Protein AF-A0A970P4Z1-F1 (afdb_monomer)

Foldseek 3Di:
DPDDPDDDDDDDDDPDDCPVVLPDPDPVVCVVPVPVVLVSCVVVVVLLVSLVSLLVVCVVPVQPLVSLVSNLVSCLVLFVLVSNLSSLVSNCVVVVLPLVSLLSNLSSCVSVVVLVSSLVSLVSSCVSPVLPLSSLLSQLSSCLSVVHDLVSLCVSLVSSCVSPVLQLSSLQSNLSSCVVVVNLVSSLVSLVSSCVSPVLPLSSLQSNLVSCVVVVNNVSSLVSLVSSCVSCVQPVVNLVSLADDDDPQCVVVLQQWFAWAAFLQRQKIWTWGADPQAIWIWIFGNDDDTDTQTQDDDNWAFDEWEAFLVRQKIWTKTWDFADDPPDPGTQIKIWIWITGNRNPDDIDTLDIANDWAYWYAQNVVSWIWTWHQDPVQGIFIWTADNPNRDIDGADALDSVWHKHTWAAASVNQKIWIKTWADQDPVRQTKIFIWMDGNNDNNPTDGLDIGSWGWPQWYAQNVRQKIKTWTQAPDPFAIWIWMHTSVSSHDIDTSDRGLGNRFRWYARNVSRHTDGRHHDPPDD

Sequence (523 aa):
MTERISRSNCWSGAVGIAAALLFFVPVASAQEDPAGSINVLVEAGRLPEAAGIAAAWAEEQPGHLEALRLCGELCLEVGRYSQSENALRSLLFYYPHDSELLVMLGQALLAQGDYADAREQFEAAIHLAADSAAAYTGLAAVAVEDAQDPGDILSAAEIAINVAPDYAPAHTALGVALRQIGRSDEALDALKRAHELDPEHAPTLYELGLTWELAGEHDLARRAWDRFVRIAPHEPEAWLLQNRLVVTEIEPIMDRAFEARYSPDGTRIAYRSRGPGGWVLFTIPAEGEPQETMVWATEDAIQSIEWSPDGKLLAVAIYGRRQVEGQERPQAVRELLVVPSDGSAQPKVVMQSQYLGEIAWNPATGRIGARHYERRQGWMLVEIDPESGAVEETELPDKRLPYYAPWWSDDGSKLLVARRGSQLPDGSFTYDLLVGPATDLTSAQVVYSSSQLPRRPVFSRDGSIVLFATPGPVSGRISIWAMPSDGSREPVLVDRNAGSYASPSLTPDGRFMLTTREQMLSR

Secondary structure (DSSP, 8-state):
--S-S---------TTSGGGTTT---HHHHHH-HHHHHHHHHHTT-HHHHHHHHHHHHHHSTT-HHHHHHHHHHHHHHT-HHHHHHHHHHHHHH-TT-HHHHHHHHHHHHHHT-HHHHHHHHHHHHHH-TT-HHHHHHHHHHHHHTT--HHHHHHHHHHHHHH-TT-HHHHHHHHHHHHHTT-HHHHHHHHHHHHHH-TT-HHHHHHHHHHHHHTT-HHHHHHHHHHHHHH-TTSHHHHHHHT----SSSHHHHTT-EEEEE-TT-SEEEEEEEETTEEEEEEEESSSS---EEEEEESSEEEEEEE-TTSSEEEEEEEEEEPPTT-SSPEEEEEEEEEETTS-SPPEEEEEETT---EEEETTTTEEEEEEEETTTEEEEEEE-TTT--EEEPP-S-TTSPEEEEEE-TTSSEEEEEEEEEEPTTS-EEEEEEEEETT-GGG-EEEEEESSPPEEEEE-TTS-EEEEEEE-SSTT-EEEEEEETT-SSPPEEEES---TT---EE-TTS--EE---------

Nearest PDB structures (foldseek):
  9f8w-assembly1_A  TM=6.489E-01  e=5.414E-06  Trypanosoma brucei
  3cvq-assembly1_A  TM=6.002E-01  e=3.636E-06  unclassified
  6q6g-assembly1_K  TM=6.664E-01  e=1.869E-05  Homo sapiens
  5g04-assembly1_J  TM=6.891E-01  e=7.364E-05  Homo sapiens
  4ui9-assembly1_K  TM=6.656E-01  e=6.449E-05  Homo sapiens

Solvent-accessible surface area (backbone atoms only — not comparable to full-atom values): 27227 Å² total; per-residue (Å²): 143,87,84,79,94,73,82,86,86,86,84,90,86,76,93,79,71,66,79,76,56,77,82,62,82,52,76,74,55,42,75,79,38,48,68,64,46,31,50,55,27,49,78,68,68,39,45,68,57,25,19,50,53,23,43,52,47,18,68,79,35,80,81,40,64,69,31,22,47,46,12,21,52,36,16,44,76,54,41,34,28,72,62,9,37,57,24,32,56,57,48,35,73,79,41,78,82,44,39,66,56,26,33,52,36,16,51,23,28,44,75,73,64,42,44,70,62,14,44,51,27,18,51,51,14,34,75,73,35,82,70,43,29,66,24,29,29,47,45,16,53,40,30,63,71,71,71,46,65,56,66,57,14,36,51,27,10,52,49,10,32,72,60,32,77,79,44,29,65,16,28,30,42,33,13,53,24,31,41,76,74,69,39,52,70,61,11,50,54,30,24,50,53,14,35,72,63,34,80,76,45,48,70,40,27,46,50,43,14,55,52,26,44,76,71,68,39,52,72,59,13,49,56,29,35,58,48,22,28,70,76,38,61,85,39,52,66,25,51,45,57,62,17,63,80,84,62,80,87,55,43,84,58,38,54,57,33,42,52,44,34,45,24,62,81,31,61,30,31,38,29,34,34,78,56,98,77,29,30,34,36,34,27,28,45,61,65,77,79,73,57,78,40,74,34,48,76,38,74,43,46,73,75,44,75,35,54,32,74,85,46,55,35,28,42,35,34,33,44,42,71,43,82,44,93,96,48,96,59,60,42,70,40,24,36,38,29,42,28,42,52,81,31,83,48,80,68,40,79,39,45,77,37,81,46,62,54,51,64,24,48,34,54,72,78,69,24,39,27,27,19,39,59,41,98,88,70,42,46,43,51,32,35,27,36,76,85,80,33,51,77,43,80,55,78,61,69,59,66,88,46,55,58,48,35,46,35,44,21,72,82,28,58,35,30,34,34,36,30,61,50,58,76,42,97,88,71,50,50,30,23,27,35,30,35,23,44,50,92,44,40,72,72,38,41,78,42,44,75,33,81,53,65,72,37,65,55,39,52,34,60,87,46,55,34,31,37,32,26,32,78,38,98,53,92,71,31,22,24,34,32,26,25,45,45,82,31,68,28,68,68,41,84,71,35,81,69,33,17,76,55,49,28,66,23,54,38,54,85,52,32,29,66,44,64,24,45,59,71,84,77,79,132

pLDDT: mean 79.16, std 17.47, range [22.88, 97.75]

Mean predicted aligned error: 14.26 Å

Radius of gyration: 25.95 Å; Cα contacts (8 Å, |Δi|>4): 1112; chains: 1; bounding box: 54×61×87 Å

Structure (mmCIF, N/CA/C/O backbone):
data_AF-A0A970P4Z1-F1
#
_entry.id   AF-A0A970P4Z1-F1
#
loop_
_atom_site.group_PDB
_atom_site.id
_atom_site.type_symbol
_atom_site.label_atom_id
_atom_site.label_alt_id
_atom_site.label_comp_id
_atom_site.label_asym_id
_atom_site.label_entity_id
_atom_site.label_seq_id
_atom_site.pdbx_PDB_ins_code
_atom_site.Cartn_x
_atom_site.Cartn_y
_atom_site.Cartn_z
_atom_site.occupancy
_atom_site.B_iso_or_equiv
_atom_site.auth_seq_id
_atom_site.auth_comp_id
_atom_site.auth_asym_id
_atom_site.auth_atom_id
_atom_site.pdbx_PDB_model_num
ATOM 1 N N . MET A 1 1 ? 14.697 -18.741 -30.236 1.00 31.83 1 MET A N 1
ATOM 2 C CA . MET A 1 1 ? 13.375 -18.250 -29.799 1.00 31.83 1 MET A CA 1
ATOM 3 C C . MET A 1 1 ? 13.533 -16.752 -29.550 1.00 31.83 1 MET A C 1
ATOM 5 O O . MET A 1 1 ? 13.399 -16.288 -28.437 1.00 31.83 1 MET A O 1
ATOM 9 N N . THR A 1 2 ? 13.940 -16.015 -30.591 1.00 27.83 2 THR A N 1
ATOM 10 C CA . THR A 1 2 ? 14.603 -14.699 -30.444 1.00 27.83 2 THR A CA 1
ATOM 11 C C . THR A 1 2 ? 14.043 -13.646 -31.401 1.00 27.83 2 THR A C 1
ATOM 13 O O . THR A 1 2 ? 14.712 -12.682 -31.729 1.00 27.83 2 THR A O 1
ATOM 16 N N . GLU A 1 3 ? 12.815 -13.830 -31.880 1.00 26.58 3 GLU A N 1
ATOM 17 C CA . GLU A 1 3 ? 12.137 -12.843 -32.725 1.00 26.58 3 GLU A CA 1
ATOM 18 C C . GLU A 1 3 ? 10.633 -13.148 -32.736 1.00 26.58 3 GLU A C 1
ATOM 20 O O . GLU A 1 3 ? 10.158 -13.921 -33.567 1.00 26.58 3 GLU A O 1
ATOM 25 N N . ARG A 1 4 ? 9.898 -12.613 -31.749 1.00 26.38 4 ARG A N 1
ATOM 26 C CA . ARG A 1 4 ? 8.471 -12.221 -31.825 1.00 26.38 4 ARG A CA 1
ATOM 27 C C . ARG A 1 4 ? 7.903 -11.928 -30.429 1.00 26.38 4 ARG A C 1
ATOM 29 O O . ARG A 1 4 ? 7.106 -12.689 -29.902 1.00 26.38 4 ARG A O 1
ATOM 36 N N . ILE A 1 5 ? 8.240 -10.761 -29.892 1.00 30.69 5 ILE A N 1
ATOM 37 C CA . ILE A 1 5 ? 7.280 -9.954 -29.124 1.00 30.69 5 ILE A CA 1
ATOM 38 C C . ILE A 1 5 ? 7.251 -8.582 -29.801 1.00 30.69 5 ILE A C 1
ATOM 40 O O . ILE A 1 5 ? 7.689 -7.563 -29.292 1.00 30.69 5 ILE A O 1
ATOM 44 N N . SER A 1 6 ? 6.824 -8.581 -31.062 1.00 29.42 6 SER A N 1
ATOM 45 C CA . SER A 1 6 ? 6.236 -7.398 -31.671 1.00 29.42 6 SER A CA 1
ATOM 46 C C . SER A 1 6 ? 5.211 -7.848 -32.708 1.00 29.42 6 SER A C 1
ATOM 48 O O . SER A 1 6 ? 5.454 -8.765 -33.498 1.00 29.42 6 SER A O 1
ATOM 50 N N . ARG A 1 7 ? 4.075 -7.148 -32.690 1.00 24.62 7 ARG A N 1
ATOM 51 C CA . ARG A 1 7 ? 2.903 -7.223 -33.578 1.00 24.62 7 ARG A CA 1
ATOM 52 C C . ARG A 1 7 ? 1.742 -8.101 -33.119 1.00 24.62 7 ARG A C 1
ATOM 54 O O . ARG A 1 7 ? 1.724 -9.322 -33.234 1.00 24.62 7 ARG A O 1
ATOM 61 N N . SER A 1 8 ? 0.721 -7.357 -32.723 1.00 25.86 8 SER A N 1
ATOM 62 C CA . SER A 1 8 ? -0.686 -7.692 -32.673 1.00 25.86 8 SER A CA 1
ATOM 63 C C . SER A 1 8 ? -1.253 -8.238 -33.996 1.00 25.86 8 SER A C 1
ATOM 65 O O . SER A 1 8 ? -0.891 -7.822 -35.097 1.00 25.86 8 SER A O 1
ATOM 67 N N . ASN A 1 9 ? -2.257 -9.094 -33.798 1.00 25.22 9 ASN A N 1
ATOM 68 C CA . ASN A 1 9 ? -3.374 -9.484 -34.657 1.00 25.22 9 ASN A CA 1
ATOM 69 C C . ASN A 1 9 ? -3.23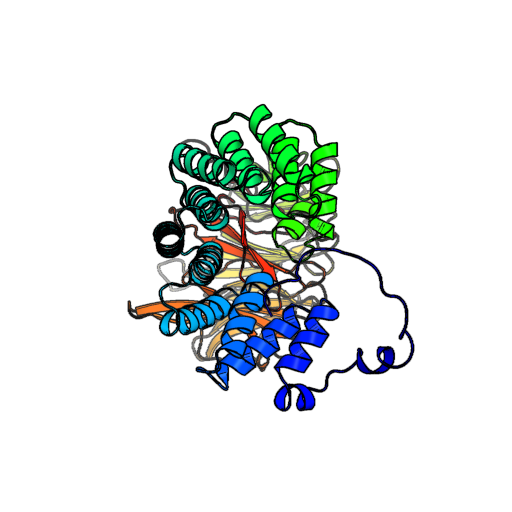3 -10.499 -35.807 1.00 25.22 9 ASN A C 1
ATOM 71 O O . ASN A 1 9 ? -2.392 -10.419 -36.699 1.00 25.22 9 ASN A O 1
ATOM 75 N N . CYS A 1 10 ? -4.276 -11.345 -35.797 1.00 22.98 10 CYS A N 1
ATOM 76 C CA . CYS A 1 10 ? -4.770 -12.316 -36.773 1.00 22.98 10 CYS A CA 1
ATOM 77 C C . CYS A 1 10 ? -4.075 -13.679 -36.765 1.00 22.98 10 CYS A C 1
ATOM 79 O O . CYS A 1 10 ? -3.025 -13.805 -37.366 1.00 22.98 10 CYS A O 1
ATOM 81 N N . TRP A 1 11 ? -4.723 -14.700 -36.181 1.00 22.88 11 TRP A N 1
ATOM 82 C CA . TRP A 1 11 ? -5.276 -15.850 -36.923 1.00 22.88 11 TRP A CA 1
ATOM 83 C C . TRP A 1 11 ? -6.448 -16.467 -36.139 1.00 22.88 11 TRP A C 1
ATOM 85 O O . TRP A 1 11 ? -6.290 -17.116 -35.110 1.00 22.88 11 TRP A O 1
ATOM 95 N N . SER A 1 12 ? -7.653 -16.250 -36.661 1.00 27.34 12 SER A N 1
ATOM 96 C CA . SER A 1 12 ? -8.869 -17.000 -36.357 1.00 27.34 12 SER A CA 1
ATOM 97 C C . SER A 1 12 ? -8.754 -18.432 -36.890 1.00 27.34 12 SER A C 1
ATOM 99 O O . SER A 1 12 ? -8.513 -18.598 -38.087 1.00 27.34 12 SER A O 1
ATOM 101 N N . GLY A 1 13 ? -9.005 -19.451 -36.058 1.00 26.16 13 GLY A N 1
ATOM 102 C CA . GLY A 1 13 ? -9.275 -20.801 -36.575 1.00 26.16 13 GLY A CA 1
ATOM 103 C C . GLY A 1 13 ? -8.850 -22.006 -35.735 1.00 26.16 13 GLY A C 1
ATOM 104 O O . GLY A 1 13 ? -8.271 -22.918 -36.304 1.00 26.16 13 GLY A O 1
ATOM 105 N N . ALA A 1 14 ? -9.157 -22.056 -34.432 1.00 24.72 14 ALA A N 1
ATOM 106 C CA . ALA A 1 14 ? -9.288 -23.316 -33.670 1.00 24.72 14 ALA A CA 1
ATOM 107 C C . ALA A 1 14 ? -10.071 -23.102 -32.350 1.00 24.72 14 ALA A C 1
ATOM 109 O O . ALA A 1 14 ? -9.676 -23.545 -31.275 1.00 24.72 14 ALA A O 1
ATOM 110 N N . VAL A 1 15 ? -11.195 -22.382 -32.422 1.00 32.41 15 VAL A N 1
ATOM 111 C CA . VAL A 1 15 ? -12.054 -22.000 -31.279 1.00 32.41 15 VAL A CA 1
ATOM 112 C C . VAL A 1 15 ? -12.996 -23.149 -30.889 1.00 32.41 15 VAL A C 1
ATOM 114 O O . VAL A 1 15 ? -14.202 -23.046 -31.051 1.00 32.41 15 VAL A O 1
ATOM 117 N N . GLY A 1 16 ? -12.487 -24.293 -30.429 1.00 24.17 16 GLY A N 1
ATOM 118 C CA . GLY A 1 16 ? -13.386 -25.433 -30.169 1.00 24.17 16 GLY A CA 1
ATOM 119 C C . GLY A 1 16 ? -13.098 -26.301 -28.958 1.00 24.17 16 GLY A C 1
ATOM 120 O O . GLY A 1 16 ? -14.043 -26.755 -28.324 1.00 24.17 16 GLY A O 1
ATOM 121 N N . ILE A 1 17 ? -11.829 -26.569 -28.638 1.00 25.88 17 ILE A N 1
ATOM 122 C CA . ILE A 1 17 ? -11.504 -27.667 -27.705 1.00 25.88 17 ILE A CA 1
ATOM 123 C C . ILE A 1 17 ? -10.605 -27.216 -26.537 1.00 25.88 17 ILE A C 1
ATOM 125 O O . ILE A 1 17 ? -10.666 -27.811 -25.467 1.00 25.88 17 ILE A O 1
ATOM 129 N N . ALA A 1 18 ? -9.870 -26.103 -26.657 1.00 27.06 18 ALA A N 1
ATOM 130 C CA . ALA A 1 18 ? -9.019 -25.590 -25.571 1.00 27.06 18 ALA A CA 1
ATOM 131 C C . ALA A 1 18 ? -9.788 -24.836 -24.462 1.00 27.06 18 ALA A C 1
ATOM 133 O O . ALA A 1 18 ? -9.302 -24.725 -23.340 1.00 27.06 18 ALA A O 1
ATOM 134 N N . ALA A 1 19 ? -11.015 -24.371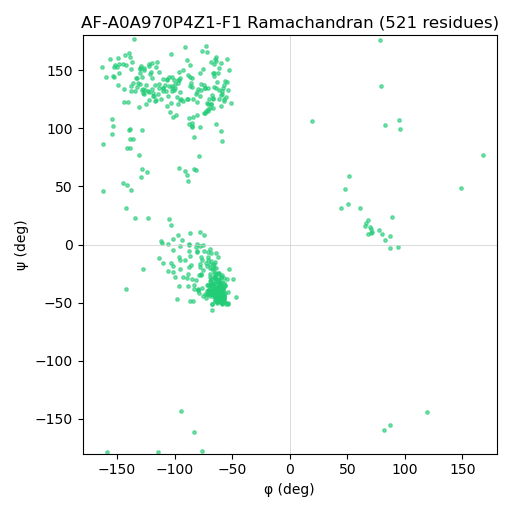 -24.731 1.00 29.31 19 ALA A N 1
ATOM 135 C CA . ALA A 1 19 ? -11.786 -23.559 -23.782 1.00 29.31 19 ALA A CA 1
ATOM 136 C C . ALA A 1 19 ? -12.218 -24.310 -22.504 1.00 29.31 19 ALA A C 1
ATOM 138 O O . ALA A 1 19 ? -12.555 -23.676 -21.509 1.00 29.31 19 ALA A O 1
ATOM 139 N N . ALA A 1 20 ? -12.191 -25.649 -22.506 1.00 27.34 20 ALA A N 1
ATOM 140 C CA . ALA A 1 20 ? -12.586 -26.462 -21.354 1.00 27.34 20 ALA A CA 1
ATOM 141 C C . ALA A 1 20 ? -11.425 -26.811 -20.397 1.00 27.34 20 ALA A C 1
ATOM 143 O O . ALA A 1 20 ? -11.689 -27.245 -19.280 1.00 27.34 20 ALA A O 1
ATOM 144 N N . LEU A 1 21 ? -10.162 -26.603 -20.795 1.00 32.38 21 LEU A N 1
ATOM 145 C CA . LEU A 1 21 ? -8.988 -26.844 -19.936 1.00 32.38 21 LEU A CA 1
ATOM 146 C C . LEU A 1 21 ? -8.491 -25.573 -19.220 1.00 32.38 21 LEU A C 1
ATOM 148 O O . LEU A 1 21 ? -7.712 -25.666 -18.280 1.00 32.38 21 LEU A O 1
ATOM 152 N N . LEU A 1 22 ? -8.996 -24.394 -19.602 1.00 37.84 22 LEU A N 1
ATOM 153 C CA . LEU A 1 22 ? -8.603 -23.093 -19.037 1.00 37.84 22 LEU A CA 1
ATOM 154 C C . LEU A 1 22 ? -9.092 -22.840 -17.598 1.00 37.84 22 LEU A C 1
ATOM 156 O O . LEU A 1 22 ? -8.661 -21.876 -16.973 1.00 37.84 22 LEU A O 1
ATOM 160 N N . PHE A 1 23 ? -9.980 -23.682 -17.060 1.00 40.66 23 PHE A N 1
ATOM 161 C CA . PHE A 1 23 ? -10.573 -23.469 -15.733 1.00 40.66 23 PHE A CA 1
ATOM 162 C C . PHE A 1 23 ? -9.867 -24.198 -14.585 1.00 40.66 23 PHE A C 1
ATOM 164 O O . PHE A 1 23 ? -10.114 -23.865 -13.431 1.00 40.66 23 PHE A O 1
ATOM 171 N N . PHE A 1 24 ? -8.985 -25.158 -14.864 1.00 43.41 24 PHE A N 1
ATOM 172 C CA . PHE A 1 24 ? -8.253 -25.896 -13.834 1.00 43.41 24 PHE A CA 1
ATOM 173 C C . PHE A 1 24 ? -6.933 -26.389 -14.433 1.00 43.41 24 PHE A C 1
ATOM 175 O O . PHE A 1 24 ? -6.920 -27.390 -15.145 1.00 43.41 24 PHE A O 1
ATOM 182 N N . VAL A 1 25 ? -5.822 -25.711 -14.133 1.00 45.41 25 VAL A N 1
ATOM 183 C CA . VAL A 1 25 ? -4.501 -26.352 -14.187 1.00 45.41 25 VAL A CA 1
ATOM 184 C C . VAL A 1 25 ? -4.342 -27.043 -12.830 1.00 45.41 25 VAL A C 1
ATOM 186 O O . VAL A 1 25 ? -4.159 -26.354 -11.825 1.00 45.41 25 VAL A O 1
ATOM 189 N N . PRO A 1 26 ? -4.533 -28.369 -12.721 1.00 43.97 26 PRO A N 1
ATOM 190 C CA . PRO A 1 26 ? -4.331 -29.053 -11.452 1.00 43.97 26 PRO A CA 1
ATOM 191 C C . PRO A 1 26 ? -2.860 -28.929 -11.036 1.00 43.97 26 PRO A C 1
ATOM 193 O O . PRO A 1 26 ? -1.967 -29.103 -11.856 1.00 43.97 26 PRO A O 1
ATOM 196 N N . VAL A 1 27 ? -2.600 -28.704 -9.745 1.00 47.38 27 VAL A N 1
ATOM 197 C CA . VAL A 1 27 ? -1.242 -28.621 -9.158 1.00 47.38 27 VAL A CA 1
ATOM 198 C C . VAL A 1 27 ? -0.346 -29.801 -9.581 1.00 47.38 27 VAL A C 1
ATOM 200 O O . VAL A 1 27 ? 0.859 -29.644 -9.738 1.00 47.38 27 VAL A O 1
ATOM 203 N N . ALA A 1 28 ? -0.942 -30.969 -9.850 1.00 39.56 28 ALA A N 1
ATOM 204 C CA . ALA A 1 28 ? -0.243 -32.156 -10.336 1.00 39.56 28 ALA A CA 1
ATOM 205 C C . ALA A 1 28 ? 0.321 -32.031 -11.770 1.00 39.56 28 ALA A C 1
ATOM 207 O O . ALA A 1 28 ? 1.358 -32.623 -12.043 1.00 39.56 28 ALA A O 1
ATOM 208 N N . SER A 1 29 ? -0.303 -31.268 -12.682 1.00 46.91 29 SER A N 1
ATOM 209 C CA . SER A 1 29 ? 0.237 -31.082 -14.043 1.00 46.91 29 SER A CA 1
ATOM 210 C C . SER A 1 29 ? 1.386 -30.073 -14.087 1.00 46.91 29 SER A C 1
ATOM 212 O O . SER A 1 29 ? 2.253 -30.177 -14.948 1.00 46.91 29 SER A O 1
ATOM 214 N N . ALA A 1 30 ? 1.424 -29.131 -13.138 1.00 53.72 30 ALA A N 1
ATOM 215 C CA . ALA A 1 30 ? 2.509 -28.158 -13.016 1.00 53.72 30 ALA A CA 1
ATOM 216 C C . ALA A 1 30 ? 3.838 -28.793 -12.571 1.00 53.72 30 ALA A C 1
ATOM 218 O O . ALA A 1 30 ? 4.892 -28.269 -12.908 1.00 53.72 30 ALA A O 1
ATOM 219 N N . GLN A 1 31 ? 3.803 -29.930 -11.864 1.00 59.41 31 GLN A N 1
ATOM 220 C CA . GLN A 1 31 ? 5.013 -30.675 -11.490 1.00 59.41 31 GLN A CA 1
ATOM 221 C C . GLN A 1 31 ? 5.612 -31.492 -12.647 1.00 59.41 31 GLN A C 1
ATOM 223 O O . GLN A 1 31 ? 6.811 -31.758 -12.641 1.00 59.41 31 GLN A O 1
ATOM 228 N N . GLU A 1 32 ? 4.804 -31.906 -13.628 1.00 67.12 32 GLU A N 1
ATOM 229 C CA . GLU A 1 32 ? 5.275 -32.712 -14.765 1.00 67.12 32 GLU A CA 1
ATOM 230 C C . GLU A 1 32 ? 5.770 -31.850 -15.940 1.00 67.12 32 GLU A C 1
ATOM 232 O O . GLU A 1 32 ? 6.745 -32.222 -16.592 1.00 67.12 32 GLU A O 1
ATOM 237 N N . ASP A 1 33 ? 5.135 -30.697 -16.187 1.00 85.56 33 ASP A N 1
ATOM 238 C CA . ASP A 1 33 ? 5.551 -29.706 -17.192 1.00 85.56 33 ASP A CA 1
ATOM 239 C C . ASP A 1 33 ? 5.337 -28.266 -16.670 1.00 85.56 33 ASP A C 1
ATOM 241 O O . ASP A 1 33 ? 4.302 -27.629 -16.939 1.00 85.56 33 ASP A O 1
ATOM 245 N N . PRO A 1 34 ? 6.303 -27.739 -15.889 1.00 87.56 34 PRO A N 1
ATOM 246 C CA . PRO A 1 34 ? 6.222 -26.392 -15.333 1.00 87.56 34 PRO A CA 1
ATOM 247 C C . PRO A 1 34 ? 6.188 -25.318 -16.426 1.00 87.56 34 PRO A C 1
ATOM 249 O O . PRO A 1 34 ? 5.377 -24.395 -16.360 1.00 87.56 34 PRO A O 1
ATOM 252 N N . ALA A 1 35 ? 7.018 -25.461 -17.465 1.00 88.94 35 ALA A N 1
ATOM 253 C CA . ALA A 1 35 ? 7.129 -24.496 -18.556 1.00 88.94 35 ALA A CA 1
ATOM 254 C C . ALA A 1 35 ? 5.828 -24.397 -19.371 1.00 88.94 35 ALA A C 1
ATOM 256 O O . ALA A 1 35 ? 5.346 -23.296 -19.645 1.00 88.94 35 ALA A O 1
ATOM 257 N N . GLY A 1 36 ? 5.214 -25.536 -19.710 1.00 88.44 36 GLY A N 1
ATOM 258 C CA . GLY A 1 36 ? 3.916 -25.567 -20.384 1.00 88.44 36 GLY A CA 1
ATOM 259 C C . GLY A 1 36 ? 2.811 -24.909 -19.556 1.00 88.44 36 GLY A C 1
ATOM 260 O O . GLY A 1 36 ? 2.016 -24.131 -20.087 1.00 88.44 36 GLY A O 1
ATOM 261 N N . SER A 1 37 ? 2.797 -25.154 -18.244 1.00 89.44 37 SER A N 1
ATOM 262 C CA . SER A 1 37 ? 1.815 -24.562 -17.325 1.00 89.44 37 SER A CA 1
ATOM 263 C C . SER A 1 37 ? 1.980 -23.044 -17.195 1.00 89.44 37 SER A C 1
ATOM 265 O O . SER A 1 37 ? 0.988 -22.314 -17.246 1.00 89.44 37 SER A O 1
ATOM 267 N N . ILE A 1 38 ? 3.223 -22.562 -17.084 1.00 92.12 38 ILE A N 1
ATOM 268 C CA . ILE A 1 38 ? 3.551 -21.130 -17.056 1.00 92.12 38 ILE A CA 1
ATOM 269 C C . ILE A 1 38 ? 3.061 -20.453 -18.338 1.00 92.12 38 ILE A C 1
ATOM 271 O O . ILE A 1 38 ? 2.343 -19.459 -18.255 1.00 92.12 38 ILE A O 1
ATOM 275 N N . ASN A 1 39 ? 3.360 -21.018 -19.511 1.00 90.62 39 ASN A N 1
ATOM 276 C CA . ASN A 1 39 ? 2.945 -20.440 -20.792 1.00 90.62 39 ASN A CA 1
ATOM 277 C C . ASN A 1 39 ? 1.423 -20.293 -20.906 1.00 90.62 39 ASN A C 1
ATOM 279 O O . ASN A 1 39 ? 0.939 -19.238 -21.307 1.00 90.62 39 ASN A O 1
ATOM 283 N N . VAL A 1 40 ? 0.657 -21.310 -20.495 1.00 90.00 40 VAL A N 1
ATOM 284 C CA . VAL A 1 40 ? -0.816 -21.238 -20.495 1.00 90.00 40 VAL A CA 1
ATOM 285 C C . VAL A 1 40 ? -1.321 -20.120 -19.581 1.00 90.00 40 VAL A C 1
ATOM 287 O O . VAL A 1 40 ? -2.264 -19.411 -19.934 1.00 90.00 40 VAL A O 1
ATOM 290 N N . LEU A 1 41 ? -0.708 -19.942 -18.408 1.00 85.12 41 LEU A N 1
ATOM 291 C CA . LEU A 1 41 ? -1.094 -18.887 -17.471 1.00 85.12 41 LEU A CA 1
ATOM 292 C C . LEU A 1 41 ? -0.727 -17.494 -17.988 1.00 85.12 41 LEU A C 1
ATOM 294 O O . LEU A 1 41 ? -1.535 -16.577 -17.843 1.00 85.12 41 LEU A O 1
ATOM 298 N N . VAL A 1 42 ? 0.433 -17.341 -18.629 1.00 86.44 42 VAL A N 1
ATOM 299 C CA . VAL A 1 42 ? 0.848 -16.089 -19.280 1.00 86.44 42 VAL A CA 1
ATOM 300 C C . VAL A 1 42 ? -0.111 -15.731 -20.417 1.00 86.44 42 VAL A C 1
ATOM 302 O O . VAL A 1 42 ? -0.616 -14.612 -20.454 1.00 86.44 42 VAL A O 1
ATOM 305 N N . GLU A 1 43 ? -0.458 -16.685 -21.288 1.00 85.75 43 GLU A N 1
ATOM 306 C CA . GLU A 1 43 ? -1.449 -16.475 -22.356 1.00 85.75 43 GLU A CA 1
ATOM 307 C C . GLU A 1 43 ? -2.839 -16.116 -21.809 1.00 85.75 43 GLU A C 1
ATOM 309 O O . GLU A 1 43 ? -3.587 -15.361 -22.434 1.00 85.75 43 GLU A O 1
ATOM 314 N N . ALA A 1 44 ? -3.183 -16.630 -20.627 1.00 81.94 44 ALA A N 1
ATOM 315 C CA . ALA A 1 44 ? -4.415 -16.300 -19.921 1.00 81.94 44 ALA A CA 1
ATOM 316 C C . ALA A 1 44 ? -4.345 -14.977 -19.128 1.00 81.94 44 ALA A C 1
ATOM 318 O O . ALA A 1 44 ? -5.338 -14.604 -18.502 1.00 81.94 44 ALA A O 1
ATOM 319 N N . GLY A 1 45 ? -3.201 -14.281 -19.112 1.00 79.25 45 GLY A N 1
ATOM 320 C CA . GLY A 1 45 ? -2.983 -13.052 -18.339 1.00 79.25 45 GLY A CA 1
ATOM 321 C C . GLY A 1 45 ? -2.899 -13.260 -16.820 1.00 79.25 45 GLY A C 1
ATOM 322 O O . GLY A 1 45 ? -2.969 -12.301 -16.055 1.00 79.25 45 GLY A O 1
ATOM 323 N N . ARG A 1 46 ? -2.749 -14.503 -16.350 1.00 79.94 46 ARG A N 1
ATOM 324 C CA . ARG A 1 46 ? -2.668 -14.874 -14.924 1.00 79.94 46 ARG A CA 1
ATOM 325 C C . ARG A 1 46 ? -1.221 -14.824 -14.427 1.00 79.94 46 ARG A C 1
ATOM 327 O O . ARG A 1 46 ? -0.696 -15.795 -13.881 1.00 79.94 46 ARG A O 1
ATOM 334 N N . LEU A 1 47 ? -0.581 -13.673 -14.624 1.00 82.50 47 LEU A N 1
ATOM 335 C CA . LEU A 1 47 ? 0.845 -13.465 -14.355 1.00 82.50 47 LEU A CA 1
ATOM 336 C C . LEU A 1 47 ? 1.261 -13.785 -12.903 1.00 82.50 47 LEU A C 1
ATOM 338 O O . LEU A 1 47 ? 2.271 -14.467 -12.735 1.00 82.50 47 LEU A O 1
ATOM 342 N N . PRO A 1 48 ? 0.502 -13.419 -11.842 1.00 81.12 48 PRO A N 1
ATOM 343 C CA . PRO A 1 48 ? 0.902 -13.728 -10.460 1.00 81.12 48 PRO A CA 1
ATOM 344 C C . PRO A 1 48 ? 0.994 -15.229 -10.152 1.00 81.12 48 PRO A C 1
ATOM 346 O O . PRO A 1 48 ? 1.797 -15.659 -9.320 1.00 81.12 48 PRO A O 1
ATOM 349 N N . GLU A 1 49 ? 0.172 -16.038 -10.818 1.00 82.50 49 GLU A N 1
ATOM 350 C CA . GLU A 1 49 ? 0.193 -17.494 -10.673 1.00 82.50 49 GLU A CA 1
ATOM 351 C C . GLU A 1 49 ? 1.339 -18.106 -11.473 1.00 82.50 49 GLU A C 1
ATOM 353 O O . GLU A 1 49 ? 2.053 -18.965 -10.956 1.00 82.50 49 GLU A O 1
ATOM 358 N N . ALA A 1 50 ? 1.561 -17.612 -12.696 1.00 88.06 50 ALA A N 1
ATOM 359 C CA . ALA A 1 50 ? 2.700 -17.996 -13.522 1.00 88.06 50 ALA A CA 1
ATOM 360 C C . ALA A 1 50 ? 4.030 -17.730 -12.793 1.00 88.06 50 ALA A C 1
ATOM 362 O O . ALA A 1 50 ? 4.869 -18.625 -12.700 1.00 88.06 50 ALA A O 1
ATOM 363 N N . ALA A 1 51 ? 4.176 -16.547 -12.187 1.00 88.88 51 ALA A N 1
ATOM 364 C CA . ALA A 1 51 ? 5.326 -16.184 -11.362 1.00 88.88 51 ALA A CA 1
ATOM 365 C C . ALA A 1 51 ? 5.492 -17.118 -10.151 1.00 88.88 51 ALA A C 1
ATOM 367 O O . ALA A 1 51 ? 6.604 -17.518 -9.824 1.00 88.88 51 ALA A O 1
ATOM 368 N N . GLY A 1 52 ? 4.389 -17.520 -9.505 1.00 84.50 52 GLY A N 1
ATOM 369 C CA . GLY A 1 52 ? 4.421 -18.483 -8.399 1.00 84.50 52 GLY A CA 1
ATOM 370 C C . GLY A 1 52 ? 4.965 -19.852 -8.805 1.00 84.50 52 GLY A C 1
ATOM 371 O O . GLY A 1 52 ? 5.804 -20.404 -8.097 1.00 84.50 52 GLY A O 1
ATOM 372 N N . ILE A 1 53 ? 4.533 -20.376 -9.955 1.00 89.81 53 ILE A N 1
ATOM 373 C CA . ILE A 1 53 ? 5.043 -21.650 -10.483 1.00 89.81 53 ILE A CA 1
ATOM 374 C C . ILE A 1 53 ? 6.512 -21.514 -10.896 1.00 89.81 53 ILE A C 1
ATOM 376 O O . ILE A 1 53 ? 7.312 -22.392 -10.581 1.00 89.81 53 ILE A O 1
ATOM 380 N N . ALA A 1 54 ? 6.887 -20.413 -11.554 1.00 92.44 54 ALA A N 1
ATOM 381 C CA . ALA A 1 54 ? 8.268 -20.165 -11.962 1.00 92.44 54 ALA A CA 1
ATOM 382 C C . ALA A 1 54 ? 9.223 -20.077 -10.758 1.00 92.44 54 ALA A C 1
ATOM 384 O O . ALA A 1 54 ? 10.291 -20.689 -10.779 1.00 92.44 54 ALA A O 1
ATOM 385 N N . ALA A 1 55 ? 8.817 -19.381 -9.690 1.00 90.06 55 ALA A N 1
ATOM 386 C CA . ALA A 1 55 ? 9.581 -19.286 -8.449 1.00 90.06 55 ALA A CA 1
ATOM 387 C C . ALA A 1 55 ? 9.751 -20.653 -7.773 1.00 90.06 55 ALA A C 1
ATOM 389 O O . ALA A 1 55 ? 10.875 -21.044 -7.467 1.00 90.06 55 ALA A O 1
ATOM 390 N N . ALA A 1 56 ? 8.665 -21.418 -7.622 1.00 90.56 56 ALA A N 1
ATOM 391 C CA . ALA A 1 56 ? 8.729 -22.759 -7.044 1.00 90.56 56 ALA A CA 1
ATOM 392 C C . ALA A 1 56 ? 9.632 -23.696 -7.866 1.00 90.56 56 ALA A C 1
ATOM 394 O O . ALA A 1 56 ? 10.450 -24.426 -7.309 1.00 90.56 56 ALA A O 1
ATOM 395 N N . TRP A 1 57 ? 9.545 -23.635 -9.198 1.00 93.38 57 TRP A N 1
ATOM 396 C CA . TRP A 1 57 ? 10.386 -24.442 -10.079 1.00 93.38 57 TRP A CA 1
ATOM 397 C C . TRP A 1 57 ? 11.874 -24.081 -9.957 1.00 93.38 57 TRP A C 1
ATOM 399 O O . TRP A 1 57 ? 12.727 -24.970 -9.898 1.00 93.38 57 TRP A O 1
ATOM 409 N N . ALA A 1 58 ? 12.192 -22.787 -9.871 1.00 93.50 58 ALA A N 1
ATOM 410 C CA . ALA A 1 58 ? 13.551 -22.307 -9.646 1.00 93.50 58 ALA A CA 1
ATOM 411 C C . ALA A 1 58 ? 14.105 -22.729 -8.271 1.00 93.50 58 ALA A C 1
ATOM 413 O O . ALA A 1 58 ? 15.281 -23.070 -8.171 1.00 93.50 58 ALA A O 1
ATOM 414 N N . GLU A 1 59 ? 13.275 -22.754 -7.225 1.00 90.31 59 GLU A N 1
ATOM 415 C CA . GLU A 1 59 ? 13.665 -23.228 -5.890 1.00 90.31 59 GLU A CA 1
ATOM 416 C C . GLU A 1 59 ? 13.910 -24.744 -5.853 1.00 90.31 59 GLU A C 1
ATOM 418 O O . GLU A 1 59 ? 14.888 -25.202 -5.258 1.00 90.31 59 GLU A O 1
ATOM 423 N N . GLU A 1 60 ? 13.058 -25.533 -6.515 1.00 91.88 60 GLU A N 1
ATOM 424 C CA . GLU A 1 60 ? 13.227 -26.987 -6.621 1.00 91.88 60 GLU A CA 1
ATOM 425 C C . GLU A 1 60 ? 14.467 -27.367 -7.443 1.00 91.88 60 GLU A C 1
ATOM 427 O O . GLU A 1 60 ? 15.126 -28.373 -7.158 1.00 91.88 60 GLU A O 1
ATOM 432 N N . GLN A 1 61 ? 14.804 -26.564 -8.458 1.00 91.06 61 GLN A N 1
ATOM 433 C CA . GLN A 1 61 ? 15.946 -26.788 -9.344 1.00 91.06 61 GLN A CA 1
ATOM 434 C C . GLN A 1 61 ? 16.815 -25.521 -9.495 1.00 91.06 61 GLN A C 1
ATOM 436 O O . GLN A 1 61 ? 16.821 -24.906 -10.564 1.00 91.06 61 GLN A O 1
ATOM 441 N N . PRO A 1 62 ? 17.654 -25.175 -8.495 1.00 88.06 62 PRO A N 1
ATOM 442 C CA . PRO A 1 62 ? 18.398 -23.903 -8.453 1.00 88.06 62 PRO A CA 1
ATOM 443 C C . PRO A 1 62 ? 19.405 -23.655 -9.588 1.00 88.06 62 PRO A C 1
ATOM 445 O O . PRO A 1 62 ? 19.947 -22.563 -9.708 1.00 88.06 62 PRO A O 1
ATOM 448 N N . GLY A 1 63 ? 19.709 -24.668 -10.406 1.00 89.00 63 GLY A N 1
ATOM 449 C CA . GLY A 1 63 ? 20.574 -24.551 -11.586 1.00 89.00 63 GLY A CA 1
ATOM 450 C C . GLY A 1 63 ? 19.826 -24.578 -12.923 1.00 89.00 63 GLY A C 1
ATOM 451 O O . GLY A 1 63 ? 20.470 -24.547 -13.971 1.00 89.00 63 GLY A O 1
ATOM 452 N N . HIS A 1 64 ? 18.493 -24.685 -12.919 1.00 94.69 64 HIS A N 1
ATOM 453 C CA . HIS A 1 64 ? 17.702 -24.771 -14.143 1.00 94.69 64 HIS A CA 1
ATOM 454 C C . HIS A 1 64 ? 17.547 -23.382 -14.774 1.00 94.69 64 HIS A C 1
ATOM 456 O O . HIS A 1 64 ? 16.732 -22.569 -14.345 1.00 94.69 64 HIS A O 1
ATOM 462 N N . LEU A 1 65 ? 18.341 -23.105 -15.810 1.00 95.44 65 LEU A N 1
ATOM 463 C CA . LEU A 1 65 ? 18.486 -21.761 -16.386 1.00 95.44 65 LEU A CA 1
ATOM 464 C C . LEU A 1 65 ? 17.169 -21.169 -16.908 1.00 95.44 65 LEU A C 1
ATOM 466 O O . LEU A 1 65 ? 16.915 -19.985 -16.719 1.00 95.44 65 LEU A O 1
ATOM 470 N N . GLU A 1 66 ? 16.308 -21.982 -17.519 1.00 94.25 66 GLU A N 1
ATOM 471 C CA . GLU A 1 66 ? 14.988 -21.528 -17.981 1.00 94.25 66 GLU A CA 1
ATOM 472 C C . GLU A 1 66 ? 14.044 -21.221 -16.809 1.00 94.25 66 GLU A C 1
ATOM 474 O O . GLU A 1 66 ? 13.291 -20.255 -16.872 1.00 94.25 66 GLU A O 1
ATOM 479 N N . ALA A 1 67 ? 14.139 -21.975 -15.708 1.00 93.81 67 ALA A N 1
ATOM 480 C CA . ALA A 1 67 ? 13.307 -21.740 -14.529 1.00 93.81 67 ALA A CA 1
ATOM 481 C C . ALA A 1 67 ? 13.711 -20.428 -13.853 1.00 93.81 67 ALA A C 1
ATOM 483 O O . ALA A 1 67 ? 12.863 -19.602 -13.531 1.00 93.81 67 ALA A O 1
ATOM 484 N N . LEU A 1 68 ? 15.023 -20.201 -13.715 1.00 96.62 68 LEU A N 1
ATOM 485 C CA . LEU A 1 68 ? 15.565 -18.943 -13.211 1.00 96.62 68 LEU A CA 1
ATOM 486 C C . LEU A 1 68 ? 15.197 -17.762 -14.117 1.00 96.62 68 LEU A C 1
ATOM 488 O O . LEU A 1 68 ? 14.905 -16.686 -13.608 1.00 96.62 68 LEU A O 1
ATOM 492 N N . ARG A 1 69 ? 15.186 -17.946 -15.445 1.00 96.38 69 ARG A N 1
ATOM 493 C CA . ARG A 1 69 ? 14.836 -16.872 -16.389 1.00 96.38 69 ARG A CA 1
ATOM 494 C C . ARG A 1 69 ? 13.370 -16.486 -16.258 1.00 96.38 69 ARG A C 1
ATOM 496 O O . ARG A 1 69 ? 13.085 -15.318 -16.021 1.00 96.38 69 ARG A O 1
ATOM 503 N N . LEU A 1 70 ? 12.473 -17.469 -16.306 1.00 95.31 70 LEU A N 1
ATOM 504 C CA . LEU A 1 70 ? 11.041 -17.240 -16.120 1.00 95.31 70 LEU A CA 1
ATOM 505 C C . LEU A 1 70 ? 10.732 -16.674 -14.730 1.00 95.31 70 LEU A C 1
ATOM 507 O O . LEU A 1 70 ? 9.888 -15.794 -14.611 1.00 95.31 70 LEU A O 1
ATOM 511 N N . CYS A 1 71 ? 11.429 -17.132 -13.685 1.00 95.19 71 CYS A N 1
ATOM 512 C CA . CYS A 1 71 ? 11.296 -16.570 -12.344 1.00 95.19 71 CYS A CA 1
ATOM 513 C C . CYS A 1 71 ? 11.745 -15.104 -12.317 1.00 95.19 71 CYS A C 1
ATOM 515 O O . CYS A 1 71 ? 10.985 -14.254 -11.874 1.00 95.19 71 CYS A O 1
ATOM 517 N N . GLY A 1 72 ? 12.933 -14.786 -12.838 1.00 94.81 72 GLY A N 1
ATOM 518 C CA . GLY A 1 72 ? 13.451 -13.419 -12.900 1.00 94.81 72 GLY A CA 1
ATOM 519 C C . GLY A 1 72 ? 12.506 -12.458 -13.622 1.00 94.81 72 GLY A C 1
ATOM 520 O O . GLY A 1 72 ? 12.188 -11.408 -13.072 1.00 94.81 72 GLY A O 1
ATOM 521 N N . GLU A 1 73 ? 12.025 -12.836 -14.809 1.00 94.56 73 GLU A N 1
ATOM 522 C CA . GLU A 1 73 ? 11.123 -12.033 -15.650 1.00 94.56 73 GLU A CA 1
ATOM 523 C C . GLU A 1 73 ? 9.735 -11.866 -15.026 1.00 94.56 73 GLU A C 1
ATOM 525 O O . GLU A 1 73 ? 9.294 -10.744 -14.776 1.00 94.56 73 GLU A O 1
ATOM 530 N N . LEU A 1 74 ? 9.055 -12.975 -14.721 1.00 92.44 74 LEU A N 1
ATOM 531 C CA . LEU A 1 74 ? 7.674 -12.929 -14.247 1.00 92.44 74 LEU A CA 1
ATOM 532 C C . LEU A 1 74 ? 7.586 -12.347 -12.839 1.00 92.44 74 LEU A C 1
ATOM 534 O O . LEU A 1 74 ? 6.670 -11.579 -12.564 1.00 92.44 74 LEU A O 1
ATOM 538 N N . CYS A 1 75 ? 8.528 -12.674 -11.945 1.00 88.38 75 CYS A N 1
ATOM 539 C CA . CYS A 1 75 ? 8.546 -12.087 -10.606 1.00 88.38 75 CYS A CA 1
ATOM 540 C C . CYS A 1 75 ? 8.831 -10.584 -10.654 1.00 88.38 75 CYS A C 1
ATOM 542 O O . CYS A 1 75 ? 8.260 -9.855 -9.847 1.00 88.38 75 CYS A O 1
ATOM 544 N N . LEU A 1 76 ? 9.649 -10.107 -11.599 1.00 88.75 76 LEU A N 1
ATOM 545 C CA . LEU A 1 76 ? 9.863 -8.673 -11.794 1.00 88.75 76 LEU A CA 1
ATOM 546 C C . LEU A 1 76 ? 8.570 -7.985 -12.242 1.00 88.75 76 LEU A C 1
ATOM 548 O O . LEU A 1 76 ? 8.166 -6.994 -11.641 1.00 88.75 76 LEU A O 1
ATOM 552 N N . GLU A 1 77 ? 7.891 -8.549 -13.243 1.00 85.44 77 GLU A N 1
ATOM 553 C CA . GLU A 1 77 ? 6.654 -7.995 -13.804 1.00 85.44 77 GLU A CA 1
ATOM 554 C C . GLU A 1 77 ? 5.508 -7.941 -12.782 1.00 85.44 77 GLU A C 1
ATOM 556 O O . GLU A 1 77 ? 4.739 -6.979 -12.743 1.00 85.44 77 GLU A O 1
ATOM 561 N N . VAL A 1 78 ? 5.382 -8.954 -11.919 1.00 80.50 78 VAL A N 1
ATOM 562 C CA . VAL A 1 78 ? 4.292 -8.999 -10.931 1.00 80.50 78 VAL A CA 1
ATOM 563 C C . VAL A 1 78 ? 4.618 -8.293 -9.618 1.00 80.50 78 VAL A C 1
ATOM 565 O O . VAL A 1 78 ? 3.717 -8.188 -8.787 1.00 80.50 78 VAL A O 1
ATOM 568 N N . GLY A 1 79 ? 5.849 -7.809 -9.424 1.00 79.69 79 GLY A N 1
ATOM 569 C CA . GLY A 1 79 ? 6.267 -7.078 -8.223 1.00 79.69 79 GLY A CA 1
ATOM 570 C C . GLY A 1 79 ? 6.800 -7.938 -7.068 1.00 79.69 79 GLY A C 1
ATOM 571 O O . GLY A 1 79 ? 6.746 -7.523 -5.912 1.00 79.69 79 GLY A O 1
ATOM 572 N N . ARG A 1 80 ? 7.294 -9.149 -7.351 1.00 83.94 80 ARG A N 1
ATOM 573 C CA . ARG A 1 80 ? 7.975 -10.049 -6.397 1.00 83.94 80 ARG A CA 1
ATOM 574 C C . ARG A 1 80 ? 9.492 -9.892 -6.504 1.00 83.94 80 ARG A C 1
ATOM 576 O O . ARG A 1 80 ? 10.212 -10.803 -6.925 1.00 83.94 80 ARG A O 1
ATOM 583 N N . TYR A 1 81 ? 9.973 -8.712 -6.143 1.00 85.69 81 TYR A N 1
ATOM 584 C CA . TYR A 1 81 ? 11.328 -8.270 -6.458 1.00 85.69 81 TYR A CA 1
ATOM 585 C C . TYR A 1 81 ? 12.427 -9.113 -5.807 1.00 85.69 81 TYR A C 1
ATOM 587 O O . TYR A 1 81 ? 13.358 -9.494 -6.510 1.00 85.69 81 TYR A O 1
ATOM 595 N N . SER A 1 82 ? 12.288 -9.535 -4.543 1.00 85.75 82 SER A N 1
ATOM 596 C CA . SER A 1 82 ? 13.308 -10.397 -3.917 1.00 85.75 82 SER A CA 1
ATOM 597 C C . SER A 1 82 ? 13.451 -11.768 -4.598 1.00 85.75 82 SER A C 1
ATOM 599 O O . SER A 1 82 ? 14.552 -12.311 -4.703 1.00 85.75 82 SER A O 1
ATOM 601 N N . GLN A 1 83 ? 12.349 -12.362 -5.077 1.00 88.06 83 GLN A N 1
ATOM 602 C CA . GLN A 1 83 ? 12.405 -13.625 -5.832 1.00 88.06 83 GLN A CA 1
ATOM 603 C C . GLN A 1 83 ? 13.072 -13.415 -7.194 1.00 88.06 83 GLN A C 1
ATOM 605 O O . GLN A 1 83 ? 13.921 -14.215 -7.593 1.00 88.06 83 GLN A O 1
ATOM 610 N N . SER A 1 84 ? 12.727 -12.312 -7.866 1.00 94.19 84 SER A N 1
ATOM 611 C CA . SER A 1 84 ? 13.356 -11.912 -9.124 1.00 94.19 84 SER A CA 1
ATOM 612 C C . SER A 1 84 ? 14.865 -11.707 -8.954 1.00 94.19 84 SER A C 1
ATOM 614 O O . SER A 1 84 ? 15.650 -12.326 -9.669 1.00 94.19 84 SER A O 1
ATOM 616 N N . GLU A 1 85 ? 15.287 -10.939 -7.947 1.00 94.94 85 GLU A N 1
ATOM 617 C CA . GLU A 1 85 ? 16.694 -10.694 -7.628 1.00 94.94 85 GLU A CA 1
ATOM 618 C C . GLU A 1 85 ? 17.477 -11.997 -7.447 1.00 94.94 85 GLU A C 1
ATOM 620 O O . GLU A 1 85 ? 18.521 -12.185 -8.075 1.00 94.94 85 GLU A O 1
ATOM 625 N N . ASN A 1 86 ? 16.974 -12.918 -6.620 1.00 93.50 86 ASN A N 1
ATOM 626 C CA . ASN A 1 86 ? 17.655 -14.185 -6.355 1.00 93.50 86 ASN A CA 1
ATOM 627 C C . ASN A 1 86 ? 17.862 -15.003 -7.641 1.00 93.50 86 ASN A C 1
ATOM 629 O O . ASN A 1 86 ? 18.943 -15.564 -7.869 1.00 93.50 86 ASN A O 1
ATOM 633 N N . ALA A 1 87 ? 16.844 -15.046 -8.502 1.00 95.69 87 ALA A N 1
ATOM 634 C CA . ALA A 1 87 ? 16.907 -15.758 -9.770 1.00 95.69 87 ALA A CA 1
ATOM 635 C C . ALA A 1 87 ? 17.864 -15.081 -10.770 1.00 95.69 87 ALA A C 1
ATOM 637 O O . ALA A 1 87 ? 18.688 -15.755 -11.395 1.00 95.69 87 ALA A O 1
ATOM 638 N N . LEU A 1 88 ? 17.821 -13.750 -10.869 1.00 97.50 88 LEU A N 1
ATOM 639 C CA . LEU A 1 88 ? 18.672 -12.954 -11.758 1.00 97.50 88 LEU A CA 1
ATOM 640 C C . LEU A 1 88 ? 20.143 -12.987 -11.335 1.00 97.50 88 LEU A C 1
ATOM 642 O O . LEU A 1 88 ? 21.011 -13.195 -12.182 1.00 97.50 88 LEU A O 1
ATOM 646 N N . ARG A 1 89 ? 20.449 -12.881 -10.035 1.00 97.00 89 ARG A N 1
ATOM 647 C CA . ARG A 1 89 ? 21.819 -13.055 -9.518 1.00 97.00 89 ARG A CA 1
ATOM 648 C C . ARG A 1 89 ? 22.353 -14.455 -9.815 1.00 97.00 89 ARG A C 1
ATOM 650 O O . ARG A 1 89 ? 23.512 -14.601 -10.206 1.00 97.00 89 ARG A O 1
ATOM 657 N N . SER A 1 90 ? 21.504 -15.477 -9.694 1.00 95.88 90 SER A N 1
ATOM 658 C CA . SER A 1 90 ? 21.865 -16.851 -10.058 1.00 95.88 90 SER A CA 1
ATOM 659 C C . SER A 1 90 ? 22.145 -16.986 -11.557 1.00 95.88 90 SER A C 1
ATOM 661 O O . SER A 1 90 ? 23.113 -17.638 -11.936 1.00 95.88 90 SER A O 1
ATOM 663 N N . LEU A 1 91 ? 21.366 -16.334 -12.425 1.00 96.12 91 LEU A N 1
ATOM 664 C CA . LEU A 1 91 ? 21.639 -16.304 -13.866 1.00 96.12 91 LEU A CA 1
ATOM 665 C C . LEU A 1 91 ? 22.920 -15.549 -14.212 1.00 96.12 91 LEU A C 1
ATOM 667 O O . LEU A 1 91 ? 23.693 -16.034 -15.035 1.00 96.12 91 LEU A O 1
ATOM 671 N N . LEU A 1 92 ? 23.177 -14.411 -13.570 1.00 96.12 92 LEU A N 1
ATOM 672 C CA . LEU A 1 92 ? 24.389 -13.614 -13.774 1.00 96.12 92 LEU A CA 1
ATOM 673 C C . LEU A 1 92 ? 25.657 -14.356 -13.337 1.00 96.12 92 LEU A C 1
ATOM 675 O O . LEU A 1 92 ? 26.724 -14.110 -13.892 1.00 96.12 92 LEU A O 1
ATOM 679 N N . PHE A 1 93 ? 25.560 -15.324 -12.421 1.00 94.88 93 PHE A N 1
ATOM 680 C CA . PHE A 1 93 ? 26.674 -16.233 -12.141 1.00 94.88 93 PHE A CA 1
ATOM 681 C C . PHE A 1 93 ? 27.079 -17.057 -13.379 1.00 94.88 93 PHE A C 1
ATOM 683 O O . PHE A 1 93 ? 28.269 -17.259 -13.622 1.00 94.88 93 PHE A O 1
ATOM 690 N N . TYR A 1 94 ? 26.109 -17.511 -14.183 1.00 94.12 94 TYR A N 1
ATOM 691 C CA . TYR A 1 94 ? 26.362 -18.248 -15.430 1.00 94.12 94 TYR A CA 1
ATOM 692 C C . TYR A 1 94 ? 26.614 -17.323 -16.631 1.00 94.12 94 TYR A C 1
ATOM 694 O O . TYR A 1 94 ? 27.367 -17.684 -17.538 1.00 94.12 94 TYR A O 1
ATOM 702 N N . TYR A 1 95 ? 26.014 -16.132 -16.626 1.00 94.94 95 TYR A N 1
ATOM 703 C CA . TYR A 1 95 ? 26.047 -15.149 -17.709 1.00 94.94 95 TYR A CA 1
ATOM 704 C C . TYR A 1 95 ? 26.483 -13.758 -17.204 1.00 94.94 95 TYR A C 1
ATOM 706 O O . TYR A 1 95 ? 25.709 -12.806 -17.277 1.00 94.94 95 TYR A O 1
ATOM 714 N N . PRO A 1 96 ? 27.732 -13.588 -16.728 1.00 93.31 96 PRO A N 1
ATOM 715 C CA . PRO A 1 96 ? 28.184 -12.366 -16.041 1.00 93.31 96 PRO A CA 1
ATOM 716 C C . PRO A 1 96 ? 28.311 -11.124 -16.938 1.00 93.31 96 PRO A C 1
ATOM 718 O O . PRO A 1 96 ? 28.647 -10.043 -16.461 1.00 93.31 96 PRO A O 1
ATOM 721 N N . HIS A 1 97 ? 28.093 -11.275 -18.244 1.00 94.19 97 HIS A N 1
ATOM 722 C CA . HIS A 1 97 ? 28.188 -10.203 -19.236 1.00 94.19 97 HIS A CA 1
ATOM 723 C C . HIS A 1 97 ? 26.890 -10.029 -20.034 1.00 94.19 97 HIS A C 1
ATOM 725 O O . HIS A 1 97 ? 26.915 -9.526 -21.155 1.00 94.19 97 HIS A O 1
ATOM 731 N N . ASP A 1 98 ? 25.764 -10.474 -19.480 1.00 95.19 98 ASP A N 1
ATOM 732 C CA . ASP A 1 98 ? 24.443 -10.230 -20.050 1.00 95.19 98 ASP A CA 1
ATOM 733 C C . ASP A 1 98 ? 23.911 -8.886 -19.524 1.00 95.19 98 ASP A C 1
ATOM 735 O O . ASP A 1 98 ? 23.513 -8.757 -18.364 1.00 95.19 98 ASP A O 1
ATOM 739 N N . SER A 1 99 ? 23.952 -7.858 -20.376 1.00 95.06 99 SER A N 1
ATOM 740 C CA . SER A 1 99 ? 23.503 -6.508 -20.024 1.00 95.06 99 SER A CA 1
ATOM 741 C C . SER A 1 99 ? 22.005 -6.434 -19.738 1.00 95.06 99 SER A C 1
ATOM 743 O O . SER A 1 99 ? 21.584 -5.586 -18.959 1.00 95.06 99 SER A O 1
ATOM 745 N N . GLU A 1 100 ? 21.195 -7.298 -20.352 1.00 95.06 100 GLU A N 1
ATOM 746 C CA . GLU A 1 100 ? 19.746 -7.320 -20.144 1.00 95.06 100 GLU A CA 1
ATOM 747 C C . GLU A 1 100 ? 19.419 -7.852 -18.746 1.00 95.06 100 GLU A C 1
ATOM 749 O O . GLU A 1 100 ? 18.642 -7.237 -18.017 1.00 95.06 100 GLU A O 1
ATOM 754 N N . LEU A 1 101 ? 20.107 -8.914 -18.314 1.00 96.38 101 LEU A N 1
ATOM 755 C CA . LEU A 1 101 ? 19.990 -9.423 -16.945 1.00 96.38 101 LEU A CA 1
ATOM 756 C C . LEU A 1 101 ? 20.429 -8.401 -15.890 1.00 96.38 101 LEU A C 1
ATOM 758 O O . LEU A 1 101 ? 19.807 -8.317 -14.832 1.00 96.38 101 LEU A O 1
ATOM 762 N N . LEU A 1 102 ? 21.470 -7.609 -16.169 1.00 97.62 102 LEU A N 1
ATOM 763 C CA . LEU A 1 102 ? 21.889 -6.519 -15.282 1.00 97.62 102 LEU A CA 1
ATOM 764 C C . LEU A 1 102 ? 20.834 -5.408 -15.199 1.00 97.62 102 LEU A C 1
ATOM 766 O O . LEU A 1 102 ? 20.568 -4.911 -14.108 1.00 97.62 102 LEU A O 1
ATOM 770 N N . VAL A 1 103 ? 20.192 -5.050 -16.318 1.00 97.25 103 VAL A N 1
ATOM 771 C CA . VAL A 1 103 ? 19.074 -4.089 -16.319 1.00 97.25 103 VAL A CA 1
ATOM 772 C C . VAL A 1 103 ? 17.911 -4.610 -15.481 1.00 97.25 103 VAL A C 1
ATOM 774 O O . VAL A 1 103 ? 17.413 -3.881 -14.628 1.00 97.25 103 VAL A O 1
ATOM 777 N N . MET A 1 104 ? 17.505 -5.864 -15.679 1.00 96.94 104 MET A N 1
ATOM 778 C CA . MET A 1 104 ? 16.421 -6.473 -14.906 1.00 96.94 104 MET A CA 1
ATOM 779 C C . MET A 1 104 ? 16.744 -6.540 -13.411 1.00 96.94 104 MET A C 1
ATOM 781 O O . MET A 1 104 ? 15.889 -6.252 -12.576 1.00 96.94 104 MET A O 1
ATOM 785 N N . LEU A 1 105 ? 17.989 -6.880 -13.059 1.00 97.25 105 LEU A N 1
ATOM 786 C CA . LEU A 1 105 ? 18.424 -6.903 -11.665 1.00 97.25 105 LEU A CA 1
ATOM 787 C C . LEU A 1 105 ? 18.396 -5.490 -11.071 1.00 97.25 105 LEU A C 1
ATOM 789 O O . LEU A 1 105 ? 17.894 -5.302 -9.966 1.00 97.25 105 LEU A O 1
ATOM 793 N N . GLY A 1 106 ? 18.870 -4.491 -11.821 1.00 95.69 106 GLY A N 1
ATOM 794 C CA . GLY A 1 106 ? 18.776 -3.085 -11.434 1.00 95.69 106 GLY A CA 1
ATOM 795 C C . GLY A 1 106 ? 17.332 -2.631 -11.205 1.00 95.69 106 GLY A C 1
ATOM 796 O O . GLY A 1 106 ? 17.067 -1.917 -10.243 1.00 95.69 106 GLY A O 1
ATOM 797 N N . GLN A 1 107 ? 16.381 -3.084 -12.029 1.00 91.81 107 GLN A N 1
ATOM 798 C CA . GLN A 1 107 ? 14.951 -2.797 -11.858 1.00 91.81 107 GLN A CA 1
ATOM 799 C C . GLN A 1 107 ? 14.382 -3.436 -10.584 1.00 91.81 107 GLN A C 1
ATOM 801 O O . GLN A 1 107 ? 13.678 -2.760 -9.835 1.00 91.81 107 GLN A O 1
ATOM 806 N N . ALA A 1 108 ? 14.718 -4.701 -10.307 1.00 87.88 108 ALA A N 1
ATOM 807 C CA . ALA A 1 108 ? 14.298 -5.383 -9.081 1.00 87.88 108 ALA A CA 1
ATOM 808 C C . ALA A 1 108 ? 14.842 -4.684 -7.823 1.00 87.88 108 ALA A C 1
ATOM 810 O O . ALA A 1 108 ? 14.112 -4.488 -6.855 1.00 87.88 108 ALA A O 1
ATOM 811 N N . LEU A 1 109 ? 16.115 -4.282 -7.837 1.00 86.12 109 LEU A N 1
ATOM 812 C CA . LEU A 1 109 ? 16.763 -3.582 -6.722 1.00 86.12 109 LEU A CA 1
ATOM 813 C C . LEU A 1 109 ? 16.197 -2.174 -6.517 1.00 86.12 109 LEU A C 1
ATOM 815 O O . LEU A 1 109 ? 15.934 -1.767 -5.388 1.00 86.12 109 LEU A O 1
ATOM 819 N N . LEU A 1 110 ? 15.955 -1.441 -7.609 1.00 80.88 110 LEU A N 1
ATOM 820 C CA . LEU A 1 110 ? 15.330 -0.121 -7.564 1.00 80.88 110 LEU A CA 1
ATOM 821 C C . LEU A 1 110 ? 13.956 -0.189 -6.891 1.00 80.88 110 LEU A C 1
ATOM 823 O O . LEU A 1 110 ? 13.657 0.638 -6.034 1.00 80.88 110 LEU A O 1
ATOM 827 N N . ALA A 1 111 ? 13.143 -1.183 -7.250 1.00 78.12 111 ALA A N 1
ATOM 828 C CA . ALA A 1 111 ? 11.810 -1.347 -6.689 1.00 78.12 111 ALA A CA 1
ATOM 829 C C . ALA A 1 111 ? 11.814 -1.766 -5.204 1.00 78.12 111 ALA A C 1
ATOM 831 O O . ALA A 1 111 ? 10.901 -1.392 -4.472 1.00 78.12 111 ALA A O 1
ATOM 832 N N . GLN A 1 112 ? 12.862 -2.461 -4.744 1.00 77.31 112 GLN A N 1
ATOM 833 C CA . GLN A 1 112 ? 13.096 -2.774 -3.322 1.00 77.31 112 GLN A CA 1
ATOM 834 C C . GLN A 1 112 ? 13.639 -1.574 -2.519 1.00 77.31 112 GLN A C 1
ATOM 836 O O . GLN A 1 112 ? 13.683 -1.610 -1.289 1.00 77.31 112 GLN A O 1
ATOM 841 N N . GLY A 1 113 ? 14.045 -0.490 -3.191 1.00 77.44 113 GLY A N 1
ATOM 842 C CA . GLY A 1 113 ? 14.646 0.690 -2.565 1.00 77.44 113 GLY A CA 1
ATOM 843 C C . GLY A 1 113 ? 16.167 0.613 -2.380 1.00 77.44 113 GLY A C 1
ATOM 844 O O . GLY A 1 113 ? 16.757 1.516 -1.781 1.00 77.44 113 GLY A O 1
ATOM 845 N N . ASP A 1 114 ? 16.823 -0.421 -2.915 1.00 80.94 114 ASP A N 1
ATOM 846 C CA . ASP A 1 114 ? 18.275 -0.618 -2.853 1.00 80.94 114 ASP A CA 1
ATOM 847 C C . ASP A 1 114 ? 18.986 0.184 -3.957 1.00 80.94 114 ASP A C 1
ATOM 849 O O . ASP A 1 114 ? 19.602 -0.346 -4.884 1.00 80.94 114 ASP A O 1
ATOM 853 N N . TYR A 1 115 ? 18.893 1.513 -3.865 1.00 82.38 115 TYR A N 1
ATOM 854 C CA . TYR A 1 115 ? 19.325 2.445 -4.915 1.00 82.38 115 TYR A CA 1
ATOM 855 C C . TYR A 1 115 ? 20.815 2.361 -5.263 1.00 82.38 115 TYR A C 1
ATOM 857 O O . TYR A 1 115 ? 21.188 2.579 -6.417 1.00 82.38 115 TYR A O 1
ATOM 865 N N . ALA A 1 116 ? 21.668 2.054 -4.282 1.00 86.81 116 ALA A N 1
ATOM 866 C CA . ALA A 1 116 ? 23.109 1.936 -4.490 1.00 86.81 116 ALA A CA 1
ATOM 867 C C . ALA A 1 116 ? 23.449 0.733 -5.382 1.00 86.81 116 ALA A C 1
ATOM 869 O O . ALA A 1 116 ? 24.123 0.896 -6.401 1.00 86.81 116 ALA A O 1
ATOM 870 N N . ASP A 1 117 ? 22.920 -0.444 -5.044 1.00 88.50 117 ASP A N 1
ATOM 871 C CA . ASP A 1 117 ? 23.134 -1.666 -5.817 1.00 88.50 117 ASP A CA 1
ATOM 872 C C . ASP A 1 117 ? 22.443 -1.565 -7.185 1.00 88.50 117 ASP A C 1
ATOM 874 O O . ASP A 1 117 ? 23.025 -1.958 -8.196 1.00 88.50 117 ASP A O 1
ATOM 878 N N . ALA A 1 118 ? 21.240 -0.977 -7.248 1.00 91.06 118 ALA A N 1
ATOM 879 C CA . ALA A 1 118 ? 20.541 -0.724 -8.508 1.00 91.06 118 ALA A CA 1
ATOM 880 C C . ALA A 1 118 ? 21.381 0.139 -9.464 1.00 91.06 118 ALA A C 1
ATOM 882 O O . ALA A 1 118 ? 21.525 -0.201 -10.642 1.00 91.06 118 ALA A O 1
ATOM 883 N N . ARG A 1 119 ? 21.984 1.225 -8.952 1.00 93.56 119 ARG A N 1
ATOM 884 C CA . ARG A 1 119 ? 22.895 2.087 -9.720 1.00 93.56 119 ARG A CA 1
ATOM 885 C C . ARG A 1 119 ? 24.067 1.292 -10.280 1.00 93.56 119 ARG A C 1
ATOM 887 O O . ARG A 1 119 ? 24.332 1.391 -11.474 1.00 93.56 119 ARG A O 1
ATOM 894 N N . GLU A 1 120 ? 24.720 0.485 -9.444 1.00 96.00 120 GLU A N 1
ATOM 895 C CA . GLU A 1 120 ? 25.857 -0.342 -9.859 1.00 96.00 120 GLU A CA 1
ATOM 896 C C . GLU A 1 120 ? 25.475 -1.278 -11.015 1.00 96.00 120 GLU A C 1
ATOM 898 O O . GLU A 1 120 ? 26.213 -1.378 -11.996 1.00 96.00 120 GLU A O 1
ATOM 903 N N . GLN A 1 121 ? 24.302 -1.919 -10.953 1.00 97.44 121 GLN A N 1
ATOM 904 C CA . GLN A 1 121 ? 23.866 -2.822 -12.022 1.00 97.44 121 GLN A CA 1
ATOM 905 C C . GLN A 1 121 ? 23.553 -2.080 -13.327 1.00 97.44 121 GLN A C 1
ATOM 907 O O . GLN A 1 121 ? 23.929 -2.552 -14.402 1.00 97.44 121 GLN A O 1
ATOM 912 N N . PHE A 1 122 ? 22.917 -0.906 -13.265 1.00 97.12 122 PHE A N 1
ATOM 913 C CA . PHE A 1 122 ? 22.668 -0.103 -14.465 1.00 97.12 122 PHE A CA 1
ATOM 914 C C . PHE A 1 122 ? 23.965 0.439 -15.081 1.00 97.12 122 PHE A C 1
ATOM 916 O O . PHE A 1 122 ? 24.122 0.393 -16.301 1.00 97.12 122 PHE A O 1
ATOM 923 N N . GLU A 1 123 ? 24.923 0.892 -14.269 1.00 96.81 123 GLU A N 1
ATOM 924 C CA . GLU A 1 123 ? 26.251 1.307 -14.740 1.00 96.81 123 GLU A CA 1
ATOM 925 C C . GLU A 1 123 ? 27.007 0.136 -15.377 1.00 96.81 123 GLU A C 1
ATOM 927 O O . GLU A 1 123 ? 27.573 0.278 -16.463 1.00 96.81 123 GLU A O 1
ATOM 932 N N . ALA A 1 124 ? 26.963 -1.047 -14.759 1.00 97.19 124 ALA A N 1
ATOM 933 C CA . ALA A 1 124 ? 27.538 -2.262 -15.324 1.00 97.19 124 ALA A CA 1
ATOM 934 C C . ALA A 1 124 ? 26.878 -2.634 -16.665 1.00 97.19 124 ALA A C 1
ATOM 936 O O . ALA A 1 124 ? 27.580 -2.962 -17.625 1.00 97.19 124 ALA A O 1
ATOM 937 N N . ALA A 1 125 ? 25.551 -2.517 -16.776 1.00 97.19 125 ALA A N 1
ATOM 938 C CA . ALA A 1 125 ? 24.836 -2.735 -18.030 1.00 97.19 125 ALA A CA 1
ATOM 939 C C . ALA A 1 125 ? 25.272 -1.743 -19.121 1.00 97.19 125 ALA A C 1
ATOM 941 O O . ALA A 1 125 ? 25.511 -2.160 -20.251 1.00 97.19 125 ALA A O 1
ATOM 942 N N . ILE A 1 126 ? 25.447 -0.460 -18.783 1.00 96.81 126 ILE A N 1
ATOM 943 C CA . ILE A 1 126 ? 25.931 0.586 -19.704 1.00 96.81 126 ILE A CA 1
ATOM 944 C C . ILE A 1 126 ? 27.375 0.323 -20.138 1.00 96.81 126 ILE A C 1
ATOM 946 O O . ILE A 1 126 ? 27.724 0.525 -21.302 1.00 96.81 126 ILE A O 1
ATOM 950 N N . HIS A 1 127 ? 28.226 -0.156 -19.229 1.00 96.94 127 HIS A N 1
ATOM 951 C CA . HIS A 1 127 ? 29.598 -0.533 -19.561 1.00 96.94 127 HIS A CA 1
ATOM 952 C C . HIS A 1 127 ? 29.670 -1.680 -20.576 1.00 96.94 127 HIS A C 1
ATOM 954 O O . HIS A 1 127 ? 30.600 -1.713 -21.384 1.00 96.94 127 HIS A O 1
ATOM 960 N N . LEU A 1 128 ? 28.706 -2.604 -20.547 1.00 95.50 128 LEU A N 1
ATOM 961 C CA . LEU A 1 128 ? 28.605 -3.699 -21.514 1.00 95.50 128 LEU A CA 1
ATOM 962 C C . LEU A 1 128 ? 27.896 -3.279 -22.811 1.00 95.50 128 LEU A C 1
ATOM 964 O O . LEU A 1 128 ? 28.308 -3.702 -23.891 1.00 95.50 128 LEU A O 1
ATOM 968 N N . ALA A 1 129 ? 26.862 -2.443 -22.705 1.00 93.94 129 AL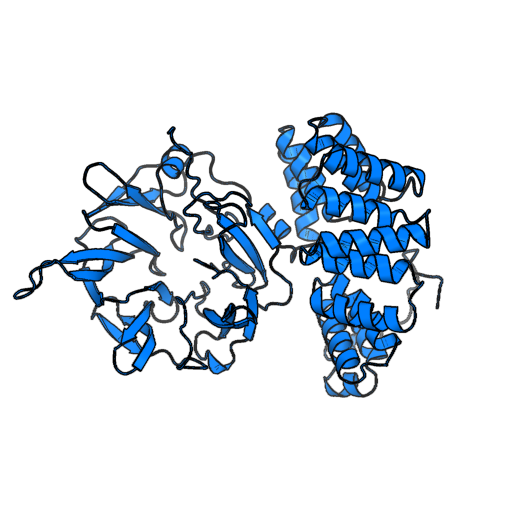A A N 1
ATOM 969 C CA . ALA A 1 129 ? 26.029 -1.968 -23.804 1.00 93.94 129 ALA A CA 1
ATOM 970 C C . ALA A 1 129 ? 25.714 -0.472 -23.628 1.00 93.94 129 ALA A C 1
ATOM 972 O O . ALA A 1 129 ? 24.721 -0.080 -23.010 1.00 93.94 129 ALA A O 1
ATOM 973 N N . ALA A 1 130 ? 26.572 0.376 -24.202 1.00 92.69 130 ALA A N 1
ATOM 974 C CA . ALA A 1 130 ? 26.465 1.834 -24.101 1.00 92.69 130 ALA A CA 1
ATOM 975 C C . ALA A 1 130 ? 25.244 2.423 -24.839 1.00 92.69 130 ALA A C 1
ATOM 977 O O . ALA A 1 130 ? 24.975 3.614 -24.733 1.00 92.69 130 ALA A O 1
ATOM 978 N N . ASP A 1 131 ? 24.513 1.608 -25.596 1.00 92.44 131 ASP A N 1
ATOM 979 C CA . ASP A 1 131 ? 23.266 1.929 -26.287 1.00 92.44 131 ASP A CA 1
ATOM 980 C C . ASP A 1 131 ? 22.027 1.334 -25.583 1.00 92.44 131 ASP A C 1
ATOM 982 O O . ASP A 1 131 ? 20.956 1.200 -26.177 1.00 92.44 131 ASP A O 1
ATOM 986 N N . SER A 1 132 ? 22.128 1.019 -24.288 1.00 93.31 132 SER A N 1
ATOM 987 C CA . SER A 1 132 ? 20.985 0.573 -23.488 1.00 93.31 132 SER A CA 1
ATOM 988 C C . SER A 1 132 ? 20.155 1.748 -22.960 1.00 93.31 132 SER A C 1
ATOM 990 O O . SER A 1 132 ? 20.387 2.270 -21.866 1.00 93.31 132 SER A O 1
ATOM 992 N N . ALA A 1 133 ? 19.124 2.148 -23.711 1.00 94.62 133 ALA A N 1
ATOM 993 C CA . ALA A 1 133 ? 18.170 3.169 -23.260 1.00 94.62 133 ALA A CA 1
ATOM 994 C C . ALA A 1 133 ? 17.452 2.777 -21.954 1.00 94.62 133 ALA A C 1
ATOM 996 O O . ALA A 1 133 ? 17.152 3.639 -21.124 1.00 94.62 133 ALA A O 1
ATOM 997 N N . ALA A 1 134 ? 17.219 1.477 -21.740 1.00 94.50 134 ALA A N 1
ATOM 998 C CA . ALA A 1 134 ? 16.633 0.953 -20.511 1.00 94.50 134 ALA A CA 1
ATOM 999 C C . ALA A 1 134 ? 17.548 1.174 -19.295 1.00 94.50 134 ALA A C 1
ATOM 1001 O O . ALA A 1 134 ? 17.062 1.620 -18.259 1.00 94.50 134 ALA A O 1
ATOM 1002 N N . ALA A 1 135 ? 18.861 0.953 -19.429 1.00 95.31 135 ALA A N 1
ATOM 1003 C CA . ALA A 1 135 ? 19.809 1.179 -18.338 1.00 95.31 135 ALA A CA 1
ATOM 1004 C C . ALA A 1 135 ? 19.935 2.668 -17.972 1.00 95.31 135 ALA A C 1
ATOM 1006 O O . ALA A 1 135 ? 19.898 3.017 -16.795 1.00 95.31 135 ALA A O 1
ATOM 1007 N N . TYR A 1 136 ? 19.996 3.562 -18.967 1.00 96.25 136 TYR A N 1
ATOM 1008 C CA . TYR A 1 136 ? 19.991 5.009 -18.713 1.00 96.25 136 TYR A CA 1
ATOM 1009 C C . TYR A 1 136 ? 18.680 5.493 -18.080 1.00 96.25 136 TYR A C 1
ATOM 1011 O O . TYR A 1 136 ? 18.703 6.320 -17.171 1.00 96.25 136 TYR A O 1
ATOM 1019 N N . THR A 1 137 ? 17.536 4.946 -18.502 1.00 93.88 137 THR A N 1
ATOM 1020 C CA . THR A 1 137 ? 16.245 5.236 -17.855 1.00 93.88 137 THR A CA 1
ATOM 1021 C C . THR A 1 137 ? 16.225 4.724 -16.411 1.00 93.88 137 THR A C 1
ATOM 1023 O O . THR A 1 137 ? 15.728 5.414 -15.525 1.00 93.88 137 THR A O 1
ATOM 1026 N N . GLY A 1 138 ? 16.819 3.554 -16.156 1.00 90.69 138 GLY A N 1
ATOM 1027 C CA . GLY A 1 138 ? 17.024 3.013 -14.813 1.00 90.69 138 GLY A CA 1
ATOM 1028 C C . GLY A 1 138 ? 17.863 3.933 -13.923 1.00 90.69 138 GLY A C 1
ATOM 1029 O O . GLY A 1 138 ? 17.464 4.216 -12.797 1.00 90.69 138 GLY A O 1
ATOM 1030 N N . LEU A 1 139 ? 18.965 4.492 -14.441 1.00 92.56 139 LEU A N 1
ATOM 1031 C CA . LEU A 1 139 ? 19.759 5.499 -13.722 1.00 92.56 139 LEU A CA 1
ATOM 1032 C C . LEU A 1 139 ? 18.969 6.773 -13.417 1.00 92.56 139 LEU A C 1
ATOM 1034 O O . LEU A 1 139 ? 19.073 7.298 -12.309 1.00 92.56 139 LEU A O 1
ATOM 1038 N N . ALA A 1 140 ? 18.164 7.255 -14.369 1.00 89.75 140 ALA A N 1
ATOM 1039 C CA . ALA A 1 140 ? 17.298 8.406 -14.140 1.00 89.75 140 ALA A CA 1
ATOM 1040 C C . ALA A 1 140 ? 16.294 8.126 -13.007 1.00 89.75 140 ALA A C 1
ATOM 1042 O O . ALA A 1 140 ? 16.121 8.959 -12.120 1.00 89.75 140 ALA A O 1
ATOM 1043 N N . ALA A 1 141 ? 15.688 6.935 -12.988 1.00 85.12 141 ALA A N 1
ATOM 1044 C CA . ALA A 1 141 ? 14.766 6.527 -11.931 1.00 85.12 141 ALA A CA 1
ATOM 1045 C C . ALA A 1 141 ? 15.464 6.392 -10.564 1.00 85.12 141 ALA A C 1
ATOM 1047 O O . ALA A 1 141 ? 14.958 6.894 -9.566 1.00 85.12 141 ALA A O 1
ATOM 1048 N N . VAL A 1 142 ? 16.673 5.823 -10.515 1.00 84.81 142 VAL A N 1
ATOM 1049 C CA . VAL A 1 142 ? 17.494 5.808 -9.291 1.00 84.81 142 VAL A CA 1
ATOM 1050 C C . VAL A 1 142 ? 17.773 7.230 -8.791 1.00 84.81 142 VAL A C 1
ATOM 1052 O O . VAL A 1 142 ? 17.689 7.488 -7.594 1.00 84.81 142 VAL A O 1
ATOM 1055 N N . ALA A 1 143 ? 18.106 8.165 -9.683 1.00 84.38 143 ALA A N 1
ATOM 1056 C CA . ALA A 1 143 ? 18.402 9.548 -9.310 1.00 84.38 143 ALA A CA 1
ATOM 1057 C C . ALA A 1 143 ? 17.165 10.301 -8.777 1.00 84.38 143 ALA A C 1
ATOM 1059 O O . ALA A 1 143 ? 17.298 11.095 -7.844 1.00 84.38 143 ALA A O 1
ATOM 1060 N N . VAL A 1 144 ? 15.967 10.008 -9.304 1.00 73.50 144 VAL A N 1
ATOM 1061 C CA . VAL A 1 144 ? 14.685 10.495 -8.755 1.00 73.50 144 VAL A CA 1
ATOM 1062 C C . VAL A 1 144 ? 14.503 10.031 -7.310 1.00 73.50 144 VAL A C 1
ATOM 1064 O O . VAL A 1 144 ? 14.114 10.820 -6.446 1.00 73.50 144 VAL A O 1
ATOM 1067 N N . GLU A 1 145 ? 14.776 8.755 -7.052 1.00 70.88 145 GLU A N 1
ATOM 1068 C CA . GLU A 1 145 ? 14.470 8.112 -5.778 1.00 70.88 145 GLU A CA 1
ATOM 1069 C C . GLU A 1 145 ? 15.486 8.417 -4.670 1.00 70.88 145 GLU A C 1
ATOM 1071 O O . GLU A 1 145 ? 15.103 8.703 -3.531 1.00 70.88 145 GLU A O 1
ATOM 1076 N N . ASP A 1 146 ? 16.773 8.464 -5.018 1.00 74.31 146 ASP A N 1
ATOM 1077 C CA . ASP A 1 146 ? 17.904 8.747 -4.122 1.00 74.31 146 ASP A CA 1
ATOM 1078 C C . ASP A 1 146 ? 18.059 10.254 -3.794 1.00 74.31 146 ASP A C 1
ATOM 1080 O O . ASP A 1 146 ? 19.063 10.683 -3.228 1.00 74.31 146 ASP A O 1
ATOM 1084 N N . ALA A 1 147 ? 17.060 11.079 -4.148 1.00 62.50 147 ALA A N 1
ATOM 1085 C CA . ALA A 1 147 ? 17.038 12.533 -3.944 1.00 62.50 147 ALA A CA 1
ATOM 1086 C C . ALA A 1 147 ? 18.310 13.248 -4.451 1.00 62.50 147 ALA A C 1
ATOM 1088 O O . ALA A 1 147 ? 18.774 14.219 -3.842 1.00 62.50 147 ALA A O 1
ATOM 1089 N N . GLN A 1 148 ? 18.874 12.748 -5.554 1.00 65.88 148 GLN A N 1
ATOM 1090 C CA . GLN A 1 148 ? 20.058 13.317 -6.195 1.00 65.88 148 GLN A CA 1
ATOM 1091 C C . GLN A 1 148 ? 19.722 14.627 -6.920 1.00 65.88 148 GLN A C 1
ATOM 1093 O O . GLN A 1 148 ? 18.559 15.024 -7.034 1.00 65.88 148 GLN A O 1
ATOM 1098 N N . ASP A 1 149 ? 20.760 15.328 -7.386 1.00 74.50 149 ASP A N 1
ATOM 1099 C CA . ASP A 1 149 ? 20.605 16.559 -8.160 1.00 74.50 149 ASP A CA 1
ATOM 1100 C C . ASP A 1 149 ? 19.703 16.293 -9.384 1.00 74.50 149 ASP A C 1
ATOM 1102 O O . ASP A 1 149 ? 19.989 15.383 -10.170 1.00 74.50 149 ASP A O 1
ATOM 1106 N N . PRO A 1 150 ? 18.631 17.077 -9.596 1.00 72.69 150 PRO A N 1
ATOM 1107 C CA . PRO A 1 150 ? 17.786 16.946 -10.777 1.00 72.69 150 PRO A CA 1
ATOM 1108 C C . PRO A 1 150 ? 18.535 16.992 -12.121 1.00 72.69 150 PRO A C 1
ATOM 1110 O O . PRO A 1 150 ? 18.018 16.510 -13.132 1.00 72.69 150 PRO A O 1
ATOM 1113 N N . GLY A 1 151 ? 19.750 17.553 -12.149 1.00 83.00 151 GLY A N 1
ATOM 1114 C CA . GLY A 1 151 ? 20.644 17.518 -13.304 1.00 83.00 151 GLY A CA 1
ATOM 1115 C C . GLY A 1 151 ? 21.059 16.106 -13.736 1.00 83.00 151 GLY A C 1
ATOM 1116 O O . GLY A 1 151 ? 21.161 15.856 -14.938 1.00 83.00 151 GLY A O 1
ATOM 1117 N N . ASP A 1 152 ? 21.231 15.171 -12.799 1.00 83.81 152 ASP A N 1
ATOM 1118 C CA . ASP A 1 152 ? 21.617 13.788 -13.111 1.00 83.81 152 ASP A CA 1
ATOM 1119 C C . ASP A 1 152 ? 20.466 13.027 -13.780 1.00 83.81 152 ASP A C 1
ATOM 1121 O O . ASP A 1 152 ? 20.675 12.307 -14.759 1.00 83.81 152 ASP A O 1
ATOM 1125 N N . ILE A 1 153 ? 19.232 13.258 -13.314 1.00 81.88 153 ILE A N 1
ATOM 1126 C CA . ILE A 1 153 ? 18.012 12.695 -13.911 1.00 81.88 153 ILE A CA 1
ATOM 1127 C C . ILE A 1 153 ? 17.862 13.196 -15.350 1.00 81.88 153 ILE A C 1
ATOM 1129 O O . ILE A 1 153 ? 17.630 12.406 -16.266 1.00 81.88 153 ILE A O 1
ATOM 1133 N N . LEU A 1 154 ? 18.020 14.511 -15.550 1.00 89.81 154 LEU A N 1
ATOM 1134 C CA . LEU A 1 154 ? 17.903 15.146 -16.861 1.00 89.81 154 LEU A CA 1
ATOM 1135 C C . LEU A 1 154 ? 18.941 14.581 -17.840 1.00 89.81 154 LEU A C 1
ATOM 1137 O O . LEU A 1 154 ? 18.581 14.154 -18.933 1.00 89.81 154 LEU A O 1
ATOM 1141 N N . SER A 1 155 ? 20.207 14.518 -17.418 1.00 92.25 155 SER A N 1
ATOM 1142 C CA . SER A 1 155 ? 21.311 13.984 -18.221 1.00 92.25 155 SER A CA 1
ATOM 1143 C C . SER A 1 155 ? 21.062 12.531 -18.638 1.00 92.25 155 SER A C 1
ATOM 1145 O O . SER A 1 155 ? 21.146 12.193 -19.820 1.00 92.25 155 SER A O 1
ATOM 1147 N N . ALA A 1 156 ? 20.686 11.666 -17.690 1.00 91.69 156 ALA A N 1
ATOM 1148 C CA . ALA A 1 156 ? 20.416 10.260 -17.973 1.00 91.69 156 ALA A CA 1
ATOM 1149 C C . ALA A 1 156 ? 19.216 10.075 -18.922 1.00 91.69 156 ALA A C 1
ATOM 1151 O O . ALA A 1 156 ? 19.296 9.289 -19.869 1.00 91.69 156 ALA A O 1
ATOM 1152 N N . ALA A 1 157 ? 18.134 10.838 -18.732 1.00 92.88 157 ALA A N 1
ATOM 1153 C CA . ALA A 1 157 ? 16.970 10.802 -19.616 1.00 92.88 157 ALA A CA 1
ATOM 1154 C C . ALA A 1 157 ? 17.293 11.307 -21.037 1.00 92.88 157 ALA A C 1
ATOM 1156 O O . ALA A 1 157 ? 16.884 10.688 -22.020 1.00 92.88 157 ALA A O 1
ATOM 1157 N N . GLU A 1 158 ? 18.071 12.386 -21.171 1.00 95.25 158 GLU A N 1
ATOM 1158 C CA . GLU A 1 158 ? 18.517 12.909 -22.469 1.00 95.25 158 GLU A CA 1
ATOM 1159 C C . GLU A 1 158 ? 19.401 11.904 -23.217 1.00 95.25 158 GLU A C 1
ATOM 1161 O O . GLU A 1 158 ? 19.234 11.707 -24.423 1.00 95.25 158 GLU A O 1
ATOM 1166 N N . ILE A 1 159 ? 20.312 11.219 -22.517 1.00 95.69 159 ILE A N 1
ATOM 1167 C CA . ILE A 1 159 ? 21.123 10.154 -23.119 1.00 95.69 159 ILE A CA 1
ATOM 1168 C C . ILE A 1 159 ? 20.231 8.994 -23.572 1.00 95.69 159 ILE A C 1
ATOM 1170 O O . ILE A 1 159 ? 20.372 8.538 -24.707 1.00 95.69 159 ILE A O 1
ATOM 1174 N N . ALA A 1 160 ? 19.277 8.557 -22.744 1.00 94.56 160 ALA A N 1
ATOM 1175 C CA . ALA A 1 160 ? 18.344 7.491 -23.105 1.00 94.56 160 ALA A CA 1
ATOM 1176 C C . ALA A 1 160 ? 17.537 7.827 -24.375 1.00 94.56 160 ALA A C 1
ATOM 1178 O O . ALA A 1 160 ? 17.390 6.972 -25.249 1.00 94.56 160 ALA A O 1
ATOM 1179 N N . ILE A 1 161 ? 17.081 9.076 -24.522 1.00 97.25 161 ILE A N 1
ATOM 1180 C CA . ILE A 1 161 ? 16.379 9.561 -25.723 1.00 97.25 161 ILE A CA 1
ATOM 1181 C C . ILE A 1 161 ? 17.318 9.625 -26.933 1.00 97.25 161 ILE A C 1
ATOM 1183 O O . ILE A 1 161 ? 16.922 9.252 -28.034 1.00 97.25 161 ILE A O 1
ATOM 1187 N N . ASN A 1 162 ? 18.565 10.070 -26.759 1.00 97.12 162 ASN A N 1
ATOM 1188 C CA . ASN A 1 162 ? 19.542 10.103 -27.854 1.00 97.12 162 ASN A CA 1
ATOM 1189 C C . ASN A 1 162 ? 19.859 8.700 -28.385 1.00 97.12 162 ASN A C 1
ATOM 1191 O O . ASN A 1 162 ? 20.050 8.520 -29.588 1.00 97.12 162 ASN A O 1
ATOM 1195 N N . VAL A 1 163 ? 19.910 7.717 -27.487 1.00 95.00 163 VAL A N 1
ATOM 1196 C CA . VAL A 1 163 ? 20.130 6.307 -27.810 1.00 95.00 163 VAL A CA 1
ATOM 1197 C C . VAL A 1 163 ? 18.895 5.690 -28.476 1.00 95.00 163 VAL A C 1
ATOM 1199 O O . VAL A 1 163 ? 19.020 5.028 -29.505 1.00 95.00 163 VAL A O 1
ATOM 1202 N N . ALA A 1 164 ? 17.701 5.929 -27.927 1.00 96.00 164 ALA A N 1
ATOM 1203 C CA . ALA A 1 164 ? 16.440 5.411 -28.450 1.00 96.00 164 A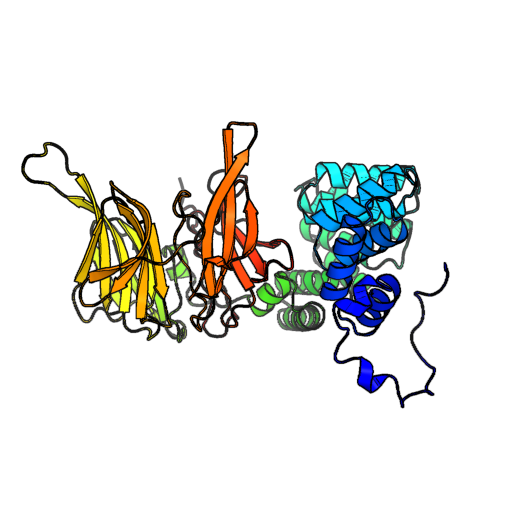LA A CA 1
ATOM 1204 C C . ALA A 1 164 ? 15.344 6.500 -28.448 1.00 96.00 164 ALA A C 1
ATOM 1206 O O . ALA A 1 164 ? 14.583 6.619 -27.483 1.00 96.00 164 ALA A O 1
ATOM 1207 N N . PRO A 1 165 ? 15.203 7.270 -29.547 1.00 96.12 165 PRO A N 1
ATOM 1208 C CA . PRO A 1 165 ? 14.297 8.424 -29.600 1.00 96.12 165 PRO A CA 1
ATOM 1209 C C . PRO A 1 165 ? 12.812 8.106 -29.410 1.00 96.12 165 PRO A C 1
ATOM 1211 O O . PRO A 1 165 ? 12.050 8.974 -28.989 1.00 96.12 165 PRO A O 1
ATOM 1214 N N . ASP A 1 166 ? 12.399 6.875 -29.709 1.00 96.25 166 ASP A N 1
ATOM 1215 C CA . ASP A 1 166 ? 11.012 6.410 -29.594 1.00 96.25 166 ASP A CA 1
ATOM 1216 C C . ASP A 1 166 ? 10.783 5.534 -28.343 1.00 96.25 166 ASP A C 1
ATOM 1218 O O . ASP A 1 166 ? 9.779 4.830 -28.245 1.00 96.25 166 ASP A O 1
ATOM 1222 N N . TYR A 1 167 ? 11.694 5.573 -27.363 1.00 94.06 167 TYR A N 1
ATOM 1223 C CA . TYR A 1 167 ? 11.554 4.832 -26.109 1.00 94.06 167 TYR A CA 1
ATOM 1224 C C . TYR A 1 167 ? 10.715 5.616 -25.087 1.00 94.06 167 TYR A C 1
ATOM 1226 O O . TYR A 1 167 ? 11.199 6.543 -24.434 1.00 94.06 167 TYR A O 1
ATOM 1234 N N . ALA A 1 168 ? 9.436 5.250 -24.944 1.00 95.88 168 ALA A N 1
ATOM 1235 C CA . ALA A 1 168 ? 8.474 5.944 -24.077 1.00 95.88 168 ALA A CA 1
ATOM 1236 C C . ALA A 1 168 ? 8.932 6.119 -22.607 1.00 95.88 168 ALA A C 1
ATOM 1238 O O . ALA A 1 168 ? 8.747 7.216 -22.060 1.00 95.88 168 ALA A O 1
ATOM 1239 N N . PRO A 1 169 ? 9.577 5.126 -21.956 1.00 94.50 169 PRO A N 1
ATOM 1240 C CA . PRO A 1 169 ? 10.069 5.289 -20.587 1.00 94.50 169 PRO A CA 1
ATOM 1241 C C . PRO A 1 169 ? 11.106 6.413 -20.433 1.00 94.50 169 PRO A C 1
ATOM 1243 O O . PRO A 1 169 ? 11.071 7.135 -19.437 1.00 94.50 169 PRO A O 1
ATOM 1246 N N . ALA A 1 170 ? 11.962 6.647 -21.434 1.00 94.56 170 ALA A N 1
ATOM 1247 C CA . ALA A 1 170 ? 12.947 7.731 -21.386 1.00 94.56 170 ALA A CA 1
ATOM 1248 C C . ALA A 1 170 ? 12.293 9.122 -21.447 1.00 94.56 170 ALA A C 1
ATOM 1250 O O . ALA A 1 170 ? 12.664 10.021 -20.693 1.00 94.56 170 ALA A O 1
ATOM 1251 N N . HIS A 1 171 ? 11.260 9.289 -22.282 1.00 97.38 171 HIS A N 1
ATOM 1252 C CA . HIS A 1 171 ? 10.454 10.519 -22.310 1.00 97.38 171 HIS A CA 1
ATOM 1253 C C . HIS A 1 171 ? 9.684 10.735 -21.002 1.00 97.38 171 HIS A C 1
ATOM 1255 O O . HIS A 1 171 ? 9.518 11.872 -20.561 1.00 97.38 171 HIS A O 1
ATOM 1261 N N . THR A 1 172 ? 9.265 9.653 -20.338 1.00 95.06 172 THR A N 1
ATOM 1262 C CA . THR A 1 172 ? 8.648 9.731 -19.003 1.00 95.06 172 THR A CA 1
ATOM 1263 C C . THR A 1 172 ? 9.644 10.236 -17.964 1.00 95.06 172 THR A C 1
ATOM 1265 O O . THR A 1 172 ? 9.336 11.182 -17.240 1.00 95.06 172 THR A O 1
ATOM 1268 N N . ALA A 1 173 ? 10.857 9.674 -17.940 1.00 91.25 173 ALA A N 1
ATOM 1269 C CA . ALA A 1 173 ? 11.929 10.115 -17.049 1.00 91.25 173 ALA A CA 1
ATOM 1270 C C . ALA A 1 173 ? 12.307 11.590 -17.279 1.00 91.25 173 ALA A C 1
ATOM 1272 O O . ALA A 1 173 ? 12.453 12.345 -16.317 1.00 91.25 173 ALA A O 1
ATOM 1273 N N . LEU A 1 174 ? 12.374 12.031 -18.542 1.00 94.50 174 LEU A N 1
ATOM 1274 C CA . LEU A 1 174 ? 12.587 13.439 -18.892 1.00 94.50 174 LEU A CA 1
ATOM 1275 C C . LEU A 1 174 ? 11.480 14.334 -18.315 1.00 94.50 174 LEU A C 1
ATOM 1277 O O . LEU A 1 174 ? 11.764 15.374 -17.719 1.00 94.50 174 LEU A O 1
ATOM 1281 N N . GLY A 1 175 ? 10.221 13.916 -18.450 1.00 93.81 175 GLY A N 1
ATOM 1282 C CA . GLY A 1 175 ? 9.075 14.617 -17.881 1.00 93.81 175 GLY A CA 1
ATOM 1283 C C . GLY A 1 175 ? 9.164 14.790 -16.364 1.00 93.81 175 GLY A C 1
ATOM 1284 O O . GLY A 1 175 ? 8.969 15.891 -15.846 1.00 93.81 175 GLY A O 1
ATOM 1285 N N . VAL A 1 176 ? 9.524 13.721 -15.650 1.00 86.06 176 VAL A N 1
ATOM 1286 C CA . VAL A 1 176 ? 9.729 13.756 -14.195 1.00 86.06 176 VAL A CA 1
ATOM 1287 C C . VAL A 1 176 ? 10.856 14.724 -13.822 1.00 86.06 176 VAL A C 1
ATOM 1289 O O . VAL A 1 176 ? 10.654 15.576 -12.952 1.00 86.06 176 VAL A O 1
ATOM 1292 N N . ALA A 1 177 ? 11.999 14.658 -14.513 1.00 86.31 177 ALA A N 1
ATOM 1293 C CA . ALA A 1 177 ? 13.146 15.539 -14.278 1.00 86.31 177 ALA A CA 1
ATOM 1294 C C . ALA A 1 177 ? 12.779 17.020 -14.452 1.00 86.31 177 ALA A C 1
ATOM 1296 O O . ALA A 1 177 ? 13.014 17.845 -13.567 1.00 86.31 177 ALA A O 1
ATOM 1297 N N . LEU A 1 178 ? 12.145 17.354 -15.582 1.00 89.62 178 LEU A N 1
ATOM 1298 C CA . LEU A 1 178 ? 11.730 18.717 -15.921 1.00 89.62 178 LEU A CA 1
ATOM 1299 C C . LEU A 1 178 ? 10.745 19.278 -14.893 1.00 89.62 178 LEU A C 1
ATOM 1301 O O . LEU A 1 178 ? 10.857 20.438 -14.490 1.00 89.62 178 LEU A O 1
ATOM 1305 N N . ARG A 1 179 ? 9.816 18.448 -14.411 1.00 86.25 179 ARG A N 1
ATOM 1306 C CA . ARG A 1 179 ? 8.867 18.849 -13.373 1.00 86.25 179 ARG A CA 1
ATOM 1307 C C . ARG A 1 179 ? 9.562 19.132 -12.042 1.00 86.25 179 ARG A C 1
ATOM 1309 O O . ARG A 1 179 ? 9.224 20.120 -11.395 1.00 86.25 179 ARG A O 1
ATOM 1316 N N . GLN A 1 180 ? 10.540 18.316 -11.642 1.00 81.25 180 GLN A N 1
ATOM 1317 C CA . GLN A 1 180 ? 11.292 18.530 -10.397 1.00 81.25 180 GLN A CA 1
ATOM 1318 C C . GLN A 1 180 ? 12.092 19.842 -10.400 1.00 81.25 180 GLN A C 1
ATOM 1320 O O . GLN A 1 180 ? 12.191 20.492 -9.362 1.00 81.25 180 GLN A O 1
ATOM 1325 N N . ILE A 1 181 ? 12.590 20.283 -11.561 1.00 83.56 181 ILE A N 1
ATOM 1326 C CA . ILE A 1 181 ? 13.256 21.592 -11.718 1.00 83.56 181 ILE A CA 1
ATOM 1327 C C . ILE A 1 181 ? 12.294 22.753 -12.013 1.00 83.56 181 ILE A C 1
ATOM 1329 O O . ILE A 1 181 ? 12.737 23.855 -12.339 1.00 83.56 181 ILE A O 1
ATOM 1333 N N . GLY A 1 182 ? 10.980 22.532 -11.906 1.00 82.75 182 GLY A N 1
ATOM 1334 C CA . GLY A 1 182 ? 9.954 23.565 -12.066 1.00 82.75 182 GLY A CA 1
ATOM 1335 C C . GLY A 1 182 ? 9.640 23.957 -13.514 1.00 82.75 182 GLY A C 1
ATOM 1336 O O . GLY A 1 182 ? 8.959 24.957 -13.738 1.00 82.75 182 GLY A O 1
ATOM 1337 N N . ARG A 1 183 ? 10.102 23.189 -14.508 1.00 88.44 183 ARG A N 1
ATOM 1338 C CA . ARG A 1 183 ? 9.810 23.393 -15.940 1.00 88.44 183 ARG A CA 1
ATOM 1339 C C . ARG A 1 183 ? 8.563 22.602 -16.348 1.00 88.44 183 ARG A C 1
ATOM 1341 O O . ARG A 1 183 ? 8.629 21.682 -17.160 1.00 88.44 183 ARG A O 1
ATOM 1348 N N . SER A 1 184 ? 7.421 22.949 -15.753 1.00 84.19 184 SER A N 1
ATOM 1349 C CA . SER A 1 184 ? 6.171 22.179 -15.866 1.00 84.19 184 SER A CA 1
ATOM 1350 C C . SER A 1 184 ? 5.617 22.060 -17.292 1.00 84.19 184 SER A C 1
ATOM 1352 O O . SER A 1 184 ? 5.101 21.002 -17.644 1.00 84.19 184 SER A O 1
ATOM 1354 N N . ASP A 1 185 ? 5.744 23.098 -18.124 1.00 90.44 185 ASP A N 1
ATOM 1355 C CA . ASP A 1 185 ? 5.251 23.059 -19.512 1.00 90.44 185 ASP A CA 1
ATOM 1356 C C . ASP A 1 185 ? 6.032 22.038 -20.353 1.00 90.44 185 ASP A C 1
ATOM 1358 O O . ASP A 1 185 ? 5.453 21.204 -21.046 1.00 90.44 185 ASP A O 1
ATOM 1362 N N . GLU A 1 186 ? 7.358 22.044 -20.222 1.00 94.44 186 GLU A N 1
ATOM 1363 C CA . GLU A 1 186 ? 8.239 21.123 -20.943 1.00 94.44 186 GLU A CA 1
ATOM 1364 C C . GLU A 1 186 ? 8.110 19.692 -20.416 1.00 94.44 186 GLU A C 1
ATOM 1366 O O . GLU A 1 186 ? 8.154 18.736 -21.190 1.00 94.44 186 GLU A O 1
ATOM 1371 N N . ALA A 1 187 ? 7.885 19.538 -19.106 1.00 93.69 187 ALA A N 1
ATOM 1372 C CA . ALA A 1 187 ? 7.555 18.249 -18.512 1.00 93.69 187 ALA A CA 1
ATOM 1373 C C . ALA A 1 187 ? 6.299 17.648 -19.150 1.00 93.69 187 ALA A C 1
ATOM 1375 O O . ALA A 1 187 ? 6.265 16.460 -19.473 1.00 93.69 187 ALA A O 1
ATOM 1376 N N . LEU A 1 188 ? 5.273 18.475 -19.364 1.00 95.69 188 LEU A N 1
ATOM 1377 C CA . LEU A 1 188 ? 4.027 18.033 -19.965 1.00 95.69 188 LEU A CA 1
ATOM 1378 C C . LEU A 1 188 ? 4.210 17.619 -21.431 1.00 95.69 188 LEU A C 1
ATOM 1380 O O . LEU A 1 188 ? 3.611 16.633 -21.858 1.00 95.69 188 LEU A O 1
ATOM 1384 N N . ASP A 1 189 ? 5.037 18.332 -22.193 1.00 96.69 189 ASP A N 1
ATOM 1385 C CA . ASP A 1 189 ? 5.342 17.971 -23.580 1.00 96.69 189 ASP A CA 1
ATOM 1386 C C . ASP A 1 189 ? 6.110 16.643 -23.673 1.00 96.69 189 ASP A C 1
ATOM 1388 O O . ASP A 1 189 ? 5.747 15.781 -24.478 1.00 96.69 189 ASP A O 1
ATOM 1392 N N . ALA A 1 190 ? 7.095 16.421 -22.797 1.00 96.69 190 ALA A N 1
ATOM 1393 C CA . ALA A 1 190 ? 7.812 15.147 -22.712 1.00 96.69 190 ALA A CA 1
ATOM 1394 C C . ALA A 1 190 ? 6.876 13.984 -22.332 1.00 96.69 190 ALA A C 1
ATOM 1396 O O . ALA A 1 190 ? 6.876 12.934 -22.977 1.00 96.69 190 ALA A O 1
ATOM 1397 N N . LEU A 1 191 ? 6.002 14.181 -21.341 1.00 96.62 191 LEU A N 1
ATOM 1398 C CA . LEU A 1 191 ? 5.039 13.161 -20.917 1.00 96.62 191 LEU A CA 1
ATOM 1399 C C . LEU A 1 191 ? 3.967 12.868 -21.978 1.00 96.62 191 LEU A C 1
ATOM 1401 O O . LEU A 1 191 ? 3.568 11.716 -22.150 1.00 96.62 191 LEU A O 1
ATOM 1405 N N . LYS A 1 192 ? 3.516 13.877 -22.734 1.00 97.25 192 LYS A N 1
ATOM 1406 C CA . LYS A 1 192 ? 2.637 13.663 -23.895 1.00 97.25 192 LYS A CA 1
ATOM 1407 C C . LYS A 1 192 ? 3.343 12.846 -24.968 1.00 97.25 192 LYS A C 1
ATOM 1409 O O . LYS A 1 192 ? 2.734 11.925 -25.503 1.00 97.25 192 LYS A O 1
ATOM 1414 N N . ARG A 1 193 ? 4.623 13.126 -25.242 1.00 97.75 193 ARG A N 1
ATOM 1415 C CA . ARG A 1 193 ? 5.411 12.334 -26.193 1.00 97.75 193 ARG A CA 1
ATOM 1416 C C . ARG A 1 193 ? 5.543 10.881 -25.740 1.00 97.75 193 ARG A C 1
ATOM 1418 O O . ARG A 1 193 ? 5.351 9.983 -26.555 1.00 97.75 193 ARG A O 1
ATOM 1425 N N . ALA A 1 194 ? 5.801 10.642 -24.454 1.00 97.31 194 ALA A N 1
ATOM 1426 C CA . ALA A 1 194 ? 5.796 9.294 -23.889 1.00 97.31 194 ALA A CA 1
ATOM 1427 C C . ALA A 1 194 ? 4.444 8.591 -24.108 1.00 97.31 194 ALA A C 1
ATOM 1429 O O . ALA A 1 194 ? 4.411 7.451 -24.557 1.00 97.31 194 ALA A O 1
ATOM 1430 N N . HIS A 1 195 ? 3.332 9.293 -23.874 1.00 96.56 195 HIS A N 1
ATOM 1431 C CA . HIS A 1 195 ? 1.987 8.741 -24.047 1.00 96.56 195 HIS A CA 1
ATOM 1432 C C . HIS A 1 195 ? 1.607 8.483 -25.513 1.00 96.56 195 HIS A C 1
ATOM 1434 O O . HIS A 1 195 ? 0.845 7.564 -25.803 1.00 96.56 195 HIS A O 1
ATOM 1440 N N . GLU A 1 196 ? 2.118 9.279 -26.454 1.00 97.56 196 GLU A N 1
ATOM 1441 C CA . GLU A 1 196 ? 1.964 9.019 -27.890 1.00 97.56 196 GLU A CA 1
ATOM 1442 C C . GLU A 1 196 ? 2.706 7.754 -28.330 1.00 97.56 196 GLU A C 1
ATOM 1444 O O . GLU A 1 196 ? 2.212 7.022 -29.189 1.00 97.56 196 GLU A O 1
ATOM 1449 N N . LEU A 1 197 ? 3.895 7.526 -27.766 1.00 96.94 197 LEU A N 1
ATOM 1450 C CA . LEU A 1 197 ? 4.733 6.365 -28.056 1.00 96.94 197 LEU A CA 1
ATOM 1451 C C . LEU A 1 197 ? 4.152 5.083 -27.452 1.00 96.94 197 LEU A C 1
ATOM 1453 O O . LEU A 1 197 ? 4.115 4.057 -28.129 1.00 96.94 197 LEU A O 1
ATOM 1457 N N . ASP A 1 198 ? 3.662 5.159 -26.213 1.00 95.31 198 ASP A N 1
ATOM 1458 C CA . ASP A 1 198 ? 2.968 4.067 -25.537 1.00 95.31 198 ASP A CA 1
ATOM 1459 C C . ASP A 1 198 ? 1.741 4.581 -24.750 1.00 95.31 198 ASP A C 1
ATOM 1461 O O . ASP A 1 198 ? 1.858 5.080 -23.623 1.00 95.31 198 ASP A O 1
ATOM 1465 N N . PRO A 1 199 ? 0.529 4.443 -25.323 1.00 93.12 199 PRO A N 1
ATOM 1466 C CA . PRO A 1 199 ? -0.702 4.889 -24.681 1.00 93.12 199 PRO A CA 1
ATOM 1467 C C . PRO A 1 199 ? -1.120 4.098 -23.436 1.00 93.12 199 PRO A C 1
ATOM 1469 O O . PRO A 1 199 ? -2.039 4.542 -22.735 1.00 93.12 199 PRO A O 1
ATOM 1472 N N . GLU A 1 200 ? -0.531 2.926 -23.196 1.00 90.31 200 GLU A N 1
ATOM 1473 C CA . GLU A 1 200 ? -0.871 2.039 -22.078 1.00 90.31 200 GLU A CA 1
ATOM 1474 C C . GLU A 1 200 ? 0.244 1.943 -21.030 1.00 90.31 200 GLU A C 1
ATOM 1476 O O . GLU A 1 200 ? 0.070 1.268 -20.018 1.00 90.31 200 GLU A O 1
ATOM 1481 N N . HIS A 1 201 ? 1.337 2.694 -21.196 1.00 89.81 201 HIS A N 1
ATOM 1482 C CA . HIS A 1 201 ? 2.391 2.780 -20.193 1.00 89.81 201 HIS A CA 1
ATOM 1483 C C . HIS A 1 201 ? 1.869 3.416 -18.894 1.00 89.81 201 HIS A C 1
ATOM 1485 O O . HIS A 1 201 ? 1.667 4.634 -18.793 1.00 89.81 201 HIS A O 1
ATOM 1491 N N . ALA A 1 202 ? 1.642 2.575 -17.883 1.00 86.19 202 ALA A N 1
ATOM 1492 C CA . ALA A 1 202 ? 1.043 2.970 -16.615 1.00 86.19 202 ALA A CA 1
ATOM 1493 C C . ALA A 1 202 ? 1.831 4.092 -15.895 1.00 86.19 202 ALA A C 1
ATOM 1495 O O . ALA A 1 202 ? 1.200 5.095 -15.541 1.00 86.19 202 ALA A O 1
ATOM 1496 N N . PRO A 1 203 ? 3.178 4.041 -15.777 1.00 86.12 203 PRO A N 1
ATOM 1497 C CA . PRO A 1 203 ? 3.937 5.139 -15.175 1.00 86.12 203 PRO A CA 1
ATOM 1498 C C . PRO A 1 203 ? 3.732 6.481 -15.893 1.00 86.12 203 PRO A C 1
ATOM 1500 O O . PRO A 1 203 ? 3.572 7.508 -15.242 1.00 86.12 203 PRO A O 1
ATOM 1503 N N . THR A 1 204 ? 3.639 6.503 -17.229 1.00 91.88 204 THR A N 1
ATOM 1504 C CA . THR A 1 204 ? 3.377 7.756 -17.964 1.00 91.88 204 THR A CA 1
ATOM 1505 C C . THR A 1 204 ? 2.008 8.334 -17.625 1.00 91.88 204 THR A C 1
ATOM 1507 O O . THR A 1 204 ? 1.886 9.542 -17.443 1.00 91.88 204 THR A O 1
ATOM 1510 N N . LEU A 1 205 ? 0.968 7.499 -17.543 1.00 90.94 205 LEU A N 1
ATOM 1511 C CA . LEU A 1 205 ? -0.388 7.949 -17.211 1.00 90.94 205 LEU A CA 1
ATOM 1512 C C . LEU A 1 205 ? -0.474 8.507 -15.786 1.00 90.94 205 LEU A C 1
ATOM 1514 O O . LEU A 1 205 ? -1.129 9.530 -15.570 1.00 90.94 205 LEU A O 1
ATOM 1518 N N . TYR A 1 206 ? 0.212 7.866 -14.838 1.00 82.75 206 TYR A N 1
ATOM 1519 C CA . TYR A 1 206 ? 0.353 8.359 -13.471 1.00 82.75 206 TYR A CA 1
ATOM 1520 C C . TYR A 1 206 ? 1.012 9.746 -13.448 1.00 82.75 206 TYR A C 1
ATOM 1522 O O . TYR A 1 206 ? 0.455 10.702 -12.894 1.00 82.75 206 TYR A O 1
ATOM 1530 N N . GLU A 1 207 ? 2.152 9.875 -14.133 1.00 85.25 207 GLU A N 1
ATOM 1531 C CA . GLU A 1 207 ? 2.956 11.096 -14.159 1.00 85.25 207 GLU A CA 1
ATOM 1532 C C . GLU A 1 207 ? 2.299 12.251 -14.918 1.00 85.25 207 GLU A C 1
ATOM 1534 O O . GLU A 1 207 ? 2.389 13.414 -14.506 1.00 85.25 207 GLU A O 1
ATOM 1539 N N . LEU A 1 208 ? 1.576 11.946 -15.995 1.00 88.06 208 LEU A N 1
ATOM 1540 C CA . LEU A 1 208 ? 0.728 12.905 -16.694 1.00 88.06 208 LEU A CA 1
ATOM 1541 C C . LEU A 1 208 ? -0.338 13.471 -15.768 1.00 88.06 208 LEU A C 1
ATOM 1543 O O . LEU A 1 208 ? -0.520 14.687 -15.720 1.00 88.06 208 LEU A O 1
ATOM 1547 N N . GLY A 1 209 ? -1.021 12.609 -15.011 1.00 83.88 209 GLY A N 1
ATOM 1548 C CA . GLY A 1 209 ? -2.057 13.074 -14.105 1.00 83.88 209 GLY A CA 1
ATOM 1549 C C . GLY A 1 209 ? -1.507 13.957 -12.984 1.00 83.88 209 GLY A C 1
ATOM 1550 O O . GLY A 1 209 ? -2.072 15.015 -12.721 1.00 83.88 209 GLY A O 1
ATOM 1551 N N . LEU A 1 210 ? -0.346 13.614 -12.409 1.00 76.62 210 LEU A N 1
ATOM 1552 C CA . LEU A 1 210 ? 0.343 14.475 -11.436 1.00 76.62 210 LEU A CA 1
ATOM 1553 C C . LEU A 1 210 ? 0.706 15.843 -12.021 1.00 76.62 210 LEU A C 1
ATOM 1555 O O . LEU A 1 210 ? 0.549 16.868 -11.360 1.00 76.62 210 LEU A O 1
ATOM 1559 N N . THR A 1 211 ? 1.194 15.863 -13.259 1.00 80.88 211 THR A N 1
ATOM 1560 C CA . THR A 1 211 ? 1.641 17.096 -13.918 1.00 80.88 211 THR A CA 1
ATOM 1561 C C . THR A 1 211 ? 0.459 17.986 -14.304 1.00 80.88 211 THR A C 1
ATOM 1563 O O . THR A 1 211 ? 0.519 19.196 -14.095 1.00 80.88 211 THR A O 1
ATOM 1566 N N . TRP A 1 212 ? -0.643 17.405 -14.791 1.00 83.19 212 TRP A N 1
ATOM 1567 C CA . TRP A 1 212 ? -1.886 18.136 -15.056 1.00 83.19 212 TRP A CA 1
ATOM 1568 C C . TRP A 1 212 ? -2.526 18.691 -13.786 1.00 83.19 212 TRP A C 1
ATOM 1570 O O . TRP A 1 212 ? -2.998 19.824 -13.802 1.00 83.19 212 TRP A O 1
ATOM 1580 N N . GLU A 1 213 ? -2.491 17.944 -12.684 1.00 75.19 213 GLU A N 1
ATOM 1581 C CA . GLU A 1 213 ? -2.999 18.416 -11.394 1.00 75.19 213 GLU A CA 1
ATOM 1582 C C . GLU A 1 213 ? -2.240 19.662 -10.918 1.00 75.19 213 GLU A C 1
ATOM 1584 O O . GLU A 1 213 ? -2.852 20.655 -10.531 1.00 75.19 213 GLU A O 1
ATOM 1589 N N . LEU A 1 214 ? -0.906 19.654 -11.015 1.00 71.94 214 LEU A N 1
ATOM 1590 C CA . LEU A 1 214 ? -0.076 20.816 -10.671 1.00 71.94 214 LEU A CA 1
ATOM 1591 C C . LEU A 1 214 ? -0.315 22.020 -11.593 1.00 71.94 214 LEU A C 1
ATOM 1593 O O . LEU A 1 214 ? -0.133 23.158 -11.165 1.00 71.94 214 LEU A O 1
ATOM 1597 N N . ALA A 1 215 ? -0.724 21.779 -12.839 1.00 76.12 215 ALA A N 1
ATOM 1598 C CA . ALA A 1 215 ? -1.103 22.821 -13.788 1.00 76.12 215 ALA A CA 1
ATOM 1599 C C . ALA A 1 215 ? -2.540 23.350 -13.577 1.00 76.12 215 ALA A C 1
ATOM 1601 O O . ALA A 1 215 ? -2.936 24.300 -14.250 1.00 76.12 215 ALA A O 1
ATOM 1602 N N . GLY A 1 216 ? -3.321 22.763 -12.659 1.00 72.69 216 GLY A N 1
ATOM 1603 C CA . GLY A 1 216 ? -4.731 23.106 -12.422 1.00 72.69 216 GLY A CA 1
ATOM 1604 C C . GLY A 1 216 ? -5.715 22.472 -13.415 1.00 72.69 216 GLY A C 1
ATOM 1605 O O . GLY A 1 216 ? -6.902 22.792 -13.409 1.00 72.69 216 GLY A O 1
ATOM 1606 N N . GLU A 1 217 ? -5.249 21.552 -14.261 1.00 79.38 217 GLU A N 1
ATOM 1607 C CA . GLU A 1 217 ? -6.039 20.873 -15.293 1.00 79.38 217 GLU A CA 1
ATOM 1608 C C . GLU A 1 217 ? -6.688 19.587 -14.749 1.00 79.38 217 GLU A C 1
ATOM 1610 O O . GLU A 1 217 ? -6.455 18.472 -15.232 1.00 79.38 217 GLU A O 1
ATOM 1615 N N . HIS A 1 218 ? -7.523 19.740 -13.720 1.00 69.75 218 HIS A N 1
ATOM 1616 C CA . HIS A 1 218 ? -8.081 18.635 -12.927 1.00 69.75 218 HIS A CA 1
ATOM 1617 C C . HIS A 1 218 ? -8.843 17.578 -13.753 1.00 69.75 218 HIS A C 1
ATOM 1619 O O . HIS A 1 218 ? -8.770 16.381 -13.466 1.00 69.75 218 HIS A O 1
ATOM 1625 N N . ASP A 1 219 ? -9.549 17.982 -14.814 1.00 68.94 219 ASP A N 1
ATOM 1626 C CA . ASP A 1 219 ? -10.288 17.054 -15.686 1.00 68.94 219 ASP A CA 1
ATOM 1627 C C . ASP A 1 219 ? -9.358 16.163 -16.522 1.00 68.94 219 ASP A C 1
ATOM 1629 O O . ASP A 1 219 ? -9.678 15.010 -16.835 1.00 68.94 219 ASP A O 1
ATOM 1633 N N . LEU A 1 220 ? -8.208 16.695 -16.941 1.00 81.19 220 LEU A N 1
ATOM 1634 C CA . LEU A 1 220 ? -7.194 15.920 -17.654 1.00 81.19 220 LEU A CA 1
ATOM 1635 C C . LEU A 1 220 ? -6.466 14.986 -16.689 1.00 81.19 220 LEU A C 1
ATOM 1637 O O . LEU A 1 220 ? -6.319 13.805 -17.011 1.00 81.19 220 LEU A O 1
ATOM 1641 N N . ALA A 1 221 ? -6.126 15.478 -15.494 1.00 75.06 221 ALA A N 1
ATOM 1642 C CA . ALA A 1 221 ? -5.526 14.671 -14.440 1.00 75.06 221 ALA A CA 1
ATOM 1643 C C . ALA A 1 221 ? -6.384 13.447 -14.099 1.00 75.06 221 ALA A C 1
ATOM 1645 O O . ALA A 1 221 ? -5.916 12.309 -14.184 1.00 75.06 221 ALA A O 1
ATOM 1646 N N . ARG A 1 222 ? -7.681 13.668 -13.848 1.00 73.25 222 ARG A N 1
ATOM 1647 C CA . ARG A 1 222 ? -8.644 12.600 -13.555 1.00 73.25 222 ARG A CA 1
ATOM 1648 C C . ARG A 1 222 ? -8.717 11.555 -14.662 1.00 73.25 222 ARG A C 1
ATOM 1650 O O . ARG A 1 222 ? -8.659 10.369 -14.376 1.00 73.25 222 ARG A O 1
ATOM 1657 N N . ARG A 1 223 ? -8.796 11.964 -15.933 1.00 80.44 223 ARG A N 1
ATOM 1658 C CA . ARG A 1 223 ? -8.860 11.012 -17.060 1.00 80.44 223 ARG A CA 1
ATOM 1659 C C . ARG A 1 223 ? -7.600 10.157 -17.191 1.00 80.44 223 ARG A C 1
ATOM 1661 O O . ARG A 1 223 ? -7.709 8.978 -17.533 1.00 80.44 223 ARG A O 1
ATOM 1668 N N . ALA A 1 224 ? -6.430 10.748 -16.953 1.00 80.50 224 ALA A N 1
ATOM 1669 C CA . ALA A 1 224 ? -5.153 10.041 -16.976 1.00 80.50 224 ALA A CA 1
ATOM 1670 C C . ALA A 1 224 ? -5.110 8.976 -15.878 1.00 80.50 224 ALA A C 1
ATOM 1672 O O . ALA A 1 224 ? -4.859 7.801 -16.149 1.00 80.50 224 ALA A O 1
ATOM 1673 N N . TRP A 1 225 ? -5.466 9.380 -14.662 1.00 78.88 225 TRP A N 1
ATOM 1674 C CA . TRP A 1 225 ? -5.521 8.515 -13.495 1.00 78.88 225 TRP A CA 1
ATOM 1675 C C . TRP A 1 225 ? -6.593 7.431 -13.598 1.00 78.88 225 TRP A C 1
ATOM 1677 O O . TRP A 1 225 ? -6.296 6.275 -13.323 1.00 78.88 225 TRP A O 1
ATOM 1687 N N . ASP A 1 226 ? -7.787 7.733 -14.110 1.00 77.56 226 ASP A N 1
ATOM 1688 C CA . ASP A 1 226 ? -8.823 6.729 -14.382 1.00 77.56 226 ASP A CA 1
ATOM 1689 C C . ASP A 1 226 ? -8.318 5.646 -15.344 1.00 77.56 226 ASP A C 1
ATOM 1691 O O . ASP A 1 226 ? -8.700 4.479 -15.248 1.00 77.56 226 ASP A O 1
ATOM 1695 N N . ARG A 1 227 ? -7.487 6.026 -16.323 1.00 84.62 227 ARG A N 1
ATOM 1696 C CA . ARG A 1 227 ? -6.890 5.075 -17.265 1.00 84.62 227 ARG A CA 1
ATOM 1697 C C . ARG A 1 227 ? -5.770 4.270 -16.620 1.00 84.62 227 ARG A C 1
ATOM 1699 O O . ARG A 1 227 ? -5.765 3.057 -16.796 1.00 84.62 227 ARG A O 1
ATOM 1706 N N . PHE A 1 228 ? -4.895 4.919 -15.857 1.00 81.94 228 PHE A N 1
ATOM 1707 C CA . PHE A 1 228 ? -3.867 4.255 -15.058 1.00 81.94 228 PHE A CA 1
ATOM 1708 C C . PHE A 1 228 ? -4.479 3.182 -14.149 1.00 81.94 228 PHE A C 1
ATOM 1710 O O . PHE A 1 228 ? -4.099 2.020 -14.219 1.00 81.94 228 PHE A O 1
ATOM 1717 N N . VAL A 1 229 ? -5.524 3.545 -13.410 1.00 74.75 229 VAL A N 1
ATOM 1718 C CA . VAL A 1 229 ? -6.274 2.657 -12.520 1.00 74.75 229 VAL A CA 1
ATOM 1719 C C . VAL A 1 229 ? -6.868 1.449 -13.246 1.00 74.75 229 VAL A C 1
ATOM 1721 O O . VAL A 1 229 ? -6.916 0.360 -12.687 1.00 74.75 229 VAL A O 1
ATOM 1724 N N . ARG A 1 230 ? -7.337 1.611 -14.489 1.00 78.75 230 ARG A N 1
ATOM 1725 C CA . ARG A 1 230 ? -7.852 0.479 -15.280 1.00 78.75 230 ARG A CA 1
ATOM 1726 C C . ARG A 1 230 ? -6.752 -0.466 -15.751 1.00 78.75 230 ARG A C 1
ATOM 1728 O O . ARG A 1 230 ? -7.019 -1.654 -15.879 1.00 78.75 230 ARG A O 1
ATOM 1735 N N . ILE A 1 231 ? -5.576 0.068 -16.067 1.00 77.56 231 ILE A N 1
ATOM 1736 C CA . ILE A 1 231 ? -4.447 -0.708 -16.597 1.00 77.56 231 ILE A CA 1
ATOM 1737 C C . ILE A 1 231 ? -3.721 -1.430 -15.465 1.00 77.56 231 ILE A C 1
ATOM 1739 O O . ILE A 1 231 ? -3.344 -2.586 -15.617 1.00 77.56 231 ILE A O 1
ATOM 1743 N N . ALA A 1 232 ? -3.571 -0.765 -14.324 1.00 70.62 232 ALA A N 1
ATOM 1744 C CA . ALA A 1 232 ? -2.770 -1.239 -13.212 1.00 70.62 232 ALA A CA 1
ATOM 1745 C C . ALA A 1 232 ? -3.575 -1.183 -11.891 1.00 70.62 232 ALA A C 1
ATOM 1747 O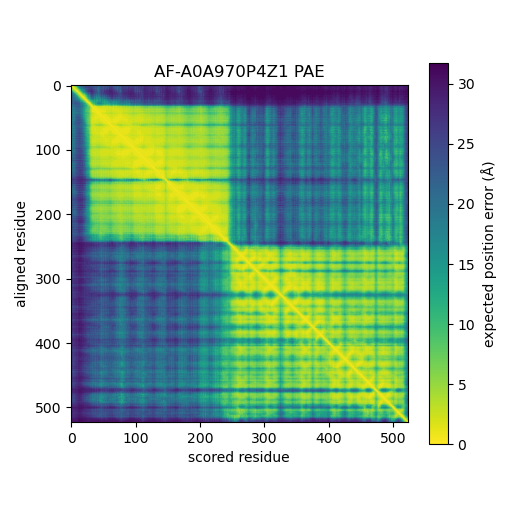 O . ALA A 1 232 ? -3.171 -0.516 -10.944 1.00 70.62 232 ALA A O 1
ATOM 1748 N N . PRO A 1 233 ? -4.740 -1.864 -11.795 1.00 62.38 233 PRO A N 1
ATOM 1749 C CA . PRO A 1 233 ? -5.663 -1.736 -10.656 1.00 62.38 233 PRO A CA 1
ATOM 1750 C C . PRO A 1 233 ? -5.097 -2.254 -9.329 1.00 62.38 233 PRO A C 1
ATOM 1752 O O . PRO A 1 233 ? -5.638 -1.947 -8.271 1.00 62.38 233 PRO A O 1
ATOM 1755 N N . HIS A 1 234 ? -4.031 -3.051 -9.392 1.00 63.47 234 HIS A N 1
ATOM 1756 C CA . HIS A 1 234 ? -3.328 -3.605 -8.237 1.00 63.47 234 HIS A CA 1
ATOM 1757 C C . HIS A 1 234 ? -2.034 -2.847 -7.915 1.00 63.47 234 HIS A C 1
ATOM 1759 O O . HIS A 1 234 ? -1.286 -3.275 -7.035 1.00 63.47 234 HIS A O 1
ATOM 1765 N N . GLU A 1 235 ? -1.751 -1.746 -8.621 1.00 63.09 235 GLU A N 1
ATOM 1766 C CA . GLU A 1 235 ? -0.700 -0.826 -8.198 1.00 63.09 235 GLU A CA 1
ATOM 1767 C C . GLU A 1 235 ? -1.184 -0.033 -6.987 1.00 63.09 235 GLU A C 1
ATOM 1769 O O . GLU A 1 235 ? -2.314 0.474 -6.986 1.00 63.09 235 GLU A O 1
ATOM 1774 N N . PRO A 1 236 ? -0.357 0.111 -5.948 1.00 60.38 236 PRO A N 1
ATOM 1775 C CA . PRO A 1 236 ? -0.716 0.921 -4.796 1.00 60.38 236 PRO A CA 1
ATOM 1776 C C . PRO A 1 236 ? -1.079 2.357 -5.175 1.00 60.38 236 PRO A C 1
ATOM 1778 O O . PRO A 1 236 ? -2.036 2.907 -4.634 1.00 60.38 236 PRO A O 1
ATOM 1781 N N . GLU A 1 237 ? -0.416 2.944 -6.171 1.00 67.69 237 GLU A N 1
ATOM 1782 C CA . GLU A 1 237 ? -0.763 4.252 -6.720 1.00 67.69 237 GLU A CA 1
ATOM 1783 C C . GLU A 1 237 ? -2.167 4.273 -7.328 1.00 67.69 237 GLU A C 1
ATOM 1785 O O . GLU A 1 237 ? -2.819 5.313 -7.315 1.00 67.69 237 GLU A O 1
ATOM 1790 N N . ALA A 1 238 ? -2.672 3.160 -7.871 1.00 63.66 238 ALA A N 1
ATOM 1791 C CA . ALA A 1 238 ? -4.006 3.124 -8.469 1.00 63.66 238 ALA A CA 1
ATOM 1792 C C . ALA A 1 238 ? -5.058 3.209 -7.373 1.00 63.66 238 ALA A C 1
ATOM 1794 O O . ALA A 1 238 ? -5.994 4.009 -7.464 1.00 63.66 238 ALA A O 1
ATOM 1795 N N . TRP A 1 239 ? -4.830 2.467 -6.291 1.00 56.16 239 TRP A N 1
ATOM 1796 C CA . TRP A 1 239 ? -5.594 2.634 -5.071 1.00 56.16 239 TRP A CA 1
ATOM 1797 C C . TRP A 1 239 ? -5.479 4.082 -4.566 1.00 56.16 239 TRP A C 1
ATOM 1799 O O . TRP A 1 239 ? -6.501 4.700 -4.301 1.00 56.16 239 TRP A O 1
ATOM 1809 N N . LEU A 1 240 ? -4.293 4.702 -4.552 1.00 55.34 240 LEU A N 1
ATOM 1810 C CA . LEU A 1 240 ? -4.132 6.109 -4.149 1.00 55.34 240 LEU A CA 1
ATOM 1811 C C . LEU A 1 240 ? -4.800 7.128 -5.054 1.00 55.34 240 LEU A C 1
ATOM 1813 O O . LEU A 1 240 ? -5.161 8.188 -4.572 1.00 55.34 240 LEU A O 1
ATOM 1817 N N . LEU A 1 241 ? -4.948 6.874 -6.342 1.00 59.00 241 LEU A N 1
ATOM 1818 C CA . LEU A 1 241 ? -5.586 7.823 -7.248 1.00 59.00 241 LEU A CA 1
ATOM 1819 C C . LEU A 1 241 ? -7.102 7.718 -7.215 1.00 59.00 241 LEU A C 1
ATOM 1821 O O . LEU A 1 241 ? -7.784 8.738 -7.262 1.00 59.00 241 LEU A O 1
ATOM 1825 N N . GLN A 1 242 ? -7.621 6.505 -7.036 1.00 52.72 242 GLN A N 1
ATOM 1826 C CA . GLN A 1 242 ? -8.999 6.309 -6.584 1.00 52.72 242 GLN A CA 1
ATOM 1827 C C . GLN A 1 242 ? -9.222 6.947 -5.200 1.00 52.72 242 GLN A C 1
ATOM 1829 O O . GLN A 1 242 ? -10.311 7.452 -4.962 1.00 52.72 242 GLN A O 1
ATOM 1834 N N . ASN A 1 243 ? -8.144 6.916 -4.397 1.00 46.19 243 ASN A N 1
ATOM 1835 C CA . ASN A 1 243 ? -7.782 7.445 -3.074 1.00 46.19 243 ASN A CA 1
ATOM 1836 C C . ASN A 1 243 ? -7.749 8.963 -2.796 1.00 46.19 243 ASN A C 1
ATOM 1838 O O . ASN A 1 243 ? -7.696 9.415 -1.644 1.00 46.19 243 ASN A O 1
ATOM 1842 N N . ARG A 1 244 ? -7.555 9.766 -3.851 1.00 52.38 244 ARG A N 1
ATOM 1843 C CA . ARG A 1 244 ? -6.953 11.102 -3.721 1.00 52.38 244 ARG A CA 1
ATOM 1844 C C . ARG A 1 244 ? -8.030 12.182 -3.765 1.00 52.38 244 ARG A C 1
ATOM 1846 O O . ARG A 1 244 ? -8.549 12.513 -4.824 1.00 52.38 244 ARG A O 1
ATOM 1853 N N . LEU A 1 245 ? -8.222 12.781 -2.585 1.00 42.06 245 LEU A N 1
ATOM 1854 C CA . LEU A 1 245 ? -8.820 14.088 -2.258 1.00 42.06 245 LEU A CA 1
ATOM 1855 C C . LEU A 1 245 ? -10.316 14.162 -1.871 1.00 42.06 245 LEU A C 1
ATOM 1857 O O . LEU A 1 245 ? -11.182 14.347 -2.718 1.00 42.06 245 LEU A O 1
ATOM 1861 N N . VAL A 1 246 ? -10.564 14.232 -0.552 1.00 39.44 246 VAL A N 1
ATOM 1862 C CA . VAL A 1 246 ? -11.527 15.165 0.075 1.00 39.44 246 VAL A CA 1
ATOM 1863 C C . VAL A 1 246 ? -10.892 15.713 1.361 1.00 39.44 246 VAL A C 1
ATOM 1865 O O . VAL A 1 246 ? -11.113 15.194 2.448 1.00 39.44 246 VAL A O 1
ATOM 1868 N N . VAL A 1 247 ? -10.049 16.742 1.252 1.00 44.88 247 VAL A N 1
ATOM 1869 C CA . VAL A 1 247 ? -9.684 17.597 2.404 1.00 44.88 247 VAL A CA 1
ATOM 1870 C C . VAL A 1 247 ? -9.581 19.048 1.931 1.00 44.88 247 VAL A C 1
ATOM 1872 O O . VAL A 1 247 ? -8.571 19.702 2.124 1.00 44.88 247 VAL A O 1
ATOM 1875 N N . THR A 1 248 ? -10.605 19.556 1.246 1.00 44.03 248 THR A N 1
ATOM 1876 C CA . THR A 1 248 ? -10.694 20.992 0.916 1.00 44.03 248 THR A CA 1
ATOM 1877 C C . THR A 1 248 ? -11.650 21.743 1.842 1.00 44.03 248 THR A C 1
ATOM 1879 O O . THR A 1 248 ? -11.472 22.938 2.042 1.00 44.03 248 THR A O 1
ATOM 1882 N N . GLU A 1 249 ? -12.618 21.065 2.473 1.00 45.41 249 GLU A N 1
ATOM 1883 C CA . GLU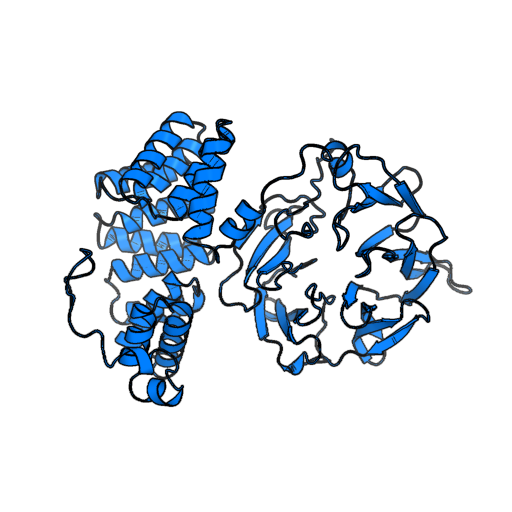 A 1 249 ? -13.589 21.722 3.372 1.00 45.41 249 GLU A CA 1
ATOM 1884 C C . GLU A 1 249 ? -13.250 21.577 4.871 1.00 45.41 249 GLU A C 1
ATOM 1886 O O . GLU A 1 249 ? -13.553 22.470 5.658 1.00 45.41 249 GLU A O 1
ATOM 1891 N N . ILE A 1 250 ? -12.560 20.501 5.282 1.00 54.03 250 ILE A N 1
ATOM 1892 C CA . ILE A 1 250 ? -12.237 20.205 6.701 1.00 54.03 250 ILE A CA 1
ATOM 1893 C C . ILE A 1 250 ? -10.781 20.580 7.060 1.00 54.03 250 ILE A C 1
ATOM 1895 O O . ILE A 1 250 ? -10.383 20.526 8.223 1.00 54.03 250 ILE A O 1
ATOM 1899 N N . GLU A 1 251 ? -9.977 21.009 6.081 1.00 61.91 251 GLU A N 1
ATOM 1900 C CA . GLU A 1 251 ? -8.537 21.298 6.225 1.00 61.91 251 GLU A CA 1
ATOM 1901 C C . GLU A 1 251 ? -8.181 22.145 7.471 1.00 61.91 251 GLU A C 1
ATOM 1903 O O . GLU A 1 251 ? -7.318 21.718 8.241 1.00 61.91 251 GLU A O 1
ATOM 1908 N N . PRO A 1 252 ? -8.908 23.237 7.805 1.00 64.81 252 PRO A N 1
ATOM 1909 C CA . PRO A 1 252 ? -8.586 24.049 8.984 1.00 64.81 252 PRO A CA 1
ATOM 1910 C C . PRO A 1 252 ? -8.774 23.325 10.328 1.00 64.81 252 PRO A C 1
ATOM 1912 O O . PRO A 1 252 ? -8.124 23.660 11.320 1.00 64.81 252 PRO A O 1
ATOM 1915 N N . ILE A 1 253 ? -9.686 22.349 10.398 1.00 66.75 253 ILE A N 1
ATOM 1916 C CA . ILE A 1 253 ? -9.888 21.514 11.594 1.00 66.75 253 ILE A CA 1
ATOM 1917 C C . ILE A 1 253 ? -8.811 20.430 11.647 1.00 66.75 253 ILE A C 1
ATOM 1919 O O . ILE A 1 253 ? -8.285 20.126 12.723 1.00 66.75 253 ILE A O 1
ATOM 1923 N N . MET A 1 254 ? -8.454 19.881 10.486 1.00 69.25 254 MET A N 1
ATOM 1924 C CA . MET A 1 254 ? -7.456 18.824 10.365 1.00 69.25 254 MET A CA 1
ATOM 1925 C C . MET A 1 254 ? -6.051 19.274 10.775 1.00 69.25 254 MET A C 1
ATOM 1927 O O . MET A 1 254 ? -5.306 18.455 11.308 1.00 69.25 254 MET A O 1
ATOM 1931 N N . ASP A 1 255 ? -5.733 20.566 10.658 1.00 67.56 255 ASP A N 1
ATOM 1932 C CA . ASP A 1 255 ? -4.465 21.147 11.128 1.00 67.56 255 ASP A CA 1
ATOM 1933 C C . ASP A 1 255 ? -4.221 20.977 12.640 1.00 67.56 255 ASP A C 1
ATOM 1935 O O . ASP A 1 255 ? -3.077 20.936 13.097 1.00 67.56 255 ASP A O 1
ATOM 1939 N N . ARG A 1 256 ? -5.287 20.883 13.447 1.00 76.31 256 ARG A N 1
ATOM 1940 C CA . ARG A 1 256 ? -5.205 20.683 14.911 1.00 76.31 256 ARG A CA 1
ATOM 1941 C C . ARG A 1 256 ? -5.689 19.311 15.375 1.00 76.31 256 ARG A C 1
ATOM 1943 O O . ARG A 1 256 ? -5.756 19.059 16.588 1.00 76.31 256 ARG A O 1
ATOM 1950 N N . ALA A 1 257 ? -6.098 18.468 14.433 1.00 75.62 257 ALA A N 1
ATOM 1951 C CA . ALA A 1 257 ? -6.592 17.132 14.692 1.00 75.62 257 ALA A CA 1
ATOM 1952 C C . ALA A 1 257 ? -5.422 16.153 14.793 1.00 75.62 257 ALA A C 1
ATOM 1954 O O . ALA A 1 257 ? -4.512 16.134 13.971 1.00 75.62 257 ALA A O 1
ATOM 1955 N N . PHE A 1 258 ? -5.478 15.289 15.794 1.00 78.00 258 PHE A N 1
ATOM 1956 C CA . PHE A 1 258 ? -4.638 14.110 15.897 1.00 78.00 258 PHE A CA 1
ATOM 1957 C C . PHE A 1 258 ? -5.516 12.890 15.643 1.00 78.00 258 PHE A C 1
ATOM 1959 O O . PHE A 1 258 ? -6.619 12.802 16.186 1.00 78.00 258 PHE A O 1
ATOM 1966 N N . GLU A 1 259 ? -4.994 11.935 14.870 1.00 77.31 259 GLU A N 1
ATOM 1967 C CA . GLU A 1 259 ? -5.598 10.611 14.687 1.00 77.31 259 GLU A CA 1
ATOM 1968 C C . GLU A 1 259 ? -7.075 10.671 14.283 1.00 77.31 259 GLU A C 1
ATOM 1970 O O . GLU A 1 259 ? -7.948 10.178 14.988 1.00 77.31 259 GLU A O 1
ATOM 1975 N N . ALA A 1 260 ? -7.357 11.326 13.163 1.00 81.50 260 ALA A N 1
ATOM 1976 C CA . ALA A 1 260 ? -8.714 11.414 12.655 1.00 81.50 260 ALA A CA 1
ATOM 1977 C C . ALA A 1 260 ? -9.142 10.106 11.973 1.00 81.50 260 ALA A C 1
ATOM 1979 O O . ALA A 1 260 ? -8.365 9.515 11.224 1.00 81.50 260 ALA A O 1
ATOM 1980 N N . ARG A 1 261 ? -10.381 9.672 12.220 1.00 81.38 261 ARG A N 1
ATOM 1981 C CA . ARG A 1 261 ? -10.953 8.444 11.662 1.00 81.38 261 ARG A CA 1
ATOM 1982 C C . ARG A 1 261 ? -12.384 8.624 11.195 1.00 81.38 261 ARG A C 1
ATOM 1984 O O . ARG A 1 261 ? -13.212 9.117 11.964 1.00 81.38 261 ARG A O 1
ATOM 1991 N N . TYR A 1 262 ? -12.686 8.160 9.988 1.00 83.00 262 TYR A N 1
ATOM 1992 C CA . TYR A 1 262 ? -14.064 8.060 9.512 1.00 83.00 262 TYR A CA 1
ATOM 1993 C C . TYR A 1 262 ? -14.860 7.039 10.326 1.00 83.00 262 TYR A C 1
ATOM 1995 O O . TYR A 1 262 ? -14.328 6.015 10.758 1.00 83.00 262 TYR A O 1
ATOM 2003 N N . SER A 1 263 ? -16.144 7.327 10.532 1.00 86.75 263 SER A N 1
ATOM 2004 C CA . SER A 1 263 ? -17.109 6.330 10.980 1.00 86.75 263 SER A CA 1
ATOM 2005 C C . SER A 1 263 ? -17.282 5.240 9.909 1.00 86.75 263 SER A C 1
ATOM 2007 O O . SER A 1 263 ? -16.995 5.488 8.739 1.00 86.75 263 SER A O 1
ATOM 2009 N N . PRO A 1 264 ? -17.787 4.041 10.250 1.00 83.50 264 PRO A N 1
ATOM 2010 C CA . PRO A 1 264 ? -17.958 2.957 9.272 1.00 83.50 264 PRO A CA 1
ATOM 2011 C C . PRO A 1 264 ? -18.933 3.288 8.129 1.00 83.50 264 PRO A C 1
ATOM 2013 O O . PRO A 1 264 ? -18.798 2.797 7.010 1.00 83.50 264 PRO A O 1
ATOM 2016 N N . ASP A 1 265 ? -19.922 4.143 8.400 1.00 82.00 265 ASP A N 1
ATOM 2017 C CA . ASP A 1 265 ? -20.819 4.737 7.399 1.00 82.00 265 ASP A CA 1
ATOM 2018 C C . ASP A 1 265 ? -20.253 6.021 6.766 1.00 82.00 265 ASP A C 1
ATOM 2020 O O . ASP A 1 265 ? -20.822 6.525 5.802 1.00 82.00 265 ASP A O 1
ATOM 2024 N N . GLY A 1 266 ? -19.151 6.529 7.339 1.00 79.44 266 GLY A N 1
ATOM 2025 C CA . GLY A 1 266 ? -18.356 7.725 7.029 1.00 79.44 266 GLY A CA 1
ATOM 2026 C C . GLY A 1 266 ? -19.138 8.973 6.758 1.00 79.44 266 GLY A C 1
ATOM 2027 O O . GLY A 1 266 ? -18.680 9.854 6.043 1.00 79.44 266 GLY A O 1
ATOM 2028 N N . THR A 1 267 ? -20.279 9.083 7.415 1.00 84.38 267 THR A N 1
ATOM 2029 C CA . THR A 1 267 ? -20.977 10.350 7.543 1.00 84.38 267 THR A CA 1
ATOM 2030 C C . THR A 1 267 ? -20.303 11.247 8.581 1.00 84.38 267 THR A C 1
ATOM 2032 O O . THR A 1 267 ? -20.651 12.422 8.691 1.00 84.38 267 THR A O 1
ATOM 2035 N N . ARG A 1 268 ? -19.390 10.705 9.404 1.00 88.25 268 ARG A N 1
ATOM 2036 C CA . ARG A 1 268 ? -18.698 11.425 10.477 1.00 88.25 268 ARG A CA 1
ATOM 2037 C C . ARG A 1 268 ? -17.210 11.097 10.524 1.00 88.25 268 ARG A C 1
ATOM 2039 O O . ARG A 1 268 ? -16.781 10.028 10.107 1.00 88.25 268 ARG A O 1
ATOM 2046 N N . ILE A 1 269 ? -16.442 12.006 11.112 1.00 87.44 269 ILE A N 1
ATOM 2047 C CA . ILE A 1 269 ? -15.033 11.820 11.457 1.00 87.44 269 ILE A CA 1
ATOM 2048 C C . ILE A 1 269 ? -14.886 12.049 12.959 1.00 87.44 269 ILE A C 1
ATOM 2050 O O . ILE A 1 269 ? -15.377 13.048 13.480 1.00 87.44 269 ILE A O 1
ATOM 2054 N N . ALA A 1 270 ? -14.216 11.138 13.661 1.00 90.56 270 ALA A N 1
ATOM 2055 C CA . ALA A 1 270 ? -13.771 11.340 15.035 1.00 90.56 270 ALA A CA 1
ATOM 2056 C C . ALA A 1 270 ? -12.298 11.728 15.033 1.00 90.56 270 ALA A C 1
ATOM 2058 O O . ALA A 1 270 ? -11.511 11.131 14.307 1.00 90.56 270 ALA A O 1
ATOM 2059 N N . TYR A 1 271 ? -11.906 12.687 15.860 1.00 89.25 271 TYR A N 1
ATOM 2060 C CA . TYR A 1 271 ? -10.501 13.044 16.058 1.00 89.25 271 TYR A CA 1
ATOM 2061 C C . TYR A 1 271 ? -10.285 13.544 17.479 1.00 89.25 271 TYR A C 1
ATOM 2063 O O . TYR A 1 271 ? -11.217 13.971 18.167 1.00 89.25 271 TYR A O 1
ATOM 2071 N N . ARG A 1 272 ? -9.029 13.516 17.925 1.00 89.19 272 ARG A N 1
ATOM 2072 C CA . ARG A 1 272 ? -8.636 14.120 19.199 1.00 89.19 272 ARG A CA 1
ATOM 2073 C C . ARG A 1 272 ? -7.863 15.405 18.953 1.00 89.19 272 ARG A C 1
ATOM 2075 O O . ARG A 1 272 ? -7.060 15.490 18.035 1.00 89.19 272 ARG A O 1
ATOM 2082 N N . SER A 1 273 ? -8.072 16.403 19.793 1.00 88.19 273 SER A N 1
ATOM 2083 C CA . SER A 1 273 ? -7.343 17.668 19.750 1.00 88.19 273 SER A CA 1
ATOM 2084 C C . SER A 1 273 ? -6.794 18.000 21.132 1.00 88.19 273 SER A C 1
ATOM 2086 O O . SER A 1 273 ? -7.320 17.546 22.153 1.00 88.19 273 SER A O 1
ATOM 2088 N N . ARG A 1 274 ? -5.708 18.773 21.177 1.00 85.31 274 ARG A N 1
ATOM 2089 C CA . ARG A 1 274 ? -5.069 19.189 22.426 1.00 85.31 274 ARG A CA 1
ATOM 2090 C C . ARG A 1 274 ? -5.356 20.662 22.689 1.00 85.31 274 ARG A C 1
ATOM 2092 O O . ARG A 1 274 ? -4.948 21.523 21.917 1.00 85.31 274 ARG A O 1
ATOM 2099 N N . GLY A 1 275 ? -6.023 20.940 23.805 1.00 79.38 275 GLY A N 1
ATOM 2100 C CA . GLY A 1 275 ? -6.340 22.287 24.270 1.00 79.38 275 GLY A CA 1
ATOM 2101 C C . GLY A 1 275 ? -5.639 22.651 25.586 1.00 79.38 275 GLY A C 1
ATOM 2102 O O . GLY A 1 275 ? -4.908 21.838 26.159 1.00 79.38 275 GLY A O 1
ATOM 2103 N N . PRO A 1 276 ? -5.884 23.865 26.115 1.00 76.19 276 PRO A N 1
ATOM 2104 C CA . PRO A 1 276 ? -5.300 24.330 27.378 1.00 76.19 276 PRO A CA 1
ATOM 2105 C C . PRO A 1 276 ? -5.646 23.455 28.593 1.00 76.19 276 PRO A C 1
ATOM 2107 O O . PRO A 1 276 ? -4.869 23.396 29.540 1.00 76.19 276 PRO A O 1
ATOM 2110 N N . GLY A 1 277 ? -6.802 22.783 28.562 1.00 77.81 277 GLY A N 1
ATOM 2111 C CA . GLY A 1 277 ? -7.304 21.919 29.637 1.00 77.81 277 GLY A CA 1
ATOM 2112 C C . GLY A 1 277 ? -7.023 20.424 29.459 1.00 77.81 277 GLY A C 1
ATOM 2113 O O . GLY A 1 277 ? -7.573 19.632 30.212 1.00 77.81 277 GLY A O 1
ATOM 2114 N N . GLY A 1 278 ? -6.217 20.025 28.467 1.00 88.50 278 GLY A N 1
ATOM 2115 C CA . GLY A 1 278 ? -5.922 18.617 28.182 1.00 88.50 278 GLY A CA 1
ATOM 2116 C C . GLY A 1 278 ? -6.351 18.178 26.783 1.00 88.50 278 GLY A C 1
ATOM 2117 O O . GLY A 1 278 ? -6.228 18.933 25.816 1.00 88.50 278 GLY A O 1
ATOM 2118 N N . TRP A 1 279 ? -6.806 16.936 26.670 1.00 91.81 279 TRP A N 1
ATOM 2119 C CA . TRP A 1 279 ? -7.270 16.324 25.431 1.00 91.81 279 TRP A CA 1
ATOM 2120 C C . TRP A 1 279 ? -8.785 16.404 25.306 1.00 91.81 279 TRP A C 1
ATOM 2122 O O . TRP A 1 279 ? -9.519 16.215 26.274 1.00 91.81 279 TRP A O 1
ATOM 2132 N N . VAL A 1 280 ? -9.248 16.649 24.087 1.00 92.81 280 VAL A N 1
ATOM 2133 C CA . VAL A 1 280 ? -10.668 16.691 23.748 1.00 92.81 280 VAL A CA 1
ATOM 2134 C C . VAL A 1 280 ? -10.913 15.764 22.567 1.00 92.81 280 VAL A C 1
ATOM 2136 O O . VAL A 1 280 ? -10.152 15.770 21.601 1.00 92.81 280 VAL A O 1
ATOM 2139 N N . LEU A 1 281 ? -11.957 14.953 22.669 1.00 93.31 281 LEU A N 1
ATOM 2140 C CA . LEU A 1 281 ? -12.472 14.085 21.624 1.00 93.31 281 LEU A CA 1
ATOM 2141 C C . LEU A 1 281 ? -13.645 14.785 20.942 1.00 93.31 281 LEU A C 1
ATOM 2143 O O . LEU A 1 281 ? -14.595 15.199 21.614 1.00 93.31 281 LEU A O 1
ATOM 2147 N N . PHE A 1 282 ? -13.582 14.892 19.622 1.00 93.00 282 PHE A N 1
ATOM 2148 C CA . PHE A 1 282 ? -14.611 15.508 18.797 1.00 93.00 282 PHE A CA 1
ATOM 2149 C C . PHE A 1 282 ? -15.133 14.524 17.758 1.00 93.00 282 PHE A C 1
ATOM 2151 O O . PHE A 1 282 ? -14.406 13.633 17.316 1.00 93.00 282 PHE A O 1
ATOM 2158 N N . THR A 1 283 ? -16.377 14.738 17.338 1.00 93.00 283 THR A N 1
ATOM 2159 C CA . THR A 1 283 ? -16.904 14.238 16.070 1.00 93.00 283 THR A CA 1
ATOM 2160 C C . THR A 1 283 ? -17.356 15.400 15.196 1.00 93.00 283 THR A C 1
ATOM 2162 O O . THR A 1 283 ? -17.868 16.401 15.692 1.00 93.00 283 THR A O 1
ATOM 2165 N N . ILE A 1 284 ? -17.154 15.278 13.890 1.00 89.38 284 ILE A N 1
ATOM 2166 C CA . ILE A 1 284 ? -17.607 16.238 12.875 1.00 89.38 284 ILE A CA 1
ATOM 2167 C C . ILE A 1 284 ? -18.344 15.492 11.763 1.00 89.38 284 ILE A C 1
ATOM 2169 O O . ILE A 1 284 ? -18.031 14.323 11.522 1.00 89.38 284 ILE A O 1
ATOM 2173 N N . PRO A 1 285 ? -19.303 16.126 11.072 1.00 85.75 285 PRO A N 1
ATOM 2174 C CA . PRO A 1 285 ? -19.790 15.637 9.790 1.00 85.75 285 PRO A CA 1
ATOM 2175 C C . PRO A 1 285 ? -18.637 15.490 8.787 1.00 85.75 285 PRO A C 1
ATOM 2177 O O . PRO A 1 285 ? -17.724 16.312 8.763 1.00 85.75 285 PRO A O 1
ATOM 2180 N N . ALA A 1 286 ? -18.675 14.430 7.981 1.00 77.19 286 ALA A N 1
ATOM 2181 C CA . ALA A 1 286 ? -17.716 14.211 6.898 1.00 77.19 286 ALA A CA 1
ATOM 2182 C C . ALA A 1 286 ? -18.002 15.083 5.662 1.00 77.19 286 ALA A C 1
ATOM 2184 O O . ALA A 1 286 ? -17.093 15.379 4.895 1.00 77.19 286 ALA A O 1
ATOM 2185 N N . GLU A 1 287 ? -19.259 15.489 5.478 1.00 70.88 287 GLU A N 1
ATOM 2186 C CA . GLU A 1 287 ? -19.714 16.335 4.376 1.00 70.88 287 GLU A CA 1
ATOM 2187 C C . GLU A 1 287 ? -20.550 17.504 4.910 1.00 70.88 287 GLU A C 1
ATOM 2189 O O . GLU A 1 287 ? -21.250 17.375 5.922 1.00 70.88 287 GLU A O 1
ATOM 2194 N N . GLY A 1 288 ? -20.525 18.626 4.187 1.00 67.56 288 GLY A N 1
ATOM 2195 C CA . GLY A 1 288 ? -21.271 19.833 4.532 1.00 67.56 288 GLY A CA 1
ATOM 2196 C C . GLY A 1 288 ? -20.569 20.698 5.580 1.00 67.56 288 GLY A C 1
ATOM 2197 O O . GLY A 1 288 ? -19.362 20.614 5.778 1.00 67.56 288 GLY A O 1
ATOM 2198 N N . GLU A 1 289 ? -21.337 21.564 6.247 1.00 74.38 289 GLU A N 1
ATOM 2199 C CA . GLU A 1 289 ? -20.804 22.493 7.251 1.00 74.38 289 GLU A CA 1
ATOM 2200 C C . GLU A 1 289 ? -20.125 21.724 8.404 1.00 74.38 289 GLU A C 1
ATOM 2202 O O . GLU A 1 289 ? -20.798 20.954 9.107 1.00 74.38 289 GLU A O 1
ATOM 2207 N N . PRO A 1 290 ? -18.813 21.924 8.638 1.00 73.69 290 PRO A N 1
ATOM 2208 C CA . PRO A 1 290 ? -18.039 21.126 9.579 1.00 73.69 290 PRO A CA 1
ATOM 2209 C C . PRO A 1 290 ? -18.295 21.586 11.021 1.00 73.69 290 PRO A C 1
ATOM 2211 O O . PRO A 1 290 ? -17.492 22.280 11.649 1.00 73.69 290 PRO A O 1
ATOM 2214 N N . GLN A 1 291 ? -19.454 21.212 11.560 1.00 84.75 291 GLN A N 1
ATOM 2215 C CA . GLN A 1 291 ? -19.842 21.536 12.927 1.00 84.75 291 GLN A CA 1
ATOM 2216 C C . GLN A 1 291 ? -19.250 20.527 13.922 1.00 84.75 291 GLN A C 1
ATOM 2218 O O . GLN A 1 291 ? -19.689 19.380 14.007 1.00 84.75 291 GLN A O 1
ATOM 2223 N N . GLU A 1 292 ? -18.276 20.971 14.720 1.00 88.25 292 GLU A N 1
ATOM 2224 C CA . GLU A 1 292 ? -17.669 20.155 15.776 1.00 88.25 292 GLU A CA 1
ATOM 2225 C C . GLU A 1 292 ? -18.663 19.839 16.899 1.00 88.25 292 GLU A C 1
ATOM 2227 O O . GLU A 1 292 ? -19.236 20.726 17.536 1.00 88.25 292 GLU A O 1
ATOM 2232 N N . THR A 1 293 ? -18.808 18.551 17.191 1.00 91.81 293 THR A N 1
ATOM 2233 C CA . THR A 1 293 ? -19.497 18.033 18.371 1.00 91.81 293 THR A CA 1
ATOM 2234 C C . THR A 1 293 ? -18.449 17.560 19.367 1.00 91.81 293 THR A C 1
ATOM 2236 O O . THR A 1 293 ? -17.711 16.610 19.111 1.00 91.81 293 THR A O 1
ATOM 2239 N N . MET A 1 294 ? -18.355 18.231 20.517 1.00 93.06 294 MET A N 1
ATOM 2240 C CA . MET A 1 294 ? -17.489 17.777 21.605 1.00 93.06 294 MET A CA 1
ATOM 2241 C C . MET A 1 294 ? -18.088 16.519 22.233 1.00 93.06 294 MET A C 1
ATOM 2243 O O . MET A 1 294 ? -19.145 16.578 22.855 1.00 93.06 294 MET A O 1
ATOM 2247 N N . VAL A 1 295 ? -17.386 15.398 22.103 1.00 94.25 295 VAL A N 1
ATOM 2248 C CA . VAL A 1 295 ? -17.807 14.107 22.654 1.00 94.25 295 VAL A CA 1
ATOM 2249 C C . VAL A 1 295 ? -17.388 13.986 24.112 1.00 94.25 295 VAL A C 1
ATOM 2251 O O . VAL A 1 295 ? -18.180 13.602 24.969 1.00 94.25 295 VAL A O 1
ATOM 2254 N N . TRP A 1 296 ? -16.125 14.299 24.402 1.00 94.25 296 TRP A N 1
ATOM 2255 C CA . TRP A 1 296 ? -15.554 14.134 25.735 1.00 94.25 296 TRP A CA 1
ATOM 2256 C C . TRP A 1 296 ? -14.263 14.943 25.902 1.00 94.25 296 TRP A C 1
ATOM 2258 O O . TRP A 1 296 ? -13.548 15.176 24.933 1.00 94.25 296 TRP A O 1
ATOM 2268 N N . ALA A 1 297 ? -13.935 15.346 27.130 1.00 92.12 297 ALA A N 1
ATOM 2269 C CA . ALA A 1 297 ? -12.691 16.035 27.464 1.00 92.12 297 ALA A CA 1
ATOM 2270 C C . ALA A 1 297 ? -12.043 15.421 28.712 1.00 92.12 297 ALA A C 1
ATOM 2272 O O . ALA A 1 297 ? -12.736 15.024 29.651 1.00 92.12 297 ALA A O 1
ATOM 2273 N N . THR A 1 298 ? -10.712 15.359 28.726 1.00 91.12 298 THR A N 1
ATOM 2274 C CA . THR A 1 298 ? -9.923 14.768 29.813 1.00 91.12 298 THR A CA 1
ATOM 2275 C C . THR A 1 298 ? -8.535 15.392 29.926 1.00 91.12 298 THR A C 1
ATOM 2277 O O . THR A 1 298 ? -7.956 15.845 28.941 1.00 91.12 298 THR A O 1
ATOM 2280 N N . GLU A 1 299 ? -7.964 15.383 31.128 1.00 90.56 299 GLU A N 1
ATOM 2281 C CA . GLU A 1 299 ? -6.558 15.743 31.342 1.00 90.56 299 GLU A CA 1
ATOM 2282 C C . GLU A 1 299 ? -5.599 14.623 30.898 1.00 90.56 299 GLU A C 1
ATOM 2284 O O . GLU A 1 299 ? -4.430 14.880 30.597 1.00 90.56 299 GLU A O 1
ATOM 2289 N N . ASP A 1 300 ? -6.087 13.380 30.828 1.00 90.44 300 ASP A N 1
ATOM 2290 C CA . ASP A 1 300 ? -5.286 12.222 30.438 1.00 90.44 300 ASP A CA 1
ATOM 2291 C C . ASP A 1 300 ? -5.015 12.184 28.935 1.00 90.44 300 ASP A C 1
ATOM 2293 O O . ASP A 1 300 ? -5.799 12.645 28.107 1.00 90.44 300 ASP A O 1
ATOM 2297 N N . ALA A 1 301 ? -3.886 11.590 28.557 1.00 88.81 301 ALA A N 1
ATOM 2298 C CA . ALA A 1 301 ? -3.497 11.518 27.161 1.00 88.81 301 ALA A CA 1
ATOM 2299 C C . ALA A 1 301 ? -4.335 10.489 26.404 1.00 88.81 301 ALA A C 1
ATOM 2301 O O . ALA A 1 301 ? -4.163 9.291 26.621 1.00 88.81 301 ALA A O 1
ATOM 2302 N N . ILE A 1 302 ? -5.166 10.938 25.461 1.00 89.00 302 ILE A N 1
ATOM 2303 C CA . ILE A 1 302 ? -5.835 10.043 24.510 1.00 89.00 302 ILE A CA 1
ATOM 2304 C C . ILE A 1 302 ? -4.778 9.481 23.548 1.00 89.00 302 ILE A C 1
ATOM 2306 O O . ILE A 1 302 ? -4.106 10.236 22.845 1.00 89.00 302 ILE A O 1
ATOM 2310 N N . GLN A 1 303 ? -4.596 8.160 23.565 1.00 84.56 303 GLN A N 1
ATOM 2311 C CA . GLN A 1 303 ? -3.574 7.443 22.796 1.00 84.56 303 GLN A CA 1
ATOM 2312 C C . GLN A 1 303 ? -4.107 6.882 21.477 1.00 84.56 303 GLN A C 1
ATOM 2314 O O . GLN A 1 303 ? -3.354 6.833 20.510 1.00 84.56 303 GLN A O 1
ATOM 2319 N N . SER A 1 304 ? -5.362 6.428 21.467 1.00 84.56 304 SER A N 1
ATOM 2320 C CA . SER A 1 304 ? -5.987 5.760 20.324 1.00 84.56 304 SER A CA 1
ATOM 2321 C C . SER A 1 304 ? -7.496 5.953 20.370 1.00 84.56 304 SER A C 1
ATOM 2323 O O . SER A 1 304 ? -8.070 5.954 21.466 1.00 84.56 304 SER A O 1
ATOM 2325 N N . ILE A 1 305 ? -8.120 6.085 19.201 1.00 89.38 305 ILE A N 1
ATOM 2326 C CA . ILE A 1 305 ? -9.579 6.128 19.047 1.00 89.38 305 ILE A CA 1
ATOM 2327 C C . ILE A 1 305 ? -10.021 5.180 17.938 1.00 89.38 305 ILE A C 1
ATOM 2329 O O . ILE A 1 305 ? -9.365 5.121 16.904 1.00 89.38 305 ILE A O 1
ATOM 2333 N N . GLU A 1 306 ? -11.117 4.453 18.153 1.00 89.75 306 GLU A N 1
ATOM 2334 C CA . GLU A 1 306 ? -11.687 3.534 17.160 1.00 89.75 306 GLU A CA 1
ATOM 2335 C C . GLU A 1 306 ? -13.213 3.520 17.213 1.00 89.75 306 GLU A C 1
ATOM 2337 O O . GLU A 1 306 ? -13.811 3.407 18.290 1.00 89.75 306 GLU A O 1
ATOM 2342 N N . TRP A 1 307 ? -13.846 3.593 16.045 1.00 91.94 307 TRP A N 1
ATOM 2343 C CA . TRP A 1 307 ? -15.298 3.513 15.911 1.00 91.94 307 TRP A CA 1
ATOM 2344 C C . TRP A 1 307 ? -15.806 2.090 16.098 1.00 91.94 307 TRP A C 1
ATOM 2346 O O . TRP A 1 307 ? -15.246 1.153 15.533 1.00 91.94 307 TRP A O 1
ATOM 2356 N N . SER A 1 308 ? -16.907 1.939 16.838 1.00 93.19 308 SER A N 1
ATOM 2357 C CA . SER A 1 308 ? -17.660 0.688 16.811 1.00 93.19 308 SER A CA 1
ATOM 2358 C C . SER A 1 308 ? -18.193 0.421 15.401 1.00 93.19 308 SER A C 1
ATOM 2360 O O . SER A 1 308 ? -18.479 1.377 14.677 1.00 93.19 308 SER A O 1
ATOM 2362 N N . PRO A 1 309 ? -18.400 -0.849 15.014 1.00 89.81 309 PRO A N 1
ATOM 2363 C CA . PRO A 1 309 ? -18.867 -1.211 13.671 1.00 89.81 309 PRO A CA 1
ATOM 2364 C C . PRO A 1 309 ? -20.205 -0.567 13.276 1.00 89.81 309 PRO A C 1
ATOM 2366 O O . PRO A 1 309 ? -20.458 -0.315 12.103 1.00 89.81 309 PRO A O 1
ATOM 2369 N N . ASP A 1 310 ? -21.065 -0.270 14.254 1.00 90.44 310 ASP A N 1
ATOM 2370 C CA . ASP A 1 310 ? -22.349 0.406 14.043 1.00 90.44 310 ASP A CA 1
ATOM 2371 C C . ASP A 1 310 ? -22.259 1.944 14.072 1.00 90.44 310 ASP A C 1
ATOM 2373 O O . ASP A 1 310 ? -23.279 2.628 13.971 1.00 90.44 310 ASP A O 1
ATOM 2377 N N . GLY A 1 311 ? -21.056 2.491 14.266 1.00 91.75 311 GLY A N 1
ATOM 2378 C CA . GLY A 1 311 ? -20.779 3.920 14.337 1.00 91.75 311 GLY A CA 1
ATOM 2379 C C . GLY A 1 311 ? -21.357 4.625 15.567 1.00 91.75 311 GLY A C 1
ATOM 2380 O O . GLY A 1 311 ? -21.341 5.852 15.618 1.00 91.75 311 GLY A O 1
ATOM 2381 N N . LYS A 1 312 ? -21.902 3.920 16.564 1.00 94.00 312 LYS A N 1
ATOM 2382 C CA . LYS A 1 312 ? -22.547 4.579 17.716 1.00 94.00 312 LYS A CA 1
ATOM 2383 C C . LYS A 1 312 ? -21.589 4.885 18.850 1.00 94.00 312 LYS A C 1
ATOM 2385 O O . LYS A 1 312 ? -21.810 5.859 19.571 1.00 94.00 312 LYS A O 1
ATOM 2390 N N . LEU A 1 313 ? -20.534 4.097 19.001 1.00 95.75 313 LEU A N 1
ATOM 2391 C CA . LEU A 1 313 ? -19.582 4.182 20.097 1.00 95.75 313 LEU A CA 1
ATOM 2392 C C . LEU A 1 313 ? -18.172 4.464 19.571 1.00 95.75 313 LEU A C 1
ATOM 2394 O O . LEU A 1 313 ? -17.823 4.147 18.436 1.00 95.75 313 LEU A O 1
ATOM 2398 N N . LEU A 1 314 ? -17.352 5.039 20.440 1.00 95.50 314 LEU A N 1
ATOM 2399 C CA . LEU A 1 314 ? -15.914 5.175 20.281 1.00 95.50 314 LEU A CA 1
ATOM 2400 C C . LEU A 1 314 ? -15.238 4.397 21.407 1.00 95.50 314 LEU A C 1
ATOM 2402 O O . LEU A 1 314 ? -15.491 4.655 22.586 1.00 95.50 314 LEU A O 1
ATOM 2406 N N . ALA A 1 315 ? -14.370 3.458 21.045 1.00 94.75 315 ALA A N 1
ATOM 2407 C CA . ALA A 1 315 ? -13.401 2.892 21.967 1.00 94.75 315 ALA A CA 1
ATOM 2408 C C . ALA A 1 315 ? -12.214 3.853 22.063 1.00 94.75 315 ALA A C 1
ATOM 2410 O O . ALA A 1 315 ? -11.681 4.307 21.049 1.00 94.75 315 ALA A O 1
ATOM 2411 N N . VAL A 1 316 ? -11.818 4.191 23.287 1.00 93.81 316 VAL A N 1
ATOM 2412 C CA . VAL A 1 316 ? -10.807 5.212 23.563 1.00 93.81 316 VAL A CA 1
ATOM 2413 C C . VAL A 1 316 ? -9.789 4.645 24.538 1.00 93.81 316 VAL A C 1
ATOM 2415 O O . VAL A 1 316 ? -10.126 4.315 25.674 1.00 93.81 316 VAL A O 1
ATOM 2418 N N . ALA A 1 317 ? -8.533 4.551 24.110 1.00 91.38 317 ALA A N 1
ATOM 2419 C CA . ALA A 1 317 ? -7.431 4.199 24.995 1.00 91.38 317 ALA A CA 1
ATOM 2420 C C . ALA A 1 317 ? -6.797 5.479 25.544 1.00 91.38 317 ALA A C 1
ATOM 2422 O O . ALA A 1 317 ? -6.336 6.325 24.772 1.00 91.38 317 ALA A O 1
ATOM 2423 N N . ILE A 1 318 ? -6.731 5.616 26.867 1.00 91.88 318 ILE A N 1
ATOM 2424 C CA . ILE A 1 318 ? -6.063 6.745 27.522 1.00 91.88 318 ILE A CA 1
ATOM 2425 C C . ILE A 1 318 ? -4.859 6.301 28.338 1.00 91.88 318 ILE A C 1
ATOM 2427 O O . ILE A 1 318 ? -4.761 5.159 28.786 1.00 91.88 318 ILE A O 1
ATOM 2431 N N . TYR A 1 319 ? -3.946 7.240 28.552 1.00 90.00 319 TYR A N 1
ATOM 2432 C CA . TYR A 1 319 ? -2.804 7.102 29.437 1.00 90.00 319 TYR A CA 1
ATOM 2433 C C . TYR A 1 319 ? -2.801 8.243 30.451 1.00 90.00 319 TYR A C 1
ATOM 2435 O O . TYR A 1 319 ? -2.713 9.418 30.087 1.00 90.00 319 TYR A O 1
ATOM 2443 N N . GLY A 1 320 ? -2.845 7.870 31.724 1.00 87.06 320 GLY A N 1
ATOM 2444 C CA . GLY A 1 320 ? -2.887 8.792 32.845 1.00 87.06 320 GLY A CA 1
ATOM 2445 C C . GLY A 1 320 ? -1.945 8.391 33.967 1.00 87.06 320 GLY A C 1
ATOM 2446 O O . GLY A 1 320 ? -1.282 7.348 33.940 1.00 87.06 320 GLY A O 1
ATOM 2447 N N . ARG A 1 321 ? -1.899 9.233 34.998 1.00 84.81 321 ARG A N 1
ATOM 2448 C CA . ARG A 1 321 ? -1.260 8.902 36.271 1.00 84.81 321 ARG A CA 1
ATOM 2449 C C . ARG A 1 321 ? -2.293 8.944 37.381 1.00 84.81 321 ARG A C 1
ATOM 2451 O O . ARG A 1 321 ? -3.002 9.933 37.532 1.00 84.81 321 ARG A O 1
ATOM 2458 N N . ARG A 1 322 ? -2.367 7.871 38.164 1.00 84.38 322 ARG A N 1
ATOM 2459 C CA . ARG A 1 322 ? -3.289 7.754 39.297 1.00 84.38 322 ARG A CA 1
ATOM 2460 C C . ARG A 1 322 ? -2.498 7.611 40.587 1.00 84.38 322 ARG A C 1
ATOM 2462 O O . ARG A 1 322 ? -1.506 6.882 40.634 1.00 84.38 322 ARG A O 1
ATOM 2469 N N . GLN A 1 323 ? -2.930 8.309 41.632 1.00 81.25 323 GLN A N 1
ATOM 2470 C CA . GLN A 1 323 ? -2.391 8.090 42.968 1.00 81.25 323 GLN A CA 1
ATOM 2471 C C . GLN A 1 323 ? -2.919 6.747 43.475 1.00 81.25 323 GLN A C 1
ATOM 2473 O O . GLN A 1 323 ? -4.127 6.543 43.544 1.00 81.25 323 GLN A O 1
ATOM 2478 N N . VAL A 1 324 ? -2.014 5.831 43.809 1.00 75.62 324 VAL A N 1
ATOM 2479 C CA . VAL A 1 324 ? -2.368 4.541 44.406 1.00 75.62 324 VAL A CA 1
ATOM 2480 C C . VAL A 1 324 ? -2.089 4.629 45.899 1.00 75.62 324 VAL A C 1
ATOM 2482 O O . VAL A 1 324 ? -1.031 5.109 46.311 1.00 75.62 324 VAL A O 1
ATOM 2485 N N . GLU A 1 325 ? -3.045 4.194 46.715 1.00 75.56 325 GLU A N 1
ATOM 2486 C CA . GLU A 1 325 ? -2.910 4.221 48.168 1.00 75.56 325 GLU A CA 1
ATOM 2487 C C . GLU A 1 325 ? -1.682 3.402 48.610 1.00 75.56 325 GLU A C 1
ATOM 2489 O O . GLU A 1 325 ? -1.467 2.275 48.164 1.00 75.56 325 GLU A O 1
ATOM 2494 N N . GLY A 1 326 ? -0.825 4.004 49.439 1.00 77.50 326 GLY A N 1
ATOM 2495 C CA . GLY A 1 326 ? 0.430 3.392 49.890 1.00 77.50 326 GLY A CA 1
ATOM 2496 C C . GLY A 1 326 ? 1.624 3.515 48.930 1.00 77.50 326 GLY A C 1
ATOM 2497 O O . GLY A 1 326 ? 2.689 2.982 49.233 1.00 77.50 326 GLY A O 1
ATOM 2498 N N . GLN A 1 327 ? 1.496 4.218 47.799 1.00 75.56 327 GLN A N 1
ATOM 2499 C CA . GLN A 1 327 ? 2.610 4.518 46.888 1.00 75.56 327 GLN A CA 1
ATOM 2500 C C . GLN A 1 327 ? 2.957 6.013 46.936 1.00 75.56 327 GLN A C 1
ATOM 2502 O O . GLN A 1 327 ? 2.081 6.866 46.818 1.00 75.56 327 GLN A O 1
ATOM 2507 N N . GLU A 1 328 ? 4.246 6.348 47.070 1.00 76.44 328 GLU A N 1
ATOM 2508 C CA . GLU A 1 328 ? 4.701 7.751 47.095 1.00 76.44 328 GLU A CA 1
ATOM 2509 C C . GLU A 1 328 ? 4.541 8.455 45.743 1.00 76.44 328 GLU A C 1
ATOM 2511 O O . GLU A 1 328 ? 4.358 9.670 45.690 1.00 76.44 328 GLU A O 1
ATOM 2516 N N . ARG A 1 329 ? 4.621 7.704 44.638 1.00 79.69 329 ARG A N 1
ATOM 2517 C CA . ARG A 1 329 ? 4.518 8.247 43.281 1.00 79.69 329 ARG A CA 1
ATOM 2518 C C . ARG A 1 329 ? 3.248 7.746 42.592 1.00 79.69 329 ARG A C 1
ATOM 2520 O O . ARG A 1 329 ? 2.970 6.548 42.668 1.00 79.69 329 ARG A O 1
ATOM 2527 N N . PRO A 1 330 ? 2.531 8.621 41.860 1.00 79.94 330 PRO A N 1
ATOM 2528 C CA . PRO A 1 330 ? 1.442 8.207 40.990 1.00 79.94 330 PRO A CA 1
ATOM 2529 C C . PRO A 1 330 ? 1.901 7.121 40.014 1.00 79.94 330 PRO A C 1
ATOM 2531 O O . PRO A 1 330 ? 2.949 7.263 39.373 1.00 79.94 330 PRO A O 1
ATOM 2534 N N . GLN A 1 331 ? 1.114 6.058 39.875 1.00 81.75 331 GLN A N 1
ATOM 2535 C CA . GLN A 1 331 ? 1.391 5.003 38.909 1.00 81.75 331 GLN A CA 1
ATOM 2536 C C . GLN A 1 331 ? 0.792 5.347 37.551 1.00 81.75 331 GLN A C 1
ATOM 2538 O O . GLN A 1 331 ? -0.281 5.943 37.456 1.00 81.75 331 GLN A O 1
ATOM 2543 N N . ALA A 1 332 ? 1.509 4.964 36.496 1.00 82.81 332 ALA A N 1
ATOM 2544 C CA . ALA A 1 332 ? 0.990 5.010 35.143 1.00 82.81 332 ALA A CA 1
ATOM 2545 C C . ALA A 1 332 ? -0.144 3.989 35.001 1.00 82.81 332 ALA A C 1
ATOM 2547 O O . ALA A 1 332 ? 0.047 2.805 35.286 1.00 82.81 332 ALA A O 1
ATOM 2548 N N . VAL A 1 333 ? -1.307 4.453 34.557 1.00 85.75 333 VAL A N 1
ATOM 2549 C CA . VAL A 1 333 ? -2.477 3.612 34.300 1.00 85.75 333 VAL A CA 1
ATOM 2550 C C . VAL A 1 333 ? -2.926 3.870 32.872 1.00 85.75 333 VAL A C 1
ATOM 2552 O O . VAL A 1 333 ? -3.007 5.024 32.444 1.00 85.75 333 VAL A O 1
ATOM 2555 N N . ARG A 1 334 ? -3.192 2.794 32.131 1.00 89.19 334 ARG A N 1
ATOM 2556 C CA . ARG A 1 334 ? -3.909 2.871 30.864 1.00 89.19 334 ARG A CA 1
ATOM 2557 C C . ARG A 1 334 ? -5.320 2.360 31.066 1.00 89.19 334 ARG A C 1
ATOM 2559 O O . ARG A 1 334 ? -5.528 1.344 31.729 1.00 89.19 334 ARG A O 1
ATOM 2566 N N . GLU A 1 335 ? -6.276 3.072 30.500 1.00 91.56 335 GLU A N 1
ATOM 2567 C CA . GLU A 1 335 ? -7.689 2.731 30.614 1.00 91.56 335 GLU A CA 1
ATOM 2568 C C . GLU A 1 335 ? -8.271 2.615 29.212 1.00 91.56 335 GLU A C 1
ATOM 2570 O O . GLU A 1 335 ? -7.962 3.427 28.337 1.00 91.56 335 GLU A O 1
ATOM 2575 N N . LEU A 1 336 ? -9.088 1.587 29.011 1.00 93.25 336 LEU A N 1
ATOM 2576 C CA . LEU A 1 336 ? -9.962 1.478 27.859 1.00 93.25 336 LEU A CA 1
ATOM 2577 C C . LEU A 1 336 ? -11.327 2.003 28.272 1.00 93.25 336 LEU A C 1
ATOM 2579 O O . LEU A 1 336 ? -11.916 1.510 29.241 1.00 93.25 336 LEU A O 1
ATOM 2583 N N . LEU A 1 337 ? -11.820 2.988 27.534 1.00 94.81 337 LEU A N 1
ATOM 2584 C CA . LEU A 1 337 ? -13.154 3.529 27.703 1.00 94.81 337 LEU A CA 1
ATOM 2585 C C . LEU A 1 337 ? -13.995 3.279 26.463 1.00 94.81 337 LEU A C 1
ATOM 2587 O O . LEU A 1 337 ? -13.479 3.219 25.350 1.00 94.81 337 LEU A O 1
ATOM 2591 N N . VAL A 1 338 ? -15.300 3.202 26.676 1.00 96.38 338 VAL A N 1
ATOM 2592 C CA . VAL A 1 338 ? -16.304 3.255 25.620 1.00 96.38 338 VAL A CA 1
ATOM 2593 C C . VAL A 1 338 ? -17.121 4.524 25.816 1.00 96.38 338 VAL A C 1
ATOM 2595 O O . VAL A 1 338 ? -17.582 4.809 26.925 1.00 96.38 338 VAL A O 1
ATOM 2598 N N . VAL A 1 339 ? -17.264 5.304 24.748 1.00 95.62 339 VAL A N 1
ATOM 2599 C CA . VAL A 1 339 ? -17.913 6.620 24.761 1.00 95.62 339 VAL A CA 1
ATOM 2600 C C . VAL A 1 339 ? -18.970 6.676 23.660 1.00 95.62 339 VAL A C 1
ATOM 2602 O O . VAL A 1 339 ? -18.659 6.297 22.532 1.00 95.62 339 VAL A O 1
ATOM 2605 N N . PRO A 1 340 ? -20.200 7.150 23.921 1.00 95.88 340 PRO A N 1
ATOM 2606 C CA . PRO A 1 340 ? -21.144 7.451 22.850 1.00 95.88 340 PRO A CA 1
ATOM 2607 C C . PRO A 1 340 ? -20.573 8.502 21.900 1.00 95.88 340 PRO A C 1
ATOM 2609 O O . PRO A 1 340 ? -20.129 9.563 22.329 1.00 95.88 340 PRO A O 1
ATOM 2612 N N . SER A 1 341 ? -20.588 8.214 20.603 1.00 93.44 341 SER A N 1
ATOM 2613 C CA . SER A 1 341 ? -20.003 9.076 19.563 1.00 93.44 341 SER A CA 1
ATOM 2614 C C . SER A 1 341 ? -20.683 10.443 19.407 1.00 93.44 341 SER A C 1
ATOM 2616 O O . SER A 1 341 ? -20.140 11.336 18.758 1.00 93.44 341 SER A O 1
ATOM 2618 N N . ASP A 1 342 ? -21.875 10.603 19.976 1.00 91.19 342 ASP A N 1
ATOM 2619 C CA . ASP A 1 342 ? -22.665 11.833 20.001 1.00 91.19 342 ASP A CA 1
ATOM 2620 C C . ASP A 1 342 ? -22.467 12.652 21.291 1.00 91.19 342 ASP A C 1
ATOM 2622 O O . ASP A 1 342 ? -23.074 13.710 21.445 1.00 91.19 342 ASP A O 1
ATOM 2626 N N . GLY A 1 343 ? -21.646 12.172 22.236 1.00 88.94 343 GLY A N 1
ATOM 2627 C CA . GLY A 1 343 ? -21.438 12.825 23.532 1.00 88.94 343 GLY A CA 1
ATOM 2628 C C . GLY A 1 343 ? -22.657 12.769 24.464 1.00 88.94 343 GLY A C 1
ATOM 2629 O O . GLY A 1 343 ? -22.712 13.502 25.451 1.00 88.94 343 GLY A O 1
ATOM 2630 N N . SER A 1 344 ? -23.642 11.909 24.180 1.00 90.25 344 SER A N 1
ATOM 2631 C CA . SER A 1 344 ? -24.895 11.818 24.948 1.00 90.25 344 SER A CA 1
ATOM 2632 C C . SER A 1 344 ? -24.724 11.294 26.377 1.00 90.25 344 SER A C 1
ATOM 2634 O O . SER A 1 344 ? -25.579 11.548 27.230 1.00 90.25 344 SER A O 1
ATOM 2636 N N . ALA A 1 345 ? -23.633 10.580 26.669 1.00 91.44 345 ALA A N 1
ATOM 2637 C CA . ALA A 1 345 ? -23.332 10.081 28.006 1.00 91.44 345 ALA A CA 1
ATOM 2638 C C . ALA A 1 345 ? -21.834 10.122 28.324 1.00 91.44 345 ALA A C 1
ATOM 2640 O O . ALA A 1 345 ? -20.980 10.221 27.445 1.00 91.44 345 ALA A O 1
ATOM 2641 N N . GLN A 1 346 ? -21.528 10.023 29.619 1.00 90.38 346 GLN A N 1
ATOM 2642 C CA . GLN A 1 346 ? -20.155 9.970 30.112 1.00 90.38 346 GLN A CA 1
ATOM 2643 C C . GLN A 1 346 ? -19.450 8.675 29.672 1.00 90.38 346 GLN A C 1
ATOM 2645 O O . GLN A 1 346 ? -20.097 7.625 29.615 1.00 90.38 346 GLN A O 1
ATOM 2650 N N . PRO A 1 347 ? -18.127 8.719 29.433 1.00 93.06 347 PRO A N 1
ATOM 2651 C CA . PRO A 1 347 ? -17.332 7.529 29.168 1.00 93.06 347 PRO A CA 1
ATOM 2652 C C . PRO A 1 347 ? -17.470 6.471 30.254 1.00 93.06 347 PRO A C 1
ATOM 2654 O O . PRO A 1 347 ? -17.424 6.764 31.451 1.00 93.06 347 PRO A O 1
ATOM 2657 N N . LYS A 1 348 ? -17.544 5.217 29.825 1.00 94.06 348 LYS A N 1
ATOM 2658 C CA . LYS A 1 348 ? -17.491 4.059 30.708 1.00 94.06 348 LYS A CA 1
ATOM 2659 C C . LYS A 1 348 ? -16.116 3.417 30.618 1.00 94.06 348 LYS A C 1
ATOM 2661 O O . LYS A 1 348 ? -15.714 2.994 29.540 1.00 94.06 348 LYS A O 1
ATOM 2666 N N . VAL A 1 349 ? -15.416 3.306 31.745 1.00 92.62 349 VAL A N 1
ATOM 2667 C CA . VAL A 1 349 ? -14.186 2.506 31.827 1.00 92.62 349 VAL A CA 1
ATOM 2668 C C . VAL A 1 349 ? -14.571 1.030 31.759 1.00 92.62 349 VAL A C 1
ATOM 2670 O O . VAL A 1 349 ? -15.335 0.555 32.598 1.00 92.62 349 VAL A O 1
ATOM 2673 N N . VAL A 1 350 ? -14.052 0.320 30.762 1.00 93.25 350 VAL A N 1
ATOM 2674 C CA . VAL A 1 350 ? -14.314 -1.115 30.555 1.00 93.25 350 VAL A CA 1
ATOM 2675 C C . VAL A 1 350 ? -13.118 -1.979 30.936 1.00 93.25 350 VAL A C 1
ATOM 2677 O O . VAL A 1 350 ? -13.289 -3.140 31.286 1.00 93.25 350 VAL A O 1
ATOM 2680 N N . MET A 1 351 ? -11.907 -1.414 30.935 1.00 88.00 351 MET A N 1
ATOM 2681 C CA . MET A 1 351 ? -10.704 -2.110 31.387 1.00 88.00 351 MET A CA 1
ATOM 2682 C C . MET A 1 351 ? -9.652 -1.125 31.903 1.00 88.00 351 MET A C 1
ATOM 2684 O O . MET A 1 351 ? -9.460 -0.050 31.337 1.00 88.00 351 MET A O 1
ATOM 2688 N N . GLN A 1 352 ? -8.913 -1.530 32.937 1.00 86.94 352 GLN A N 1
ATOM 2689 C CA . GLN A 1 352 ? -7.698 -0.858 33.398 1.00 86.94 352 GLN A CA 1
ATOM 2690 C C . GLN A 1 352 ? -6.512 -1.818 33.282 1.00 86.94 352 GLN A C 1
ATOM 2692 O O . GLN A 1 352 ? -6.573 -2.954 33.747 1.00 86.94 352 GLN A O 1
ATOM 2697 N N . SER A 1 353 ? -5.417 -1.370 32.672 1.00 78.75 353 SER A N 1
ATOM 2698 C CA . SER A 1 353 ? -4.188 -2.154 32.550 1.00 78.75 353 SER A CA 1
ATOM 2699 C C . SER A 1 353 ? -2.963 -1.245 32.561 1.00 78.75 353 SER A C 1
ATOM 2701 O O . SER A 1 353 ? -2.985 -0.128 32.056 1.00 78.75 353 SER A O 1
ATOM 2703 N N . GLN A 1 354 ? -1.845 -1.720 33.106 1.00 73.75 354 GLN A N 1
ATOM 2704 C CA . GLN A 1 354 ? -0.565 -1.008 32.977 1.00 73.75 354 GLN A CA 1
ATOM 2705 C C . GLN A 1 354 ? 0.008 -1.105 31.553 1.00 73.75 354 GLN A C 1
ATOM 2707 O O . GLN A 1 354 ? 0.885 -0.328 31.176 1.00 73.75 354 GLN A O 1
ATOM 2712 N N . TYR A 1 355 ? -0.508 -2.038 30.752 1.00 73.38 355 TYR A N 1
ATOM 2713 C CA . TYR A 1 355 ? 0.088 -2.483 29.499 1.00 73.38 355 TYR A CA 1
ATOM 2714 C C . TYR A 1 355 ? -0.964 -2.665 28.401 1.00 73.38 355 TYR A C 1
ATOM 2716 O O . TYR A 1 355 ? -0.991 -3.681 27.713 1.00 73.38 355 TYR A O 1
ATOM 2724 N N . LEU A 1 356 ? -1.848 -1.679 28.253 1.00 76.50 356 LEU A N 1
ATOM 2725 C CA . LEU A 1 356 ? -2.780 -1.609 27.131 1.00 76.50 356 LEU A CA 1
ATOM 2726 C C . LEU A 1 356 ? -2.087 -1.045 25.879 1.00 76.50 356 LEU A C 1
ATOM 2728 O O . LEU A 1 356 ? -1.520 0.054 25.926 1.00 76.50 356 LEU A O 1
ATOM 2732 N N . GLY A 1 357 ? -2.103 -1.804 24.784 1.00 73.50 357 GLY A N 1
ATOM 2733 C CA . GLY A 1 357 ? -1.600 -1.374 23.475 1.00 73.50 357 GLY A CA 1
ATOM 2734 C C . GLY A 1 357 ? -2.611 -0.560 22.663 1.00 73.50 357 GLY A C 1
ATOM 2735 O O . GLY A 1 357 ? -3.560 -0.011 23.219 1.00 73.50 357 GLY A O 1
ATOM 2736 N N . GLU A 1 358 ? -2.382 -0.467 21.350 1.00 78.50 358 GLU A N 1
ATOM 2737 C CA . GLU A 1 358 ? -3.401 0.044 20.422 1.00 78.50 358 GLU A CA 1
ATOM 2738 C C . GLU A 1 358 ? -4.612 -0.910 20.417 1.00 78.50 358 GLU A C 1
ATOM 2740 O O . GLU A 1 358 ? -4.517 -2.073 20.837 1.00 78.50 358 GLU A O 1
ATOM 2745 N N . ILE A 1 359 ? -5.756 -0.372 20.015 1.00 87.44 359 ILE A N 1
ATOM 2746 C CA . ILE A 1 359 ? -7.065 -1.022 20.086 1.00 87.44 359 ILE A CA 1
ATOM 2747 C C . ILE A 1 359 ? -7.673 -1.091 18.688 1.00 87.44 359 ILE A C 1
ATOM 2749 O O . ILE A 1 359 ? -7.336 -0.262 17.850 1.00 87.44 359 ILE A O 1
ATOM 2753 N N . ALA A 1 360 ? -8.573 -2.044 18.465 1.00 88.31 360 ALA A N 1
ATOM 2754 C CA . ALA A 1 360 ? -9.416 -2.122 17.274 1.00 88.31 360 ALA A CA 1
ATOM 2755 C C . ALA A 1 360 ? -10.727 -2.835 17.602 1.00 88.31 360 ALA A C 1
ATOM 2757 O O . ALA A 1 360 ? -10.782 -3.638 18.531 1.00 88.31 360 ALA A O 1
ATOM 2758 N N . TRP A 1 361 ? -11.785 -2.564 16.845 1.00 90.12 361 TRP A N 1
ATOM 2759 C CA . TRP A 1 361 ? -13.017 -3.340 16.953 1.00 90.12 361 TRP A CA 1
ATOM 2760 C C . TRP A 1 361 ? -12.943 -4.586 16.079 1.00 90.12 361 TRP A C 1
ATOM 2762 O O . TRP A 1 361 ? -12.489 -4.517 14.940 1.00 90.12 361 TRP A O 1
ATOM 2772 N N . ASN A 1 362 ? -13.434 -5.706 16.603 1.00 89.56 362 ASN A N 1
ATOM 2773 C CA . ASN A 1 362 ? -13.764 -6.878 15.810 1.00 89.56 362 ASN A CA 1
ATOM 2774 C C . ASN A 1 362 ? -15.216 -6.718 15.314 1.00 89.56 362 ASN A C 1
ATOM 2776 O O . ASN A 1 362 ? -16.145 -6.811 16.125 1.00 89.56 362 ASN A O 1
ATOM 2780 N N . PRO A 1 363 ? -15.451 -6.466 14.013 1.00 87.94 363 PRO A N 1
ATOM 2781 C CA . PRO A 1 363 ? -16.795 -6.246 13.490 1.00 87.94 363 PRO A CA 1
ATOM 2782 C C . PRO A 1 363 ? -17.670 -7.503 13.490 1.00 87.94 363 PRO A C 1
ATOM 2784 O O . PRO A 1 363 ? -18.893 -7.380 13.506 1.00 87.94 363 PRO A O 1
ATOM 2787 N N . ALA A 1 364 ? -17.076 -8.699 13.549 1.00 85.88 364 ALA A N 1
ATOM 2788 C CA . ALA A 1 364 ? -17.823 -9.949 13.624 1.00 85.88 364 ALA A CA 1
ATOM 2789 C C . ALA A 1 364 ? -18.396 -10.207 15.027 1.00 85.88 364 ALA A C 1
ATOM 2791 O O . ALA A 1 364 ? -19.508 -10.719 15.155 1.00 85.88 364 ALA A O 1
ATOM 2792 N N . THR A 1 365 ? -17.653 -9.857 16.084 1.00 87.25 365 THR A N 1
ATOM 2793 C CA . THR A 1 365 ? -18.061 -10.116 17.480 1.00 87.25 365 THR A CA 1
ATOM 2794 C C . THR A 1 365 ? -18.620 -8.884 18.186 1.00 87.25 365 THR A C 1
ATOM 2796 O O . THR A 1 365 ? -19.294 -9.017 19.206 1.00 87.25 365 THR A O 1
ATOM 2799 N N . GLY A 1 366 ? -18.344 -7.683 17.671 1.00 90.00 366 GLY A N 1
ATOM 2800 C CA . GLY A 1 366 ? -18.652 -6.425 18.347 1.00 90.00 366 GLY A CA 1
ATOM 2801 C C . GLY A 1 366 ? -17.810 -6.203 19.606 1.00 90.00 366 GLY A C 1
ATOM 2802 O O . GLY A 1 366 ? -18.224 -5.454 20.486 1.00 90.00 366 GLY A O 1
ATOM 2803 N N . ARG A 1 367 ? -16.654 -6.863 19.731 1.00 92.12 367 ARG A N 1
ATOM 2804 C CA . ARG A 1 367 ? -15.731 -6.703 20.863 1.00 92.12 367 ARG A CA 1
ATOM 2805 C C . ARG A 1 367 ? -14.532 -5.844 20.498 1.00 92.12 367 ARG A C 1
ATOM 2807 O O . ARG A 1 367 ? -14.245 -5.618 19.325 1.00 92.12 367 ARG A O 1
ATOM 2814 N N . ILE A 1 368 ? -13.822 -5.367 21.517 1.00 91.56 368 ILE A N 1
ATOM 2815 C CA . ILE A 1 368 ? -12.626 -4.542 21.345 1.00 91.56 368 ILE A CA 1
ATOM 2816 C C . ILE A 1 368 ? -11.392 -5.428 21.488 1.00 91.56 368 ILE A C 1
ATOM 2818 O O . ILE A 1 368 ? -11.079 -5.901 22.579 1.00 91.56 368 ILE A O 1
ATOM 2822 N N . GLY A 1 369 ? -10.683 -5.629 20.387 1.00 88.62 369 GLY A N 1
ATOM 2823 C CA . GLY A 1 369 ? -9.371 -6.245 20.365 1.00 88.62 369 GLY A CA 1
ATOM 2824 C C . GLY A 1 369 ? -8.301 -5.306 20.905 1.00 88.62 369 GLY A C 1
ATOM 2825 O O . GLY A 1 369 ? -8.237 -4.132 20.535 1.00 88.62 369 GLY A O 1
ATOM 2826 N N . ALA A 1 370 ? -7.431 -5.820 21.765 1.00 86.06 370 ALA A N 1
ATOM 2827 C CA . ALA A 1 370 ? -6.316 -5.059 22.297 1.00 86.06 370 ALA A CA 1
ATOM 2828 C C . ALA A 1 370 ? -5.123 -5.953 22.634 1.00 86.06 370 ALA A C 1
ATOM 2830 O O . ALA A 1 370 ? -5.263 -7.117 23.011 1.00 86.06 370 ALA A O 1
ATOM 2831 N N . ARG A 1 371 ? -3.923 -5.372 22.581 1.00 81.25 371 ARG A N 1
ATOM 2832 C CA . ARG A 1 371 ? -2.735 -5.992 23.175 1.00 81.25 371 ARG A CA 1
ATOM 2833 C C . ARG A 1 371 ? -2.748 -5.774 24.691 1.00 81.25 371 ARG A C 1
ATOM 2835 O O . ARG A 1 371 ? -2.810 -4.630 25.148 1.00 81.25 371 ARG A O 1
ATOM 2842 N N . HIS A 1 372 ? -2.606 -6.852 25.454 1.00 77.25 372 HIS A N 1
ATOM 2843 C CA . HIS A 1 372 ? -2.568 -6.855 26.916 1.00 77.25 372 HIS A CA 1
ATOM 2844 C C . HIS A 1 372 ? -1.333 -7.612 27.431 1.00 77.25 372 HIS A C 1
ATOM 2846 O O . HIS A 1 372 ? -0.912 -8.594 26.828 1.00 77.25 372 HIS A O 1
ATOM 2852 N N . TYR A 1 373 ? -0.726 -7.165 28.534 1.00 73.62 373 TYR A N 1
ATOM 2853 C CA . TYR A 1 373 ? 0.331 -7.920 29.220 1.00 73.62 373 TYR A CA 1
ATOM 2854 C C . TYR A 1 373 ? -0.155 -8.416 30.570 1.00 73.62 373 TYR A C 1
ATOM 2856 O O . TYR A 1 373 ? -0.501 -7.610 31.439 1.00 73.62 373 TYR A O 1
ATOM 2864 N N . GLU A 1 374 ? -0.044 -9.722 30.785 1.00 70.44 374 GLU A N 1
ATOM 2865 C CA . GLU A 1 374 ? -0.247 -10.331 32.090 1.00 70.44 374 GLU A CA 1
ATOM 2866 C C . GLU A 1 374 ? 1.069 -10.922 32.617 1.00 70.44 374 GLU A C 1
ATOM 2868 O O . GLU A 1 374 ? 1.785 -11.631 31.914 1.00 70.44 374 GLU A O 1
ATOM 2873 N N . ARG A 1 375 ? 1.400 -10.678 33.894 1.00 67.81 375 ARG A N 1
ATOM 2874 C CA . ARG A 1 375 ? 2.697 -11.072 34.490 1.00 67.81 375 ARG A CA 1
ATOM 2875 C C . ARG A 1 375 ? 3.046 -12.557 34.350 1.00 67.81 375 ARG A C 1
ATOM 2877 O O . ARG A 1 375 ? 4.227 -12.888 34.362 1.00 67.81 375 ARG A O 1
ATOM 2884 N N . ARG A 1 376 ? 2.049 -13.446 34.309 1.00 67.88 376 ARG A N 1
ATOM 2885 C CA . ARG A 1 376 ? 2.262 -14.902 34.226 1.00 67.88 376 ARG A CA 1
ATOM 2886 C C . ARG A 1 376 ? 2.270 -15.433 32.797 1.00 67.88 376 ARG A C 1
ATOM 2888 O O . ARG A 1 376 ? 2.906 -16.453 32.564 1.00 67.88 376 ARG A O 1
ATOM 2895 N N . GLN A 1 377 ? 1.572 -14.764 31.885 1.00 65.25 377 GLN A N 1
ATOM 2896 C CA . GLN A 1 377 ? 1.330 -15.258 30.529 1.00 65.25 377 GLN A CA 1
ATOM 2897 C C . GLN A 1 377 ? 2.092 -14.469 29.457 1.00 65.25 377 GLN A C 1
ATOM 2899 O O . GLN A 1 377 ? 2.292 -14.968 28.357 1.00 65.25 377 GLN A O 1
ATOM 2904 N N . GLY A 1 378 ? 2.603 -13.281 29.788 1.00 69.81 378 GLY A N 1
ATOM 2905 C CA . GLY A 1 378 ? 3.313 -12.422 28.850 1.00 69.81 378 GLY A CA 1
ATOM 2906 C C . GLY A 1 378 ? 2.369 -11.505 28.075 1.00 69.81 378 GLY A C 1
ATOM 2907 O O . GLY A 1 378 ? 1.307 -11.126 28.563 1.00 69.81 378 GLY A O 1
ATOM 2908 N N . TRP A 1 379 ? 2.806 -11.082 26.888 1.00 72.50 379 TRP A N 1
ATOM 2909 C CA . TRP A 1 379 ? 1.992 -10.268 25.986 1.00 72.50 379 TRP A CA 1
ATOM 2910 C C . TRP A 1 379 ? 1.025 -11.159 25.213 1.00 72.50 379 TRP A C 1
ATOM 2912 O O . TRP A 1 379 ? 1.450 -12.139 24.613 1.00 72.50 379 TRP A O 1
ATOM 2922 N N . MET A 1 380 ? -0.242 -10.772 25.184 1.00 74.69 380 MET A N 1
ATOM 2923 C CA . MET A 1 380 ? -1.312 -11.486 24.503 1.00 74.69 380 MET A CA 1
ATOM 2924 C C . MET A 1 380 ? -2.245 -10.527 23.776 1.00 74.69 380 MET A C 1
ATOM 2926 O O . MET A 1 380 ? -2.285 -9.324 24.056 1.00 74.69 380 MET A O 1
ATOM 2930 N N . LEU A 1 381 ? -2.992 -11.099 22.841 1.00 79.12 381 LEU A N 1
ATOM 2931 C CA . LEU A 1 381 ? -4.124 -10.464 22.201 1.00 79.12 381 LEU A CA 1
ATOM 2932 C C . LEU A 1 381 ? -5.392 -10.885 22.938 1.00 79.12 381 LEU A C 1
ATOM 2934 O O . LEU A 1 381 ? -5.582 -12.071 23.212 1.00 79.12 381 LEU A O 1
ATOM 2938 N N . VAL A 1 382 ? -6.223 -9.911 23.285 1.00 82.94 382 VAL A N 1
ATOM 2939 C CA . VAL A 1 382 ? -7.487 -10.155 23.975 1.00 82.94 382 VAL A CA 1
ATOM 2940 C C . VAL A 1 382 ? -8.622 -9.433 23.274 1.00 82.94 382 VAL A C 1
ATOM 2942 O O . VAL A 1 382 ? -8.428 -8.332 22.758 1.00 82.94 382 VAL A O 1
ATOM 2945 N N . GLU A 1 383 ? -9.808 -10.026 23.314 1.00 87.69 383 GLU A N 1
ATOM 2946 C CA . GLU A 1 383 ? -11.065 -9.358 23.005 1.00 87.69 383 GLU A CA 1
ATOM 2947 C C . GLU A 1 383 ? -11.779 -8.977 24.297 1.00 87.69 383 GLU A C 1
ATOM 2949 O O . GLU A 1 383 ? -11.911 -9.774 25.226 1.00 87.69 383 GLU A O 1
ATOM 2954 N N . ILE A 1 384 ? -12.243 -7.735 24.351 1.00 90.94 384 ILE A N 1
ATOM 2955 C CA . ILE A 1 384 ? -12.863 -7.144 25.528 1.00 90.94 384 ILE A CA 1
ATOM 2956 C C . ILE A 1 384 ? -14.305 -6.816 25.182 1.00 90.94 384 ILE A C 1
ATOM 2958 O O . ILE A 1 384 ? -14.584 -6.085 24.229 1.00 90.94 384 ILE A O 1
ATOM 2962 N N . ASP A 1 385 ? -15.223 -7.350 25.974 1.00 92.38 385 ASP A N 1
ATOM 2963 C CA . ASP A 1 385 ? -16.637 -7.042 25.865 1.00 92.38 385 ASP A CA 1
ATOM 2964 C C . ASP A 1 385 ? -16.889 -5.577 26.287 1.00 92.38 385 ASP A C 1
ATOM 2966 O O . ASP A 1 385 ? -16.564 -5.194 27.418 1.00 92.38 385 ASP A O 1
ATOM 2970 N N . PRO A 1 386 ? -17.450 -4.729 25.405 1.00 92.62 386 PRO A N 1
ATOM 2971 C CA . PRO A 1 386 ? -17.583 -3.293 25.658 1.00 92.62 386 PRO A CA 1
ATOM 2972 C C . PRO A 1 386 ? -18.628 -2.961 26.736 1.00 92.62 386 PRO A C 1
ATOM 2974 O O . PRO A 1 386 ? -18.668 -1.833 27.233 1.00 92.62 386 PRO A O 1
ATOM 2977 N N . GLU A 1 387 ? -19.482 -3.911 27.125 1.00 90.19 387 GLU A N 1
ATOM 2978 C CA . GLU A 1 387 ? -20.497 -3.700 28.154 1.00 90.19 387 GLU A CA 1
ATOM 2979 C C . GLU A 1 387 ? -20.046 -4.209 29.524 1.00 90.19 387 GLU A C 1
ATOM 2981 O O . GLU A 1 387 ? -20.187 -3.518 30.532 1.00 90.19 387 GLU A O 1
ATOM 2986 N N . SER A 1 388 ? -19.509 -5.415 29.593 1.00 90.62 388 SER A N 1
ATOM 2987 C CA . SER A 1 388 ? -19.139 -6.076 30.845 1.00 90.62 388 SER A CA 1
ATOM 2988 C C . SER A 1 388 ? -17.669 -5.894 31.215 1.00 90.62 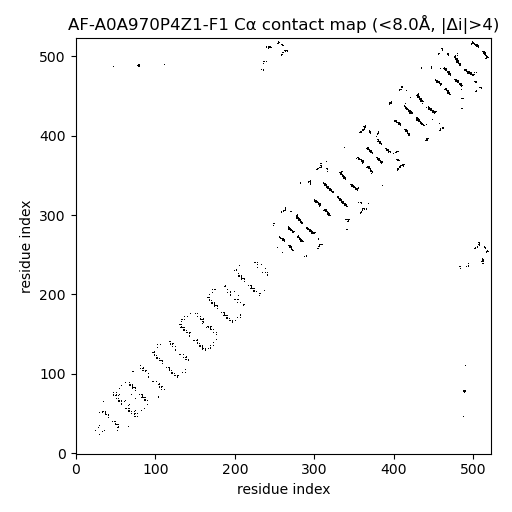388 SER A C 1
ATOM 2990 O O . SER A 1 388 ? -17.325 -6.050 32.386 1.00 90.62 388 SER A O 1
ATOM 2992 N N . GLY A 1 389 ? -16.805 -5.570 30.246 1.00 87.62 389 GLY A N 1
ATOM 2993 C CA . GLY A 1 389 ? -15.352 -5.608 30.414 1.00 87.62 389 GLY A CA 1
ATOM 2994 C C . GLY A 1 389 ? -14.791 -7.032 30.492 1.00 87.62 389 GLY A C 1
ATOM 2995 O O . GLY A 1 389 ? -13.633 -7.209 30.869 1.00 87.62 389 GLY A O 1
ATOM 2996 N N . ALA A 1 390 ? -15.599 -8.055 30.181 1.00 88.00 390 ALA A N 1
ATOM 2997 C CA . ALA A 1 390 ? -15.144 -9.438 30.146 1.00 88.00 390 ALA A CA 1
ATOM 2998 C C . ALA A 1 390 ? -14.042 -9.605 29.093 1.00 88.00 390 ALA A C 1
ATOM 3000 O O . ALA A 1 390 ? -14.175 -9.129 27.968 1.00 88.00 390 ALA A O 1
ATOM 3001 N N . VAL A 1 391 ? -12.959 -10.276 29.481 1.00 85.50 391 VAL A N 1
ATOM 3002 C CA . VAL A 1 391 ? -11.773 -10.480 28.647 1.00 85.50 391 VAL A CA 1
ATOM 3003 C C . VAL A 1 391 ? -11.753 -11.923 28.164 1.00 85.50 391 VAL A C 1
ATOM 3005 O O . VAL A 1 391 ? -11.832 -12.848 28.974 1.00 85.50 391 VAL A O 1
ATOM 3008 N N . GLU A 1 392 ? -11.625 -12.106 26.856 1.00 84.06 392 GLU A N 1
ATOM 3009 C CA . GLU A 1 392 ? -11.448 -13.401 26.206 1.00 84.06 392 GLU A CA 1
ATOM 3010 C C . GLU A 1 392 ? -10.118 -13.416 25.449 1.00 84.06 392 GLU A C 1
ATOM 3012 O O . GLU A 1 392 ? -9.761 -12.451 24.775 1.00 84.06 392 GLU A O 1
ATOM 3017 N N . GLU A 1 393 ? -9.348 -14.489 25.607 1.00 76.19 393 GLU A N 1
ATOM 3018 C CA . GLU A 1 393 ? -8.046 -14.634 24.956 1.00 76.19 393 GLU A CA 1
ATOM 3019 C C . GLU A 1 393 ? -8.225 -15.076 23.500 1.00 76.19 393 GLU A C 1
ATOM 3021 O O . GLU A 1 393 ? -8.957 -16.026 23.224 1.00 76.19 393 GLU A O 1
ATOM 3026 N N . THR A 1 394 ? -7.513 -14.430 22.576 1.00 71.00 394 THR A N 1
ATOM 3027 C CA . THR A 1 394 ? -7.443 -14.877 21.180 1.00 71.00 394 THR A CA 1
ATOM 3028 C C . THR A 1 394 ? -6.330 -15.914 21.016 1.00 71.00 394 THR A C 1
ATOM 3030 O O . THR A 1 394 ? -5.215 -15.730 21.514 1.00 71.00 394 THR A O 1
ATOM 3033 N N . GLU A 1 395 ? -6.588 -17.001 20.283 1.00 65.38 395 GLU A N 1
ATOM 3034 C CA . GLU A 1 395 ? -5.539 -17.968 19.942 1.00 65.38 395 GLU A CA 1
ATOM 3035 C C . GLU A 1 395 ? -4.526 -17.354 18.962 1.00 65.38 395 GLU A C 1
ATOM 3037 O O . GLU A 1 395 ? -4.869 -16.915 17.866 1.00 65.38 395 GLU A O 1
ATOM 3042 N N . LEU A 1 396 ? -3.254 -17.315 19.374 1.00 65.19 396 LEU A N 1
ATOM 3043 C CA . LEU A 1 396 ? -2.145 -16.771 18.589 1.00 65.19 396 LEU A CA 1
ATOM 3044 C C . LEU A 1 396 ? -1.199 -17.892 18.120 1.00 65.19 396 LEU A C 1
ATOM 3046 O O . LEU A 1 396 ? -0.910 -18.792 18.916 1.00 65.19 396 LEU A O 1
ATOM 3050 N N . PRO A 1 397 ? -0.642 -17.807 16.894 1.00 59.91 397 PRO A N 1
ATOM 3051 C CA . PRO A 1 397 ? 0.233 -18.833 16.314 1.00 59.91 397 PRO A CA 1
ATOM 3052 C C . PRO A 1 397 ? 1.491 -19.124 17.147 1.00 59.91 397 PRO A C 1
ATOM 3054 O O . PRO A 1 397 ? 1.909 -20.273 17.262 1.00 59.91 397 PRO A O 1
ATOM 3057 N N . ASP A 1 398 ? 2.090 -18.100 17.763 1.00 66.25 398 ASP A N 1
ATOM 3058 C CA . ASP A 1 398 ? 3.229 -18.254 18.677 1.00 66.25 398 ASP A CA 1
ATOM 3059 C C . ASP A 1 398 ? 3.103 -17.326 19.886 1.00 66.25 398 ASP A C 1
ATOM 3061 O O . ASP A 1 398 ? 3.478 -16.156 19.815 1.00 66.25 398 ASP A O 1
ATOM 3065 N N . LYS A 1 399 ? 2.624 -17.855 21.016 1.00 65.94 399 LYS A N 1
ATOM 3066 C CA . LYS A 1 399 ? 2.428 -17.105 22.271 1.00 65.94 399 LYS A CA 1
ATOM 3067 C C . LYS A 1 399 ? 3.723 -16.566 22.906 1.00 65.94 399 LYS A C 1
ATOM 3069 O O . LYS A 1 399 ? 3.656 -15.850 23.901 1.00 65.94 399 LYS A O 1
ATOM 3074 N N . ARG A 1 400 ? 4.910 -16.919 22.397 1.00 63.19 400 ARG A N 1
ATOM 3075 C CA . ARG A 1 400 ? 6.200 -16.493 22.977 1.00 63.19 400 ARG A CA 1
ATOM 3076 C C . ARG A 1 400 ? 6.679 -15.148 22.439 1.00 63.19 400 ARG A C 1
ATOM 3078 O O . ARG A 1 400 ? 7.533 -14.519 23.068 1.00 63.19 400 ARG A O 1
ATOM 3085 N N . LEU A 1 401 ? 6.160 -14.713 21.293 1.00 66.31 401 LEU A N 1
ATOM 3086 C CA . LEU A 1 401 ? 6.553 -13.461 20.655 1.00 66.31 401 LEU A CA 1
ATOM 3087 C C . LEU A 1 401 ? 5.597 -12.321 21.036 1.00 66.31 401 LEU A C 1
ATOM 3089 O O . LEU A 1 401 ? 4.393 -12.531 21.169 1.00 66.31 401 LEU A O 1
ATOM 3093 N N . PRO A 1 402 ? 6.103 -11.088 21.214 1.00 70.31 402 PRO A N 1
ATOM 3094 C CA . PRO A 1 402 ? 5.242 -9.939 21.434 1.00 70.31 402 PRO A CA 1
ATOM 3095 C C . PRO A 1 402 ? 4.496 -9.577 20.142 1.00 70.31 402 PRO A C 1
ATOM 3097 O O . PRO A 1 402 ? 5.121 -9.148 19.169 1.00 70.31 402 PRO A O 1
ATOM 3100 N N . TYR A 1 403 ? 3.168 -9.679 20.172 1.00 75.75 403 TYR A N 1
ATOM 3101 C CA . TYR A 1 403 ? 2.285 -9.117 19.146 1.00 75.75 403 TYR A CA 1
ATOM 3102 C C . TYR A 1 403 ? 2.000 -7.656 19.446 1.00 75.75 403 TYR A C 1
ATOM 3104 O O . TYR A 1 403 ? 1.880 -7.247 20.600 1.00 75.75 403 TYR A O 1
ATOM 3112 N N . TYR A 1 404 ? 1.920 -6.857 18.402 1.00 75.94 404 TYR A N 1
ATOM 3113 C CA . TYR A 1 404 ? 1.390 -5.506 18.391 1.00 75.94 404 TYR A CA 1
ATOM 3114 C C . TYR A 1 404 ? -0.106 -5.597 18.054 1.00 75.94 404 TYR A C 1
ATOM 3116 O O . TYR A 1 404 ? -0.608 -6.697 17.840 1.00 75.94 404 TYR A O 1
ATOM 3124 N N . ALA A 1 405 ? -0.841 -4.495 18.188 1.00 73.19 405 ALA A N 1
ATOM 3125 C CA . ALA A 1 405 ? -2.304 -4.523 18.234 1.00 73.19 405 ALA A CA 1
ATOM 3126 C C . ALA A 1 405 ? -2.963 -5.238 17.035 1.00 73.19 405 ALA A C 1
ATOM 3128 O O . ALA A 1 405 ? -2.315 -5.426 16.009 1.00 73.19 405 ALA A O 1
ATOM 3129 N N . PRO A 1 406 ? -4.221 -5.680 17.175 1.00 86.38 406 PRO A N 1
ATOM 3130 C CA . PRO A 1 406 ? -4.955 -6.303 16.084 1.00 86.38 406 PRO A CA 1
ATOM 3131 C C . PRO A 1 406 ? -5.666 -5.274 15.215 1.00 86.38 406 PRO A C 1
ATOM 3133 O O . PRO A 1 406 ? -6.066 -4.227 15.716 1.00 86.38 406 PRO A O 1
ATOM 3136 N N . TRP A 1 407 ? -5.905 -5.622 13.954 1.00 86.44 407 TRP A N 1
ATOM 3137 C CA . TRP A 1 407 ? -6.759 -4.865 13.041 1.00 86.44 407 TRP A CA 1
ATOM 3138 C C . TRP A 1 407 ? -7.581 -5.820 12.184 1.00 86.44 407 TRP A C 1
ATOM 3140 O O . TRP A 1 407 ? -7.021 -6.670 11.498 1.00 86.44 407 TRP A O 1
ATOM 3150 N N . TRP A 1 408 ? -8.904 -5.696 12.225 1.00 88.12 408 TRP A N 1
ATOM 3151 C CA . TRP A 1 408 ? -9.806 -6.513 11.414 1.00 88.12 408 TRP A CA 1
ATOM 3152 C C . TRP A 1 408 ? -10.134 -5.820 10.094 1.00 88.12 408 TRP A C 1
ATOM 3154 O O . TRP A 1 408 ? -10.162 -4.591 10.029 1.00 88.12 408 TRP A O 1
ATOM 3164 N N . SER A 1 409 ? -10.400 -6.610 9.055 1.00 87.25 409 SER A N 1
ATOM 3165 C CA . SER A 1 409 ? -11.097 -6.115 7.866 1.00 87.25 409 SER A CA 1
ATOM 3166 C C . SER A 1 409 ? -12.536 -5.729 8.215 1.00 87.25 409 SER A C 1
ATOM 3168 O O . SER A 1 409 ? -13.110 -6.262 9.165 1.00 87.25 409 SER A O 1
ATOM 3170 N N . ASP A 1 410 ? -13.142 -4.834 7.434 1.00 80.38 410 ASP A N 1
ATOM 3171 C CA . ASP A 1 410 ? -14.499 -4.323 7.689 1.00 80.38 410 ASP A CA 1
ATOM 3172 C C . ASP A 1 410 ? -15.568 -5.429 7.756 1.00 80.38 410 ASP A C 1
ATOM 3174 O O . ASP A 1 410 ? -16.531 -5.332 8.515 1.00 80.38 410 ASP A O 1
ATOM 3178 N N . ASP A 1 411 ? -15.395 -6.499 6.978 1.00 83.00 411 ASP A N 1
ATOM 3179 C CA . ASP A 1 411 ? -16.269 -7.678 6.977 1.00 83.00 411 ASP A CA 1
ATOM 3180 C C . ASP A 1 411 ? -15.977 -8.668 8.125 1.00 83.00 411 ASP A C 1
ATOM 3182 O O . ASP A 1 411 ? -16.698 -9.651 8.300 1.00 83.00 411 ASP A O 1
ATOM 3186 N N . GLY A 1 412 ? -14.914 -8.426 8.897 1.00 86.69 412 GLY A N 1
ATOM 3187 C CA . GLY A 1 412 ? -14.446 -9.265 9.997 1.00 86.69 412 GLY A CA 1
ATOM 3188 C C . GLY A 1 412 ? -13.832 -10.595 9.574 1.00 86.69 412 GLY A C 1
ATOM 3189 O O . GLY A 1 412 ? -13.600 -11.438 10.438 1.00 86.69 412 GLY A O 1
ATOM 3190 N N . SER A 1 413 ? -13.583 -10.819 8.280 1.00 87.50 413 SER A N 1
ATOM 3191 C CA . SER A 1 413 ? -13.074 -12.100 7.777 1.00 87.50 413 SER A CA 1
ATOM 3192 C C . SER A 1 413 ? -11.561 -12.254 7.938 1.00 87.50 413 SER A C 1
ATOM 3194 O O . SER A 1 413 ? -11.075 -13.370 8.154 1.00 87.50 413 SER A O 1
ATOM 3196 N N . LYS A 1 414 ? -10.813 -11.148 7.884 1.00 90.19 414 LYS A N 1
ATOM 3197 C CA . LYS A 1 414 ? -9.356 -11.108 8.020 1.00 90.19 414 LYS A CA 1
ATOM 3198 C C . LYS A 1 414 ? -8.940 -10.374 9.287 1.00 90.19 414 LYS A C 1
ATOM 3200 O O . LYS A 1 414 ? -9.587 -9.424 9.725 1.00 90.19 414 LYS A O 1
ATOM 3205 N N . LEU A 1 415 ? -7.813 -10.804 9.837 1.00 88.88 415 LEU A N 1
ATOM 3206 C CA . LEU A 1 415 ? -7.132 -10.159 10.946 1.00 88.88 415 LEU A CA 1
ATOM 3207 C C . LEU A 1 415 ? -5.677 -9.922 10.559 1.00 88.88 415 LEU A C 1
ATOM 3209 O O . LEU A 1 415 ? -4.982 -10.825 10.090 1.00 88.88 415 LEU A O 1
ATOM 3213 N N . LEU A 1 416 ? -5.236 -8.690 10.772 1.00 88.94 416 LEU A N 1
ATOM 3214 C CA . LEU A 1 416 ? -3.863 -8.259 10.639 1.00 88.94 416 LEU A CA 1
ATOM 3215 C C . LEU A 1 416 ? -3.263 -8.016 12.019 1.00 88.94 416 LEU A C 1
ATOM 3217 O O . LEU A 1 416 ? -3.852 -7.337 12.860 1.00 88.94 416 LEU A O 1
ATOM 3221 N N . VAL A 1 417 ? -2.071 -8.560 12.242 1.00 87.31 417 VAL A N 1
ATOM 3222 C CA . VAL A 1 417 ? -1.288 -8.340 13.462 1.00 87.31 417 VAL A CA 1
ATOM 3223 C C . VAL A 1 417 ? 0.171 -8.090 13.106 1.00 87.31 417 VAL A C 1
ATOM 3225 O O . VAL A 1 417 ? 0.745 -8.774 12.263 1.00 87.31 417 VAL A O 1
ATOM 3228 N N . ALA A 1 418 ? 0.804 -7.135 13.779 1.00 86.12 418 ALA A N 1
ATOM 3229 C CA . ALA A 1 418 ? 2.259 -7.000 13.745 1.00 86.12 418 ALA A CA 1
ATOM 3230 C C . ALA A 1 418 ? 2.879 -7.868 14.853 1.00 86.12 418 ALA A C 1
ATOM 3232 O O . ALA A 1 418 ? 2.325 -7.964 15.947 1.00 86.12 418 ALA A O 1
ATOM 3233 N N . ARG A 1 419 ? 4.058 -8.456 14.648 1.00 85.19 419 ARG A N 1
ATOM 3234 C CA . ARG A 1 419 ? 4.832 -9.130 15.711 1.00 85.19 419 ARG A CA 1
ATOM 3235 C C . ARG A 1 419 ? 6.318 -8.834 15.585 1.00 85.19 419 ARG A C 1
ATOM 3237 O O . ARG A 1 419 ? 6.786 -8.406 14.538 1.00 85.19 419 ARG A O 1
ATOM 3244 N N . ARG A 1 420 ? 7.083 -9.106 16.642 1.00 85.69 420 ARG A N 1
ATOM 3245 C CA . ARG A 1 420 ? 8.549 -9.165 16.530 1.00 85.69 420 ARG A CA 1
ATOM 3246 C C . ARG A 1 420 ? 8.954 -10.411 15.734 1.00 85.69 420 ARG A C 1
ATOM 3248 O O . ARG A 1 420 ? 8.566 -11.510 16.120 1.00 85.69 420 ARG A O 1
ATOM 3255 N N . GLY A 1 421 ? 9.727 -10.212 14.676 1.00 84.69 421 GLY A N 1
ATOM 3256 C CA . GLY A 1 421 ? 10.288 -11.255 13.824 1.00 84.69 421 GLY A CA 1
ATOM 3257 C C . GLY A 1 421 ? 11.705 -11.661 14.237 1.00 84.69 421 GLY A C 1
ATOM 3258 O O . GLY A 1 421 ? 12.040 -11.728 15.426 1.00 84.69 421 GLY A O 1
ATOM 3259 N N . SER A 1 422 ? 12.534 -11.951 13.237 1.00 84.50 422 SER A N 1
ATOM 3260 C CA . SER A 1 422 ? 13.893 -12.479 13.379 1.00 84.50 422 SER A CA 1
ATOM 3261 C C . SER A 1 422 ? 14.853 -11.498 14.049 1.00 84.50 422 SER A C 1
ATOM 3263 O O . SER A 1 422 ? 14.757 -10.285 13.872 1.00 84.50 422 SER A O 1
ATOM 3265 N N . GLN A 1 423 ? 15.819 -12.028 14.803 1.00 86.81 423 GLN A N 1
ATOM 3266 C CA . GLN A 1 423 ? 16.924 -11.234 15.337 1.00 86.81 423 GLN A CA 1
ATOM 3267 C C . GLN A 1 423 ? 17.952 -10.947 14.237 1.00 86.81 423 GLN A C 1
ATOM 3269 O O . GLN A 1 423 ? 18.356 -11.854 13.511 1.00 86.81 423 GLN A O 1
ATOM 3274 N N . LEU A 1 424 ? 18.381 -9.694 14.138 1.00 82.62 424 LEU A N 1
ATOM 3275 C CA . LEU A 1 424 ? 19.393 -9.217 13.204 1.00 82.62 424 LEU A CA 1
ATOM 3276 C C . LEU A 1 424 ? 20.808 -9.334 13.813 1.00 82.62 424 LEU A C 1
ATOM 3278 O O . LEU A 1 424 ? 20.948 -9.397 15.040 1.00 82.62 424 LEU A O 1
ATOM 3282 N N . PRO A 1 425 ? 21.880 -9.358 12.991 1.00 84.00 425 PRO A N 1
ATOM 3283 C CA . PRO A 1 425 ? 23.259 -9.543 13.466 1.00 84.00 425 PRO A CA 1
ATOM 3284 C C . PRO A 1 425 ? 23.752 -8.486 14.465 1.00 84.00 425 PRO A C 1
ATOM 3286 O O . PRO A 1 425 ? 24.624 -8.768 15.285 1.00 84.00 425 PRO A O 1
ATOM 3289 N N . ASP A 1 426 ? 23.191 -7.279 14.414 1.00 82.06 426 ASP A N 1
ATOM 3290 C CA . ASP A 1 426 ? 23.487 -6.170 15.329 1.00 82.06 426 ASP A CA 1
ATOM 3291 C C . ASP A 1 426 ? 22.746 -6.275 16.679 1.00 82.06 426 ASP A C 1
ATOM 3293 O O . ASP A 1 426 ? 22.893 -5.418 17.552 1.00 82.06 426 ASP A O 1
ATOM 3297 N N . GLY A 1 427 ? 21.952 -7.334 16.867 1.00 83.19 427 GLY A N 1
ATOM 3298 C CA . GLY A 1 427 ? 21.140 -7.579 18.053 1.00 83.19 427 GLY A CA 1
ATOM 3299 C C . GLY A 1 427 ? 19.754 -6.929 18.022 1.00 83.19 427 GLY A C 1
ATOM 3300 O O . GLY A 1 427 ? 18.983 -7.151 18.961 1.00 83.19 427 GLY A O 1
ATOM 3301 N N . SER A 1 428 ? 19.421 -6.164 16.976 1.00 86.00 428 SER A N 1
ATOM 3302 C CA . SER A 1 428 ? 18.067 -5.659 16.730 1.00 86.00 428 SER A CA 1
ATOM 3303 C C . SER A 1 428 ? 17.148 -6.767 16.185 1.00 86.00 428 SER A C 1
ATOM 3305 O O . SER A 1 428 ? 17.537 -7.932 16.125 1.00 86.00 428 SER A O 1
ATOM 3307 N N . PHE A 1 429 ? 15.891 -6.450 15.865 1.00 85.81 429 PHE A N 1
ATOM 3308 C CA . PHE A 1 429 ? 14.916 -7.430 15.372 1.00 85.81 429 PHE A CA 1
ATOM 3309 C C . PHE A 1 429 ? 14.103 -6.840 14.225 1.00 85.81 429 PHE A C 1
ATOM 3311 O O . PHE A 1 429 ? 13.851 -5.634 14.217 1.00 85.81 429 PHE A O 1
ATOM 3318 N N . THR A 1 430 ? 13.633 -7.695 13.32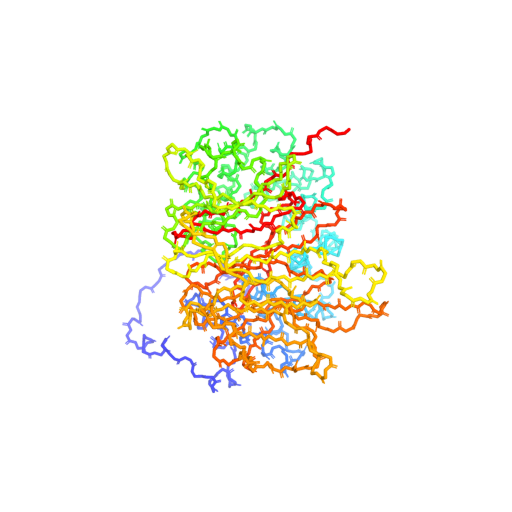0 1.00 88.25 430 THR A N 1
ATOM 3319 C CA . THR A 1 430 ? 12.584 -7.328 12.368 1.00 88.25 430 THR A CA 1
ATOM 3320 C C . THR A 1 430 ? 11.212 -7.305 13.047 1.00 88.25 430 THR A C 1
ATOM 3322 O O . THR A 1 430 ? 11.015 -7.806 14.161 1.00 88.25 430 THR A O 1
ATOM 3325 N N . TYR A 1 431 ? 10.246 -6.715 12.360 1.00 87.81 431 TYR A N 1
ATOM 3326 C CA . TYR A 1 431 ? 8.829 -6.714 12.669 1.00 87.81 431 TYR A CA 1
ATOM 3327 C C . TYR A 1 431 ? 8.085 -7.292 11.477 1.00 87.81 431 TYR A C 1
ATOM 3329 O O . TYR A 1 431 ? 8.224 -6.776 10.371 1.00 87.81 431 TYR A O 1
ATOM 3337 N N . ASP A 1 432 ? 7.302 -8.337 11.716 1.00 87.69 432 ASP A N 1
ATOM 3338 C CA . ASP A 1 432 ? 6.515 -9.005 10.684 1.00 87.69 432 ASP A CA 1
ATOM 3339 C C . ASP A 1 432 ? 5.063 -8.521 10.763 1.00 87.69 432 ASP A C 1
ATOM 3341 O O . ASP A 1 432 ? 4.492 -8.478 11.857 1.00 87.69 432 ASP A O 1
ATOM 3345 N N . LEU A 1 433 ? 4.455 -8.203 9.623 1.00 88.19 433 LEU A N 1
ATOM 3346 C CA . LEU A 1 433 ? 3.008 -8.112 9.456 1.00 88.19 433 LEU A CA 1
ATOM 3347 C C . LEU A 1 433 ? 2.471 -9.475 9.059 1.00 88.19 433 LEU A C 1
ATOM 3349 O O . LEU A 1 433 ? 2.905 -10.050 8.063 1.00 88.19 433 LEU A O 1
ATOM 3353 N N . LEU A 1 434 ? 1.505 -9.966 9.827 1.00 88.44 434 LEU A N 1
ATOM 3354 C CA . LEU A 1 434 ? 0.781 -11.184 9.525 1.00 88.44 434 LEU A CA 1
ATOM 3355 C C . LEU A 1 434 ? -0.644 -10.853 9.135 1.00 88.44 434 LEU A C 1
ATOM 3357 O O . LEU A 1 434 ? -1.298 -10.085 9.839 1.00 88.44 434 LEU A O 1
ATOM 3361 N N . VAL A 1 435 ? -1.125 -11.483 8.070 1.00 90.50 435 VAL A N 1
ATOM 3362 C CA . VAL A 1 435 ? -2.531 -11.453 7.667 1.00 90.50 435 VAL A CA 1
ATOM 3363 C C . VAL A 1 435 ? -3.045 -12.882 7.597 1.00 90.50 435 VAL A C 1
ATOM 3365 O O . VAL A 1 435 ? -2.401 -13.768 7.036 1.00 90.50 435 VAL A O 1
ATOM 3368 N N . GLY A 1 436 ? -4.207 -13.122 8.192 1.00 88.31 436 GLY A N 1
ATOM 3369 C CA . GLY A 1 436 ? -4.856 -14.427 8.164 1.00 88.31 436 GLY A CA 1
ATOM 3370 C C . GLY A 1 436 ? -6.352 -14.343 8.448 1.00 88.31 436 GLY A C 1
ATOM 3371 O O . GLY A 1 436 ? -6.882 -13.247 8.651 1.00 88.31 436 GLY A O 1
ATOM 3372 N N . PRO A 1 437 ? -7.045 -15.492 8.470 1.00 87.06 437 PRO A N 1
ATOM 3373 C CA . PRO A 1 437 ? -8.436 -15.572 8.896 1.00 87.06 437 PRO A CA 1
ATOM 3374 C C . PRO A 1 437 ? -8.607 -15.048 10.325 1.00 87.06 437 PRO A C 1
ATOM 3376 O O . PRO A 1 437 ? -7.862 -15.430 11.228 1.00 87.06 437 PRO A O 1
ATOM 3379 N N . ALA A 1 438 ? -9.623 -14.217 10.556 1.00 83.81 438 ALA A N 1
ATOM 3380 C CA . ALA A 1 438 ? -9.883 -13.637 11.875 1.00 83.81 438 ALA A CA 1
ATOM 3381 C C . ALA A 1 438 ? -10.211 -14.678 12.957 1.00 83.81 438 ALA A C 1
ATOM 3383 O O . ALA A 1 438 ? -9.996 -14.434 14.141 1.00 83.81 438 ALA A O 1
ATOM 3384 N N . THR A 1 439 ? -10.726 -15.839 12.553 1.00 77.38 439 THR A N 1
ATOM 3385 C CA . THR A 1 439 ? -11.102 -16.934 13.454 1.00 77.38 439 THR A CA 1
ATOM 3386 C C . THR A 1 439 ? -9.947 -17.868 13.798 1.00 77.38 439 THR A C 1
ATOM 3388 O O . THR A 1 439 ? -10.073 -18.644 14.739 1.00 77.38 439 THR A O 1
ATOM 3391 N N . ASP A 1 440 ? -8.862 -17.852 13.018 1.00 76.62 440 ASP A N 1
ATOM 3392 C CA . ASP A 1 440 ? -7.732 -18.763 13.194 1.00 76.62 440 ASP A CA 1
ATOM 3393 C C . ASP A 1 440 ? -6.437 -18.162 12.634 1.00 76.62 440 ASP A C 1
ATOM 3395 O O . ASP A 1 440 ? -6.096 -18.301 11.453 1.00 76.62 440 ASP A O 1
ATOM 3399 N N . LEU A 1 441 ? -5.674 -17.535 13.528 1.00 72.19 441 LEU A N 1
ATOM 3400 C CA . LEU A 1 441 ? -4.379 -16.956 13.197 1.00 72.19 441 LEU A CA 1
ATOM 3401 C C . LEU A 1 441 ? -3.266 -17.999 13.019 1.00 72.19 441 LEU A C 1
ATOM 3403 O O . LEU A 1 441 ? -2.163 -17.622 12.628 1.00 72.19 441 LEU A O 1
ATOM 3407 N N . THR A 1 442 ? -3.497 -19.294 13.267 1.00 75.44 442 THR A N 1
ATOM 3408 C CA . THR A 1 442 ? -2.461 -20.319 13.030 1.00 75.44 442 THR A CA 1
ATOM 3409 C C . THR A 1 442 ? -2.109 -20.468 11.551 1.00 75.44 442 THR A C 1
ATOM 3411 O O . THR A 1 442 ? -0.990 -20.856 11.219 1.00 75.44 442 THR A O 1
ATOM 3414 N N . SER A 1 443 ? -3.035 -20.084 10.671 1.00 80.12 443 SER A N 1
ATOM 3415 C CA . SER A 1 443 ? -2.857 -20.049 9.218 1.00 80.12 443 SER A CA 1
ATOM 3416 C C . SER A 1 443 ? -2.397 -18.686 8.677 1.00 80.12 443 SER A C 1
ATOM 3418 O O . SER A 1 443 ? -2.291 -18.517 7.462 1.00 80.12 443 SER A O 1
ATOM 3420 N N . ALA A 1 444 ? -2.124 -17.710 9.554 1.00 83.88 444 ALA A N 1
ATOM 3421 C CA . ALA A 1 444 ? -1.714 -16.374 9.141 1.00 83.88 444 ALA A CA 1
ATOM 3422 C C . ALA A 1 444 ? -0.341 -16.387 8.453 1.00 83.88 444 ALA A C 1
ATOM 3424 O O . ALA A 1 444 ? 0.613 -17.013 8.922 1.00 83.88 444 ALA A O 1
ATOM 3425 N N . GLN A 1 445 ? -0.242 -15.654 7.349 1.00 87.06 445 GLN A N 1
ATOM 3426 C CA . GLN A 1 445 ? 0.964 -15.547 6.538 1.00 87.06 445 GLN A CA 1
ATOM 3427 C C . GLN A 1 445 ? 1.692 -14.249 6.852 1.00 87.06 445 GLN A C 1
ATOM 3429 O O . GLN A 1 445 ? 1.058 -13.217 7.064 1.00 87.06 445 GLN A O 1
ATOM 3434 N N . VAL A 1 446 ? 3.026 -14.298 6.876 1.00 87.81 446 VAL A N 1
ATOM 3435 C CA . VAL A 1 446 ? 3.842 -13.081 6.912 1.00 87.81 446 VAL A CA 1
ATOM 3436 C C . VAL A 1 446 ? 3.764 -12.437 5.534 1.00 87.81 446 VAL A C 1
ATOM 3438 O O . VAL A 1 446 ? 4.217 -13.026 4.559 1.00 87.81 446 VAL A O 1
ATOM 3441 N N . VAL A 1 447 ? 3.177 -11.248 5.471 1.00 86.75 447 VAL A N 1
ATOM 3442 C CA . VAL A 1 447 ? 2.960 -10.493 4.227 1.00 86.75 447 VAL A CA 1
ATOM 3443 C C . VAL A 1 447 ? 3.951 -9.342 4.058 1.00 86.75 447 VAL A C 1
ATOM 3445 O O . VAL A 1 447 ? 4.095 -8.812 2.966 1.00 86.75 447 VAL A O 1
ATOM 3448 N N . TYR A 1 448 ? 4.643 -8.950 5.131 1.00 85.69 448 TYR A N 1
ATOM 3449 C CA . TYR A 1 448 ? 5.697 -7.936 5.106 1.00 85.69 448 TYR A CA 1
ATOM 3450 C C . TYR A 1 448 ? 6.607 -8.077 6.328 1.00 85.69 448 TYR A C 1
ATOM 3452 O O . TYR A 1 448 ? 6.120 -8.366 7.421 1.00 85.69 448 TYR A O 1
ATOM 3460 N N . SER A 1 449 ? 7.905 -7.820 6.167 1.00 86.44 449 SER A N 1
ATOM 3461 C CA . SER A 1 449 ? 8.875 -7.772 7.265 1.00 86.44 449 SER A CA 1
ATOM 3462 C C . SER A 1 449 ? 9.748 -6.524 7.146 1.00 86.44 449 SER A C 1
ATOM 3464 O O . SER A 1 449 ? 10.225 -6.194 6.067 1.00 86.44 449 SER A O 1
ATOM 3466 N N . SER A 1 450 ? 9.980 -5.828 8.261 1.00 83.88 450 SER A N 1
ATOM 3467 C CA . SER A 1 450 ? 10.741 -4.570 8.281 1.00 83.88 450 SER A CA 1
ATOM 3468 C C . SER A 1 450 ? 11.580 -4.404 9.538 1.00 83.88 450 SER A C 1
ATOM 3470 O O . SER A 1 450 ? 11.252 -4.940 10.590 1.00 83.88 450 SER A O 1
ATOM 3472 N N . SER A 1 451 ? 12.647 -3.609 9.473 1.00 81.12 451 SER A N 1
ATOM 3473 C CA . SER A 1 451 ? 13.393 -3.176 10.666 1.00 81.12 451 SER A CA 1
ATOM 3474 C C . SER A 1 451 ? 12.618 -2.148 11.504 1.00 81.12 451 SER A C 1
ATOM 3476 O O . SER A 1 451 ? 12.898 -1.962 12.691 1.00 81.12 451 SER A O 1
ATOM 3478 N N . GLN A 1 452 ? 11.614 -1.496 10.910 1.00 81.75 452 GLN A N 1
ATOM 3479 C CA . GLN A 1 452 ? 10.736 -0.542 11.575 1.00 81.75 452 GLN A CA 1
ATOM 3480 C C . GLN A 1 452 ? 9.395 -1.190 11.898 1.00 81.75 452 GLN A C 1
ATOM 3482 O O . GLN A 1 452 ? 8.815 -1.861 11.055 1.00 81.75 452 GLN A O 1
ATOM 3487 N N . LEU A 1 453 ? 8.872 -0.956 13.106 1.00 81.38 453 LEU A N 1
ATOM 3488 C CA . LEU A 1 453 ? 7.549 -1.451 13.488 1.00 81.38 453 LEU A CA 1
ATOM 3489 C C . LEU A 1 453 ? 6.477 -0.747 12.642 1.00 81.38 453 LEU A C 1
ATOM 3491 O O . LEU A 1 453 ? 6.316 0.468 12.813 1.00 81.38 453 LEU A O 1
ATOM 3495 N N . PRO A 1 454 ? 5.710 -1.478 11.816 1.00 82.12 454 PRO A N 1
ATOM 3496 C CA . PRO A 1 454 ? 4.537 -0.929 11.156 1.00 82.12 454 PRO A CA 1
ATOM 3497 C C . PRO A 1 454 ? 3.497 -0.548 12.206 1.00 82.12 454 PRO A C 1
ATOM 3499 O O . PRO A 1 454 ? 3.248 -1.293 13.158 1.00 82.12 454 PRO A O 1
ATOM 3502 N N . ARG A 1 455 ? 2.912 0.635 12.061 1.00 78.25 455 ARG A N 1
ATOM 3503 C CA . ARG A 1 455 ? 1.948 1.195 13.008 1.00 78.25 455 ARG A CA 1
ATOM 3504 C C . ARG A 1 455 ? 0.633 1.478 12.318 1.00 78.25 455 ARG A C 1
ATOM 3506 O O . ARG A 1 455 ? 0.623 1.903 11.164 1.00 78.25 455 ARG A O 1
ATOM 3513 N N . ARG A 1 456 ? -0.450 1.306 13.080 1.00 75.12 456 ARG A N 1
ATOM 3514 C CA . ARG A 1 456 ? -1.815 1.694 12.696 1.00 75.12 456 ARG A CA 1
ATOM 3515 C C . ARG A 1 456 ? -2.213 1.231 11.287 1.00 75.12 456 ARG A C 1
ATOM 3517 O O . ARG A 1 456 ? -2.685 2.059 10.510 1.00 75.12 456 ARG A O 1
ATOM 3524 N N . PRO A 1 457 ? -1.973 -0.039 10.924 1.00 81.56 457 PRO A N 1
ATOM 3525 C CA . PRO A 1 457 ? -2.434 -0.543 9.660 1.00 81.56 457 PRO A CA 1
ATOM 3526 C C . PRO A 1 457 ? -3.957 -0.511 9.573 1.00 81.56 457 PRO A C 1
ATOM 3528 O O . PRO A 1 457 ? -4.657 -0.675 10.572 1.00 81.56 457 PRO A O 1
ATOM 3531 N N . VAL A 1 458 ? -4.459 -0.300 8.365 1.00 79.50 458 VAL A N 1
ATOM 3532 C CA . VAL A 1 458 ? -5.890 -0.275 8.062 1.00 79.50 458 VAL A CA 1
ATOM 3533 C C . VAL A 1 458 ? -6.113 -1.026 6.758 1.00 79.50 458 VAL A C 1
ATOM 3535 O O . VAL A 1 458 ? -5.346 -0.864 5.809 1.00 79.50 458 VAL A O 1
ATOM 3538 N N . PHE A 1 459 ? -7.144 -1.867 6.721 1.00 82.00 459 PHE A N 1
ATOM 3539 C CA . PHE A 1 459 ? -7.568 -2.535 5.496 1.00 82.00 459 PHE A CA 1
ATOM 3540 C C . PHE A 1 459 ? -8.365 -1.584 4.606 1.00 82.00 459 PHE A C 1
ATOM 3542 O O . PHE A 1 459 ? -9.136 -0.769 5.106 1.00 82.00 459 PHE A O 1
ATOM 3549 N N . SER A 1 460 ? -8.252 -1.744 3.287 1.00 76.81 460 SER A N 1
ATOM 3550 C CA . SER A 1 460 ? -9.308 -1.293 2.379 1.00 76.81 460 SER A CA 1
ATOM 3551 C C . SER A 1 460 ? -10.624 -2.002 2.702 1.00 76.81 460 SER A C 1
ATOM 3553 O O . SER A 1 460 ? -10.635 -3.099 3.261 1.00 76.81 460 SER A O 1
ATOM 3555 N N . ARG A 1 461 ? -11.757 -1.400 2.331 1.00 72.62 461 ARG A N 1
ATOM 3556 C CA . ARG A 1 461 ? -13.083 -1.947 2.661 1.00 72.62 461 ARG A CA 1
ATOM 3557 C C . ARG A 1 461 ? -13.343 -3.342 2.093 1.00 72.62 461 ARG A C 1
ATOM 3559 O O . ARG A 1 461 ? -14.016 -4.157 2.714 1.00 72.62 461 ARG A O 1
ATOM 3566 N N . ASP A 1 462 ? -12.819 -3.624 0.907 1.00 73.19 462 ASP A N 1
ATOM 3567 C CA . ASP A 1 462 ? -12.861 -4.955 0.291 1.00 73.19 462 ASP A CA 1
ATOM 3568 C C . ASP A 1 462 ? -11.820 -5.926 0.886 1.00 73.19 462 ASP A C 1
ATOM 3570 O O . ASP A 1 462 ? -11.729 -7.082 0.472 1.00 73.19 462 ASP A O 1
ATOM 3574 N N . GLY A 1 463 ? -11.012 -5.462 1.843 1.00 78.69 463 GLY A N 1
ATOM 3575 C CA . GLY A 1 463 ? -9.963 -6.220 2.506 1.00 78.69 463 GLY A CA 1
ATOM 3576 C C . GLY A 1 463 ? -8.816 -6.622 1.582 1.00 78.69 463 GLY A C 1
ATOM 3577 O O . GLY A 1 463 ? -8.080 -7.551 1.932 1.00 78.6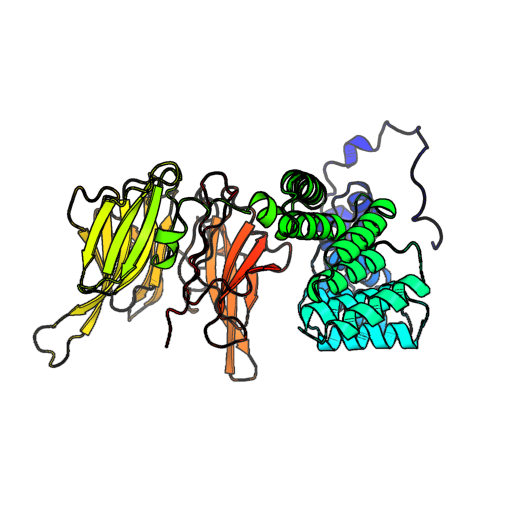9 463 GLY A O 1
ATOM 3578 N N . SER A 1 464 ? -8.672 -6.013 0.400 1.00 79.06 464 SER A N 1
ATOM 3579 C CA . SER A 1 464 ? -7.659 -6.380 -0.603 1.00 79.06 464 SER A CA 1
ATOM 3580 C C . SER A 1 464 ? -6.324 -5.654 -0.425 1.00 79.06 464 SER A C 1
ATOM 3582 O O . SER A 1 464 ? -5.293 -6.213 -0.779 1.00 79.06 464 SER A O 1
ATOM 3584 N N . ILE A 1 465 ? -6.320 -4.470 0.187 1.00 80.12 465 ILE A N 1
ATOM 3585 C CA . ILE A 1 465 ? -5.141 -3.634 0.439 1.00 80.12 465 ILE A CA 1
ATOM 3586 C C . ILE A 1 465 ? -4.986 -3.404 1.942 1.00 80.12 465 ILE A C 1
ATOM 3588 O O . ILE A 1 465 ? -5.961 -3.333 2.689 1.00 80.12 465 ILE A O 1
ATOM 3592 N N . VAL A 1 466 ? -3.741 -3.271 2.383 1.00 84.31 466 VAL A N 1
ATOM 3593 C CA . VAL A 1 466 ? -3.348 -2.819 3.713 1.00 84.31 466 VAL A CA 1
ATOM 3594 C C . VAL A 1 466 ? -2.552 -1.533 3.558 1.00 84.31 466 VAL A C 1
ATOM 3596 O O . VAL A 1 466 ? -1.555 -1.492 2.839 1.00 84.31 466 VAL A O 1
ATOM 3599 N N . LEU A 1 467 ? -2.959 -0.503 4.287 1.00 81.69 467 LEU A N 1
ATOM 3600 C CA . LEU A 1 467 ? -2.141 0.675 4.545 1.00 81.69 467 LEU A CA 1
ATOM 3601 C C . LEU A 1 467 ? -1.450 0.527 5.877 1.00 81.69 467 LEU A C 1
ATOM 3603 O O . LEU A 1 467 ? -2.047 -0.038 6.783 1.00 81.69 467 LEU A O 1
ATOM 3607 N N . PHE A 1 468 ? -0.254 1.076 6.038 1.00 82.38 468 PHE A N 1
ATOM 3608 C CA . PHE A 1 468 ? 0.406 1.167 7.337 1.00 82.38 468 PHE A CA 1
ATOM 3609 C C . PHE A 1 468 ? 1.420 2.305 7.375 1.00 82.38 468 PHE A C 1
ATOM 3611 O O . PHE A 1 468 ? 1.893 2.778 6.347 1.00 82.38 468 PHE A O 1
ATOM 3618 N N . ALA A 1 469 ? 1.772 2.748 8.577 1.00 80.62 469 ALA A N 1
ATOM 3619 C CA . ALA A 1 469 ? 2.749 3.805 8.785 1.00 80.62 469 ALA A CA 1
ATOM 3620 C C . ALA A 1 469 ? 4.073 3.252 9.330 1.00 80.62 469 ALA A C 1
ATOM 3622 O O . ALA A 1 469 ? 4.072 2.398 10.218 1.00 80.62 469 ALA A O 1
ATOM 3623 N N . THR A 1 470 ? 5.208 3.787 8.879 1.00 78.69 470 THR A N 1
ATOM 3624 C CA . THR A 1 470 ? 6.524 3.549 9.495 1.00 78.69 470 THR A CA 1
ATOM 3625 C C . THR A 1 470 ? 7.220 4.874 9.820 1.00 78.69 470 THR A C 1
ATOM 3627 O O . THR A 1 470 ? 6.992 5.881 9.146 1.00 78.69 470 THR A O 1
ATOM 3630 N N . PRO A 1 471 ? 8.065 4.932 10.866 1.00 70.88 471 PRO A N 1
ATOM 3631 C CA . PRO A 1 471 ? 8.997 6.041 11.032 1.00 70.88 471 PRO A CA 1
ATOM 3632 C C . PRO A 1 471 ? 9.894 6.151 9.789 1.00 70.88 471 PRO A C 1
ATOM 3634 O O . PRO A 1 471 ? 10.531 5.175 9.400 1.00 70.88 471 PRO A O 1
ATOM 3637 N N . GLY A 1 472 ? 9.930 7.327 9.170 1.00 57.84 472 GLY A N 1
ATOM 3638 C CA . GLY A 1 472 ? 10.782 7.613 8.022 1.00 57.84 472 GLY A CA 1
ATOM 3639 C C . GLY A 1 472 ? 12.266 7.730 8.408 1.00 57.84 472 GLY A C 1
ATOM 3640 O O . GLY A 1 472 ? 12.596 7.892 9.587 1.00 57.84 472 GLY A O 1
ATOM 3641 N N . PRO A 1 473 ? 13.182 7.703 7.420 1.00 43.22 473 PRO A N 1
ATOM 3642 C CA . PRO A 1 473 ? 14.633 7.740 7.648 1.00 43.22 473 PRO A CA 1
ATOM 3643 C C . PRO A 1 473 ? 15.132 9.061 8.266 1.00 43.22 473 PRO A C 1
ATOM 3645 O O . PRO A 1 473 ? 16.198 9.104 8.877 1.00 43.22 473 PRO A O 1
ATOM 3648 N N . VAL A 1 474 ? 14.352 10.142 8.157 1.00 47.34 474 VAL A N 1
ATOM 3649 C CA . VAL A 1 474 ? 14.619 11.428 8.817 1.00 47.34 474 VAL A CA 1
ATOM 3650 C C . VAL A 1 474 ? 13.852 11.483 10.137 1.00 47.34 474 VAL A C 1
ATOM 3652 O O . VAL A 1 474 ? 12.628 11.334 10.151 1.00 47.34 474 VAL A O 1
ATOM 3655 N N . SER A 1 475 ? 14.550 11.741 11.250 1.00 47.12 475 SER A N 1
ATOM 3656 C CA . SER A 1 475 ? 13.945 11.767 12.588 1.00 47.12 475 SER A CA 1
ATOM 3657 C C . SER A 1 475 ? 12.697 12.660 12.637 1.00 47.12 475 SER A C 1
ATOM 3659 O O . SER A 1 475 ? 12.784 13.859 12.372 1.00 47.12 475 SER A O 1
ATOM 3661 N N . GLY A 1 476 ? 11.554 12.083 13.013 1.00 51.06 476 GLY A N 1
ATOM 3662 C CA . GLY A 1 476 ? 10.292 12.807 13.194 1.00 51.06 476 GLY A CA 1
ATOM 3663 C C . GLY A 1 476 ? 9.353 12.825 11.983 1.00 51.06 476 GLY A C 1
ATOM 3664 O O . GLY A 1 476 ? 8.252 13.348 12.112 1.00 51.06 476 GLY A O 1
ATOM 3665 N N . ARG A 1 477 ? 9.727 12.238 10.838 1.00 65.56 477 ARG A N 1
ATOM 3666 C CA . ARG A 1 477 ? 8.806 12.054 9.701 1.00 65.56 477 ARG A CA 1
ATOM 3667 C C . ARG A 1 477 ? 8.192 10.657 9.730 1.00 65.56 477 ARG A C 1
ATOM 3669 O O . ARG A 1 477 ? 8.876 9.705 10.089 1.00 65.56 477 ARG A O 1
ATOM 3676 N N . ILE A 1 478 ? 6.915 10.535 9.377 1.00 70.19 478 ILE A N 1
ATOM 3677 C CA . ILE A 1 478 ? 6.231 9.250 9.189 1.00 70.19 478 ILE A CA 1
ATOM 3678 C C . ILE A 1 478 ? 5.958 9.067 7.702 1.00 70.19 478 ILE A C 1
ATOM 3680 O O . ILE A 1 478 ? 5.494 9.995 7.035 1.00 70.19 478 ILE A O 1
ATOM 3684 N N . SER A 1 479 ? 6.246 7.864 7.218 1.00 74.69 479 SER A N 1
ATOM 3685 C CA . SER A 1 479 ? 5.923 7.417 5.873 1.00 74.69 479 SER A CA 1
ATOM 3686 C C . SER A 1 479 ? 4.704 6.503 5.912 1.00 74.69 479 SER A C 1
ATOM 3688 O O . SER A 1 479 ? 4.625 5.629 6.776 1.00 74.69 479 SER A O 1
ATOM 3690 N N . ILE A 1 480 ? 3.754 6.711 5.006 1.00 75.69 480 ILE A N 1
ATOM 3691 C CA . ILE A 1 480 ? 2.626 5.796 4.800 1.00 75.69 480 ILE A CA 1
ATOM 3692 C C . ILE A 1 480 ? 2.977 4.878 3.638 1.00 75.69 480 ILE A C 1
ATOM 3694 O O . ILE A 1 480 ? 3.529 5.333 2.640 1.00 75.69 480 ILE A O 1
ATOM 3698 N N . TRP A 1 481 ? 2.638 3.605 3.774 1.00 78.94 481 TRP A N 1
ATOM 3699 C CA . TRP A 1 481 ? 2.863 2.555 2.793 1.00 78.94 481 TRP A CA 1
ATOM 3700 C C . TRP A 1 481 ? 1.550 1.844 2.494 1.00 78.94 481 TRP A C 1
ATOM 3702 O O . TRP A 1 481 ? 0.672 1.782 3.357 1.00 78.94 481 TRP A O 1
ATOM 3712 N N . ALA A 1 482 ? 1.437 1.301 1.289 1.00 79.75 482 ALA A N 1
ATOM 3713 C CA . ALA A 1 482 ? 0.301 0.518 0.825 1.00 79.75 482 ALA A CA 1
ATOM 3714 C C . ALA A 1 482 ? 0.798 -0.787 0.204 1.00 79.75 482 ALA A C 1
ATOM 3716 O O . ALA A 1 482 ? 1.768 -0.776 -0.547 1.00 79.75 482 ALA A O 1
ATOM 3717 N N . MET A 1 483 ? 0.128 -1.899 0.495 1.00 82.56 483 MET A N 1
ATOM 3718 C CA . MET A 1 483 ? 0.451 -3.209 -0.077 1.00 82.56 483 MET A CA 1
ATOM 3719 C C . MET A 1 483 ? -0.805 -4.076 -0.225 1.00 82.56 483 MET A C 1
ATOM 3721 O O . MET A 1 483 ? -1.751 -3.898 0.546 1.00 82.56 483 MET A O 1
ATOM 3725 N N . PRO A 1 484 ? -0.827 -5.056 -1.140 1.00 82.94 484 PRO A N 1
ATOM 3726 C CA . PRO A 1 484 ? -1.848 -6.097 -1.142 1.00 82.94 484 PRO A CA 1
ATOM 3727 C C . PRO A 1 484 ? -1.897 -6.864 0.185 1.00 82.94 484 PRO A C 1
ATOM 3729 O O . PRO A 1 484 ? -0.871 -7.237 0.753 1.00 82.94 484 PRO A O 1
ATOM 3732 N N . SER A 1 485 ? -3.101 -7.130 0.687 1.00 84.94 485 SER A N 1
ATOM 3733 C CA . SER A 1 485 ? -3.298 -7.828 1.962 1.00 84.94 485 SER A CA 1
ATOM 3734 C C . SER A 1 485 ? -2.903 -9.300 1.931 1.00 84.94 485 SER A C 1
ATOM 3736 O O . SER A 1 485 ? -2.750 -9.910 2.986 1.00 84.94 485 SER A O 1
ATOM 3738 N N . ASP A 1 486 ? -2.755 -9.871 0.740 1.00 81.56 486 ASP A N 1
ATOM 3739 C CA . ASP A 1 486 ? -2.266 -11.227 0.515 1.00 81.56 486 ASP A CA 1
ATOM 3740 C C . ASP A 1 486 ? -0.732 -11.304 0.412 1.00 81.56 486 ASP A C 1
ATOM 3742 O O . ASP A 1 486 ? -0.193 -12.393 0.236 1.00 81.56 486 ASP A O 1
ATOM 3746 N N . GLY A 1 487 ? -0.023 -10.172 0.518 1.00 79.50 487 GLY A N 1
ATOM 3747 C CA . GLY A 1 487 ? 1.434 -10.120 0.382 1.00 79.50 487 GLY A CA 1
ATOM 3748 C C . GLY A 1 487 ? 1.929 -10.463 -1.025 1.00 79.50 487 GLY A C 1
ATOM 3749 O O . GLY A 1 487 ? 3.095 -10.809 -1.195 1.00 79.50 487 GLY A O 1
ATOM 3750 N N . SER A 1 488 ? 1.064 -10.392 -2.044 1.00 73.50 488 SER A N 1
ATOM 3751 C CA . SER A 1 488 ? 1.435 -10.695 -3.432 1.00 73.50 488 SER A CA 1
ATOM 3752 C C . SER A 1 488 ? 2.480 -9.739 -4.015 1.00 73.50 488 SER A C 1
ATOM 3754 O O . SER A 1 488 ? 3.135 -10.105 -4.996 1.00 73.50 488 SER A O 1
ATOM 3756 N N . ARG A 1 489 ? 2.633 -8.550 -3.414 1.00 69.31 489 ARG A N 1
ATOM 3757 C CA . ARG A 1 489 ? 3.581 -7.492 -3.783 1.00 69.31 489 ARG A CA 1
ATOM 3758 C C . ARG A 1 489 ? 4.149 -6.809 -2.545 1.00 69.31 489 ARG A C 1
ATOM 3760 O O . ARG A 1 489 ? 3.491 -6.762 -1.503 1.00 69.31 489 ARG A O 1
ATOM 3767 N N . GLU A 1 490 ? 5.341 -6.240 -2.688 1.00 75.44 490 GLU A N 1
ATOM 3768 C CA . GLU A 1 490 ? 5.953 -5.413 -1.648 1.00 75.44 490 GLU A CA 1
ATOM 3769 C C . GLU A 1 490 ? 5.212 -4.076 -1.437 1.00 75.44 490 GLU A C 1
ATOM 3771 O O . GLU A 1 490 ? 4.506 -3.605 -2.336 1.00 75.44 490 GLU A O 1
ATOM 3776 N N . PRO A 1 491 ? 5.346 -3.445 -0.254 1.00 76.19 491 PRO A N 1
ATOM 3777 C CA . PRO A 1 491 ? 4.699 -2.171 0.024 1.00 76.19 491 PRO A CA 1
ATOM 3778 C C . PRO A 1 491 ? 5.307 -1.010 -0.748 1.00 76.19 491 PRO A C 1
ATOM 3780 O O . PRO A 1 491 ? 6.515 -0.793 -0.723 1.00 76.19 491 PRO A O 1
ATOM 3783 N N . VAL A 1 492 ? 4.444 -0.180 -1.319 1.00 69.38 492 VAL A N 1
ATOM 3784 C CA . VAL A 1 492 ? 4.830 1.041 -2.026 1.00 69.38 492 VAL A CA 1
ATOM 3785 C C . VAL A 1 492 ? 4.578 2.258 -1.147 1.00 69.38 492 VAL A C 1
ATOM 3787 O O . VAL A 1 492 ? 3.626 2.317 -0.363 1.00 69.38 492 VAL A O 1
ATOM 3790 N N . LEU A 1 493 ? 5.467 3.237 -1.269 1.00 69.56 493 LEU A N 1
ATOM 3791 C CA . LEU A 1 493 ? 5.464 4.471 -0.500 1.00 69.56 493 LEU A CA 1
ATOM 3792 C C . LEU A 1 493 ? 4.353 5.415 -0.971 1.00 69.56 493 LEU A C 1
ATOM 3794 O O . LEU A 1 493 ? 4.405 5.971 -2.062 1.00 69.56 493 LEU A O 1
ATOM 3798 N N . VAL A 1 494 ? 3.372 5.634 -0.104 1.00 65.69 494 VAL A N 1
ATOM 3799 C CA . VAL A 1 494 ? 2.175 6.443 -0.360 1.00 65.69 494 VAL A CA 1
ATOM 3800 C C . VAL A 1 494 ? 2.406 7.923 -0.073 1.00 65.69 494 VAL A C 1
ATOM 3802 O O . VAL A 1 494 ? 2.042 8.794 -0.860 1.00 65.69 494 VAL A O 1
ATOM 3805 N N . ASP A 1 495 ? 2.978 8.218 1.092 1.00 61.50 495 ASP A N 1
ATOM 3806 C CA . ASP A 1 495 ? 3.258 9.582 1.534 1.00 61.50 495 ASP A CA 1
ATOM 3807 C C . ASP A 1 495 ? 4.568 9.580 2.317 1.00 61.50 495 ASP A C 1
ATOM 3809 O O . ASP A 1 495 ? 4.711 8.871 3.311 1.00 61.50 495 ASP A O 1
ATOM 3813 N N . ARG A 1 496 ? 5.535 10.383 1.865 1.00 61.19 496 ARG A N 1
ATOM 3814 C CA . ARG A 1 496 ? 6.850 10.550 2.506 1.00 61.19 496 ARG A CA 1
ATOM 3815 C C . ARG A 1 496 ? 6.819 11.462 3.728 1.00 61.19 496 ARG A C 1
ATOM 3817 O O . ARG A 1 496 ? 7.794 11.492 4.480 1.00 61.19 496 ARG A O 1
ATOM 3824 N N . ASN A 1 497 ? 5.765 12.255 3.896 1.00 60.28 497 ASN A N 1
ATOM 3825 C CA . ASN A 1 497 ? 5.723 13.338 4.865 1.00 60.28 497 ASN A CA 1
ATOM 3826 C C . ASN A 1 497 ? 4.329 13.514 5.477 1.00 60.28 497 ASN A C 1
ATOM 3828 O O . ASN A 1 497 ? 3.800 14.625 5.548 1.00 60.28 497 ASN A O 1
ATOM 3832 N N . ALA A 1 498 ? 3.772 12.424 5.999 1.00 54.31 498 ALA A N 1
ATOM 3833 C CA . ALA A 1 498 ? 2.449 12.422 6.613 1.00 54.31 498 ALA A CA 1
ATOM 3834 C C . ALA A 1 498 ? 2.405 13.088 8.015 1.00 54.31 498 ALA A C 1
ATOM 3836 O O . ALA A 1 498 ? 1.388 13.035 8.701 1.00 54.31 498 ALA A O 1
ATOM 3837 N N . GLY A 1 499 ? 3.495 13.733 8.461 1.00 56.09 499 GLY A N 1
ATOM 3838 C CA . GLY A 1 499 ? 3.615 14.380 9.776 1.00 56.09 499 GLY A CA 1
ATOM 3839 C C . GLY A 1 499 ? 3.878 13.407 10.937 1.00 56.09 499 GLY A C 1
ATOM 3840 O O . GLY A 1 499 ? 3.919 12.193 10.757 1.00 56.09 499 GLY A O 1
ATOM 3841 N N . SER A 1 500 ? 4.076 13.926 12.154 1.00 49.56 500 SER A N 1
ATOM 3842 C CA . SER A 1 500 ? 4.552 13.144 13.315 1.00 49.56 500 SER A CA 1
ATOM 3843 C C . SER A 1 500 ? 3.532 12.147 13.901 1.00 49.56 500 SER A C 1
ATOM 3845 O O . SER A 1 500 ? 3.880 11.391 14.809 1.00 49.56 500 SER A O 1
ATOM 3847 N N . TYR A 1 501 ? 2.278 12.145 13.423 1.00 52.88 501 TYR A N 1
ATOM 3848 C CA . TYR A 1 501 ? 1.165 11.349 13.974 1.00 52.88 501 TYR A CA 1
ATOM 3849 C C . TYR A 1 501 ? 0.211 10.773 12.910 1.00 52.88 501 TYR A C 1
ATOM 3851 O O . TYR A 1 501 ? -0.982 10.597 13.168 1.00 52.88 501 TYR A O 1
ATOM 3859 N N . ALA A 1 502 ? 0.722 10.454 11.720 1.00 58.97 502 ALA A N 1
ATOM 3860 C CA . ALA A 1 502 ? -0.086 9.872 10.655 1.00 58.97 502 ALA A CA 1
ATOM 3861 C C . ALA A 1 502 ? -0.770 8.567 11.095 1.00 58.97 502 ALA A C 1
ATOM 3863 O O . ALA A 1 502 ? -0.129 7.620 11.552 1.00 58.97 502 ALA A O 1
ATOM 3864 N N . SER A 1 503 ? -2.094 8.543 10.971 1.00 64.19 503 SER A N 1
ATOM 3865 C CA . SER A 1 503 ? -2.933 7.353 11.136 1.00 64.19 503 SER A CA 1
ATOM 3866 C C . SER A 1 503 ? -3.792 7.305 9.891 1.00 64.19 503 SER A C 1
ATOM 3868 O O . SER A 1 503 ? -4.722 8.109 9.815 1.00 64.19 503 SER A O 1
ATOM 3870 N N . PRO A 1 504 ? -3.435 6.495 8.883 1.00 69.62 504 PRO A N 1
ATOM 3871 C CA . PRO A 1 504 ? -4.256 6.423 7.690 1.00 69.62 504 PRO A CA 1
ATOM 3872 C C . PRO A 1 504 ? -5.660 5.978 8.107 1.00 69.62 504 PRO A C 1
ATOM 3874 O O . PRO A 1 504 ? -5.815 5.042 8.885 1.00 69.62 504 PRO A O 1
ATOM 3877 N N . SER A 1 505 ? -6.682 6.678 7.630 1.00 70.88 505 SER A N 1
ATOM 3878 C CA . SER A 1 505 ? -8.078 6.266 7.770 1.00 70.88 505 SER A CA 1
ATOM 3879 C C . SER A 1 505 ? -8.760 6.391 6.421 1.00 70.88 505 SER A C 1
ATOM 3881 O O . SER A 1 505 ? -8.446 7.307 5.665 1.00 70.88 505 SER A O 1
ATOM 3883 N N . LEU A 1 506 ? -9.665 5.466 6.120 1.00 68.38 506 LEU A N 1
ATOM 3884 C CA . LEU A 1 506 ? -10.349 5.394 4.837 1.00 68.38 506 LEU A CA 1
ATOM 3885 C C . LEU A 1 506 ? -11.779 5.889 4.941 1.00 68.38 506 LEU A C 1
ATOM 3887 O O . LEU A 1 506 ? -12.448 5.629 5.940 1.00 68.38 506 LEU A O 1
ATOM 3891 N N . THR A 1 507 ? -12.266 6.554 3.898 1.00 64.06 507 THR A N 1
ATOM 3892 C CA . THR A 1 507 ? -13.705 6.758 3.729 1.00 64.06 507 THR A CA 1
ATOM 3893 C C . THR A 1 507 ? -14.431 5.430 3.543 1.00 64.06 507 THR A C 1
ATOM 3895 O O . THR A 1 507 ? -13.828 4.433 3.136 1.00 64.06 507 THR A O 1
ATOM 3898 N N . PRO A 1 508 ? -15.755 5.402 3.760 1.00 58.44 508 PRO A N 1
ATOM 3899 C CA . PRO A 1 508 ? -16.555 4.195 3.599 1.00 58.44 508 PRO A CA 1
ATOM 3900 C C . PRO A 1 508 ? -16.495 3.653 2.192 1.00 58.44 508 PRO A C 1
ATOM 3902 O O . PRO A 1 508 ? -16.550 2.454 2.000 1.00 58.44 508 PRO A O 1
ATOM 3905 N N . ASP A 1 509 ? -16.429 4.489 1.167 1.00 56.03 509 ASP A N 1
ATOM 3906 C CA . ASP A 1 509 ? -16.325 3.987 -0.199 1.00 56.03 509 ASP A CA 1
ATOM 3907 C C . ASP A 1 509 ? -14.922 3.455 -0.535 1.00 56.03 509 ASP A C 1
ATOM 3909 O O . ASP A 1 509 ? -14.722 2.958 -1.641 1.00 56.03 509 ASP A O 1
ATOM 3913 N N . GLY A 1 510 ? -13.977 3.508 0.414 1.00 57.66 510 GLY A N 1
ATOM 3914 C CA . GLY A 1 510 ? -12.599 3.072 0.224 1.00 57.66 510 GLY A CA 1
ATOM 3915 C C . GLY A 1 510 ? -11.908 3.870 -0.873 1.00 57.66 510 GLY A C 1
ATOM 3916 O O . GLY A 1 510 ? -11.104 3.285 -1.601 1.00 57.66 510 GLY A O 1
ATOM 3917 N N . ARG A 1 511 ? -12.305 5.148 -1.029 1.00 51.66 511 ARG A N 1
ATOM 3918 C CA . ARG A 1 511 ? -11.807 6.094 -2.039 1.00 51.66 511 ARG A CA 1
ATOM 3919 C C . ARG A 1 511 ? -11.024 7.273 -1.480 1.00 51.66 511 ARG A C 1
ATOM 3921 O O . ARG A 1 511 ? -10.388 7.958 -2.261 1.00 51.66 511 ARG A O 1
ATOM 3928 N N . PHE A 1 512 ? -11.020 7.542 -0.178 1.00 56.88 512 PHE A N 1
ATOM 3929 C CA . PHE A 1 512 ? -10.232 8.648 0.357 1.00 56.88 512 PHE A CA 1
ATOM 3930 C C . PHE A 1 512 ? -9.444 8.272 1.596 1.00 56.88 512 PHE A C 1
ATOM 3932 O O . PHE A 1 512 ? -9.994 7.729 2.550 1.00 56.88 512 PHE A O 1
ATOM 3939 N N . MET A 1 513 ? -8.157 8.627 1.597 1.00 61.28 513 MET A N 1
ATOM 3940 C CA . MET A 1 513 ? -7.284 8.492 2.759 1.00 61.28 513 MET A CA 1
ATOM 3941 C C . MET A 1 513 ? -7.186 9.819 3.523 1.00 61.28 513 MET A C 1
ATOM 3943 O O . MET A 1 513 ? -6.734 10.829 2.984 1.00 61.28 513 MET A O 1
ATOM 3947 N N . LEU A 1 514 ? -7.568 9.811 4.799 1.00 61.38 514 LEU A N 1
ATOM 3948 C CA . LEU A 1 514 ? -7.372 10.925 5.719 1.00 61.38 514 LEU A CA 1
ATOM 3949 C C . LEU A 1 514 ? -6.010 10.802 6.404 1.00 61.38 514 LEU A C 1
ATOM 3951 O O . LEU A 1 514 ? -5.712 9.794 7.045 1.00 61.38 514 LEU A O 1
ATOM 3955 N N . THR A 1 515 ? -5.199 11.853 6.303 1.00 59.34 515 THR A N 1
ATOM 3956 C CA . THR A 1 515 ? -3.918 11.972 7.010 1.00 59.34 515 THR A CA 1
ATOM 3957 C C . THR A 1 515 ? -3.895 13.282 7.787 1.00 59.34 515 THR A C 1
ATOM 3959 O O . THR A 1 515 ? -4.169 14.339 7.223 1.00 59.34 515 THR A O 1
ATOM 3962 N N . THR A 1 516 ? -3.556 13.247 9.074 1.00 56.41 516 THR A N 1
ATOM 3963 C CA . THR A 1 516 ? -3.376 14.467 9.875 1.00 56.41 516 THR A CA 1
ATOM 3964 C C . THR A 1 516 ? -1.993 15.056 9.609 1.00 56.41 516 THR A C 1
ATOM 3966 O O . THR A 1 516 ? -0.998 14.453 10.013 1.00 56.41 516 THR A O 1
ATOM 3969 N N . ARG A 1 517 ? -1.909 16.223 8.958 1.00 50.50 517 ARG A N 1
ATOM 3970 C CA . ARG A 1 517 ? -0.650 16.970 8.829 1.00 50.50 517 ARG A CA 1
ATOM 3971 C C . ARG A 1 517 ? -0.430 17.821 10.073 1.00 50.50 517 ARG A C 1
ATOM 3973 O O . ARG A 1 517 ? -1.252 18.658 10.414 1.00 50.50 517 ARG A O 1
ATOM 3980 N N . GLU A 1 518 ? 0.717 17.651 10.719 1.00 40.59 518 GLU A N 1
ATOM 3981 C CA . GLU A 1 518 ? 1.194 18.624 11.699 1.00 40.59 518 GLU A CA 1
ATOM 3982 C C . GLU A 1 518 ? 1.947 19.715 10.920 1.00 40.59 518 GLU A C 1
ATOM 3984 O O . GLU A 1 518 ? 3.069 19.485 10.460 1.00 40.59 518 GLU A O 1
ATOM 3989 N N . GLN A 1 519 ? 1.356 20.904 10.737 1.00 35.97 519 GLN A N 1
ATOM 3990 C CA . GLN A 1 519 ? 2.199 22.075 10.496 1.00 35.97 519 GLN A CA 1
ATOM 3991 C C . GLN A 1 519 ? 3.064 22.242 11.744 1.00 35.97 519 GLN A C 1
ATOM 3993 O O . GLN A 1 519 ? 2.544 22.359 12.856 1.00 35.97 519 GLN A O 1
ATOM 3998 N N . MET A 1 520 ? 4.387 22.282 11.567 1.00 27.84 520 MET A N 1
ATOM 3999 C CA . MET A 1 520 ? 5.251 22.894 12.567 1.00 27.84 520 MET A CA 1
ATOM 4000 C C . MET A 1 520 ? 4.807 24.353 12.715 1.00 27.84 520 MET A C 1
ATOM 4002 O O . MET A 1 520 ? 5.297 25.238 12.017 1.00 27.84 520 MET A O 1
ATOM 4006 N N . LEU A 1 521 ? 3.862 24.610 13.619 1.00 23.89 521 LEU A N 1
ATOM 4007 C CA . LEU A 1 521 ? 3.661 25.928 14.190 1.00 23.89 521 LEU A CA 1
ATOM 4008 C C . LEU A 1 521 ? 4.978 26.287 14.873 1.00 23.89 521 LEU A C 1
ATOM 4010 O O . LEU A 1 521 ? 5.273 25.802 15.962 1.00 23.89 521 LEU A O 1
ATOM 4014 N N . SER A 1 522 ? 5.786 27.059 14.146 1.00 25.75 522 SER A N 1
ATOM 4015 C CA . SER A 1 522 ? 6.896 27.892 14.603 1.00 25.75 522 SER A CA 1
ATOM 4016 C C . SER A 1 522 ? 7.466 27.533 15.982 1.00 25.75 522 SER A C 1
ATOM 4018 O O . SER A 1 522 ? 6.910 27.907 17.023 1.00 25.75 522 SER A O 1
ATOM 4020 N N . ARG A 1 523 ? 8.649 26.924 15.982 1.00 25.88 523 ARG A N 1
ATOM 4021 C CA . ARG A 1 523 ? 9.680 27.290 16.952 1.00 25.88 523 ARG A CA 1
ATOM 4022 C C . ARG A 1 523 ? 10.849 27.920 16.233 1.00 25.88 523 ARG A C 1
ATOM 4024 O O . ARG A 1 523 ? 11.233 27.364 15.183 1.00 25.88 523 ARG A O 1
#